Protein AF-0000000076143312 (afdb_homodimer)

Foldseek 3Di:
DPPPVVVCVVPDQCDCVNLCVQLVHDSVQLLCLVDPNVVVDDPSSNVSSVVSCVVSVHDPPVLNNCVVVLNSLEEEEEAAACPAPLRVLLVVLQQVLSVVVPHHYDYQYQVLPPVSVVVVLVVVVVSSGQEYEYHHLCPPVVSVVVVVVVHAYEYEQFDHPPDFHAYFYAPLLQLLLVVVVLLVVQFAAEEEEEEEDCSNGPSRVSNVVSNVVNQVVPVSHDYDYHHDDPCLLVVVVVVLPDDTAYEYEYAADVSVVVNLVSCVVVVHDQQLSYAYEYEADDPCQCVPHFGHWYFHDPSSVRSNVRNVRRVCVSVPDPDGHYYHHDGTDTDDTDRSHRNVPPDD/DPPPVVVCVVPPQCDCVNLCVQLVHDSVQLLCLVDPNVVVDDPSSNVSSVVSCVVSVHDPPVLNNCVVVLNSLEEEEEAAACPAPLRVLLVVLQQVLSVVVPHHYDYQYQVLPPVSVVVVLVVVVVSSGQEYEYHHLCPPVVSVVVVVVVHAYEYEQFDHPPDFHAYFYAPLLQLLLVVVVLLVVQFAAEEEEEEEDCSNGPSRVSNVVSNVVNQVVPVSHDYYYHHDDPCLLVVVVVVLPDDTAYEYEYAADVSVVVNLVSCVVVVHDQQLSYAYEYEADDPCQCVPHFGHWYFHDPSSVRSNVRNVRRVCVSVPDPDGHYYHHDGTDTDDTDRSHRNVPPDD

Secondary structure (DSSP, 8-state):
----HHHHTTS----HHHHHHHHTS-HHHHHHHHSTTGGGS-HHHHHHHHHHHHHHT----HHHHHHHH----EEEEEES-TTSHHHHHHHHHHHHHHHHTT-EEEEEE-TT-HHHHHHHHHHHHHTT-SEEEEES----HHHHHHHHHHS-EEEES---TT---EEEEE-HHHHHHHHHHHHHHTT--EEEEEE---TT-HHHHHHHHHHHHHHHT-TT-EEEEEE--TTHHHHHHHHHTSSS-EEEEESSHHHHHHHHHHHHHTT--TTTSSEEEEEB--TTGGGSTT--EEEE--HHHHHHHHHHHHHHHHTT--SPP-EEEEPPEEE--GGGS--GGG--/----HHHHTTS----HHHHHHHHTS-HHHHHHHHSTTGGGS-HHHHHHHHHHHHHHT----HHHHHHHH----EEEEEES-TTSHHHHHHHHHHHHHHHHTT-EEEEEE-TT-HHHHHHHHHHHHHTT-SEEEEES----HHHHHHHHHHS-EEEES---TT---EEEEE-HHHHHHHHHHHHHHTT--EEEEEE---TT-HHHHHHHHHHHHHHHT-TT-EEEEEE--TTHHHHHHHHHTSSS-EEEEESSHHHHHHHHHHHHHTT--TTTSSEEEEEB--TTGGGSTT--EEEE--HHHHHHHHHHHHHHHHTT--SPP-EEEEPPEEE--GGGS--GGG--

Organism: NCBI:txid2745518

Solvent-accessible surface area (backbone atoms only — not comparable to full-atom values): 35835 Å² total; per-residue (Å²): 134,81,71,64,60,72,70,58,63,71,38,85,64,55,38,62,59,50,35,9,60,68,37,70,47,52,50,66,54,46,49,27,53,76,44,95,45,36,82,79,48,55,70,71,57,49,50,36,42,51,49,26,27,63,73,62,61,42,60,81,44,51,42,59,50,21,56,69,74,64,64,58,46,28,32,35,33,40,32,26,41,71,86,39,67,67,51,46,43,23,47,48,15,28,42,53,45,29,49,76,71,70,29,46,59,41,38,33,66,24,69,76,33,68,67,46,40,53,50,47,54,53,49,45,62,38,56,49,46,60,31,40,37,39,35,50,71,54,86,55,48,65,62,52,51,55,45,50,72,75,28,51,47,23,28,37,56,34,69,45,85,84,64,88,44,32,34,29,34,65,36,40,51,58,44,38,48,52,53,52,50,49,41,46,72,43,62,38,32,38,38,39,38,31,29,65,74,44,85,74,30,41,47,53,47,43,33,53,54,35,42,53,51,50,33,70,72,30,87,76,38,46,68,51,80,42,65,67,54,98,54,48,55,62,54,48,53,58,59,66,67,47,83,74,46,35,28,39,38,18,66,27,60,68,36,38,53,53,48,54,52,38,39,51,74,70,65,52,54,70,35,72,74,40,25,36,38,24,31,40,68,59,87,62,34,64,54,31,62,63,8,47,16,20,35,27,58,59,34,49,57,44,14,30,48,42,44,50,55,40,48,41,40,72,72,63,56,77,70,78,70,47,76,46,66,40,69,56,43,80,43,85,37,42,13,53,49,60,50,79,83,70,58,130,135,80,71,65,61,70,69,58,63,71,37,86,65,54,38,63,59,49,33,8,59,67,37,71,46,51,52,66,55,46,50,27,52,77,44,93,46,34,81,79,46,54,70,70,56,47,50,37,42,52,50,24,24,62,72,60,61,42,61,81,44,49,42,59,50,21,57,70,73,63,63,59,47,27,33,36,32,41,32,29,41,70,84,40,67,66,50,44,44,22,47,48,18,28,42,52,44,30,50,77,71,70,29,44,58,40,39,34,66,22,67,76,33,67,68,44,41,52,50,47,54,54,49,47,62,37,56,50,46,60,31,38,37,38,35,50,73,54,85,54,49,65,61,51,53,55,44,49,73,74,29,48,49,22,27,37,57,32,68,44,85,82,64,87,44,32,32,29,34,64,38,40,51,58,45,38,47,52,52,53,51,50,41,47,74,44,60,39,31,38,38,38,37,32,30,65,74,45,85,74,32,42,47,53,48,42,33,52,53,35,41,52,52,53,34,70,72,31,88,77,38,45,67,49,77,41,65,66,54,98,55,48,56,60,56,48,53,56,59,66,68,46,85,74,46,34,28,38,39,18,65,26,60,68,35,38,51,53,49,54,51,37,40,51,74,72,65,48,55,79,32,71,73,38,27,36,37,23,30,40,68,59,89,60,34,64,55,33,67,64,8,47,16,20,35,28,58,58,35,50,58,42,13,30,47,40,44,50,54,40,49,42,38,73,71,63,56,79,68,76,71,47,77,48,64,40,71,53,44,78,45,87,38,41,13,53,47,61,53,81,80,70,56,130

Radius of gyration: 28.44 Å; Cα contacts (8 Å, |Δi|>4): 1288; chains: 2; bounding box: 67×84×68 Å

Sequence (688 aa):
MTVNNFSAAQRSRVTMLDVAERAGVSKASVSRFIGDDRALLSDAIALRIEQAIEHLGYRPNQMARGLKRGRTRLIGMLVADIRNPYSIAVMHGVETACRQHGYSLVVCNTDRDDEQERQHLAALRSYNIEGLIVNTLGHHVDQLLELQREMPLVLVDRKVEPLHSDLVGLDNPAAVRMAVEHLEQQGYRDVLLVSEATDGTSSRLERLESFKAEVASRPALTGAVLELDGELETHLRTFLAKPGAKALFCANGVAALACTRALKNLGCNLFEDVGLIALDDLDWYPLVGTGITALAQPTEAIGATAFDCLLKRLRGDTEPTRTVDFLPQLIIRGSTQPQRGNTPMTVNNFSAAQRSRVTMLDVAERAGVSKASVSRFIGDDRALLSDAIALRIEQAIEHLGYRPNQMARGLKRGRTRLIGMLVADIRNPYSIAVMHGVETACRQHGYSLVVCNTDRDDEQERQHLAALRSYNIEGLIVNTLGHHVDQLLELQREMPLVLVDRKVEPLHSDLVGLDNPAAVRMAVEHLEQQGYRDVLLVSEATDGTSSRLERLESFKAEVASRPALTGAVLELDGELETHLRTFLAKPGAKALFCANGVAALACTRALKNLGCNLFEDVGLIALDDLDWYPLVGTGITALAQPTEAIGATAFDCLLKRLRGDTEPTRTVDFLPQLIIRGSTQPQRGNTP

pLDDT: mean 86.11, std 16.68, range [20.17, 98.88]

InterPro domains:
  IPR000843 LacI-type HTH domain [PF00356] (15-61)
  IPR000843 LacI-type HTH domain [PS50932] (14-69)
  IPR000843 LacI-type HTH domain [SM00354] (13-84)
  IPR000843 LacI-type HTH domain [cd01392] (18-69)
  IPR001761 Periplasmic binding protein/LacI sugar binding domain [PF00532] (74-323)
  IPR010982 Lambda repressor-like, DNA-binding domain superfamily [G3DSA:1.10.260.40] (7-71)
  IPR010982 Lambda repressor-like, DNA-binding domain superfamily [SSF47413] (13-72)
  IPR028082 Periplasmic binding protein-like I [SSF53822] (71-323)

Nearest PDB structures (foldseek):
  3egc-assembly3_F  TM=8.936E-01  e=1.988E-17  Burkholderia thailandensis E264
  4rk1-assembly1_A  TM=8.644E-01  e=2.228E-17  Enterococcus faecium DO
  4rk1-assembly2_D  TM=8.635E-01  e=5.227E-17  Enterococcus faecium DO
  4rk1-assembly3_F  TM=8.652E-01  e=9.229E-17  Enterococcus faecium DO
  3jy6-assembly1_B  TM=8.946E-01  e=2.796E-15  Levilactobacillus brevis ATCC 367

Structure (mmCIF, N/CA/C/O backbone):
data_AF-0000000076143312-model_v1
#
loop_
_entity.id
_entity.type
_entity.pdbx_description
1 polymer 'LacI family DNA-binding transcriptional regulator'
#
loop_
_atom_site.group_PDB
_atom_site.id
_atom_site.type_symbol
_atom_site.label_atom_id
_atom_site.label_alt_id
_atom_site.label_comp_id
_atom_site.label_asym_id
_atom_site.label_entity_id
_atom_site.label_seq_id
_atom_site.pdbx_PDB_ins_code
_atom_site.Cartn_x
_atom_site.Cartn_y
_atom_site.Cartn_z
_atom_site.occupancy
_atom_site.B_iso_or_equiv
_atom_site.auth_seq_id
_atom_site.auth_comp_id
_atom_site.auth_asym_id
_atom_site.auth_atom_id
_atom_site.pdbx_PDB_model_num
ATOM 1 N N . MET A 1 1 ? 32.156 24.656 24.094 1 20.2 1 MET A N 1
ATOM 2 C CA . MET A 1 1 ? 30.844 24.922 24.641 1 20.2 1 MET A CA 1
ATOM 3 C C . MET A 1 1 ? 29.797 25.062 23.547 1 20.2 1 MET A C 1
ATOM 5 O O . MET A 1 1 ? 29.5 26.156 23.094 1 20.2 1 MET A O 1
ATOM 9 N N . THR A 1 2 ? 29.953 24.297 22.484 1 22.45 2 THR A N 1
ATOM 10 C CA . THR A 1 2 ? 29.266 24.266 21.188 1 22.45 2 THR A CA 1
ATOM 11 C C . THR A 1 2 ? 27.797 23.922 21.359 1 22.45 2 THR A C 1
ATOM 13 O O . THR A 1 2 ? 27.453 22.812 21.797 1 22.45 2 THR A O 1
ATOM 16 N N . VAL A 1 3 ? 27.078 25.031 21.906 1 26.83 3 VAL A N 1
ATOM 17 C CA . VAL A 1 3 ? 25.625 25.188 22.062 1 26.83 3 VAL A CA 1
ATOM 18 C C . VAL A 1 3 ? 24.906 24.438 20.953 1 26.83 3 VAL A C 1
ATOM 20 O O . VAL A 1 3 ? 25.344 24.453 19.797 1 26.83 3 VAL A O 1
ATOM 23 N N . ASN A 1 4 ? 24.312 23.391 21.297 1 29.75 4 ASN A N 1
ATOM 24 C CA . ASN A 1 4 ? 23.5 22.391 20.594 1 29.75 4 ASN A CA 1
ATOM 25 C C . ASN A 1 4 ? 22.547 23.047 19.594 1 29.75 4 ASN A C 1
ATOM 27 O O . ASN A 1 4 ? 21.609 23.719 19.984 1 29.75 4 ASN A O 1
ATOM 31 N N . ASN A 1 5 ? 23.062 23.344 18.312 1 32.69 5 ASN A N 1
ATOM 32 C CA . ASN A 1 5 ? 22.625 24.219 17.234 1 32.69 5 ASN A CA 1
ATOM 33 C C . ASN A 1 5 ? 21.188 23.9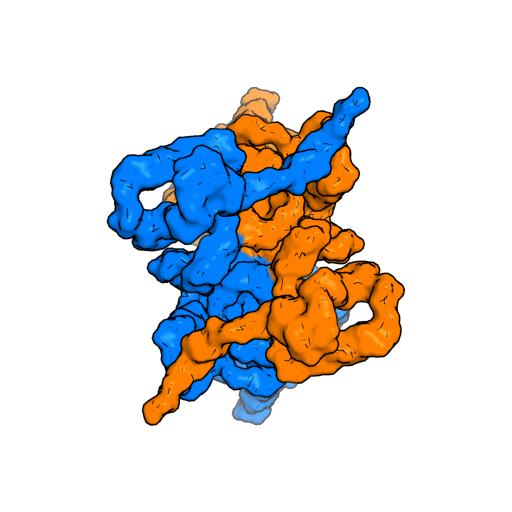22 16.812 1 32.69 5 ASN A C 1
ATOM 35 O O . ASN A 1 5 ? 20.562 24.703 16.094 1 32.69 5 ASN A O 1
ATOM 39 N N . PHE A 1 6 ? 20.828 22.672 17.016 1 33 6 PHE A N 1
ATOM 40 C CA . PHE A 1 6 ? 19.469 22.438 16.547 1 33 6 PHE A CA 1
ATOM 41 C C . PHE A 1 6 ? 18.453 23.109 17.469 1 33 6 PHE A C 1
ATOM 43 O O . PHE A 1 6 ? 17.375 23.484 17.047 1 33 6 PHE A O 1
ATOM 50 N N . SER A 1 7 ? 18.734 23.156 18.891 1 34.31 7 SER A N 1
ATOM 51 C CA . SER A 1 7 ? 17.875 23.844 19.859 1 34.31 7 SER A CA 1
ATOM 52 C C . SER A 1 7 ? 17.797 25.344 19.547 1 34.31 7 SER A C 1
ATOM 54 O O . SER A 1 7 ? 16.766 25.969 19.781 1 34.31 7 SER A O 1
ATOM 56 N N . ALA A 1 8 ? 18.875 26 19.188 1 33.97 8 ALA A N 1
ATOM 57 C CA . ALA A 1 8 ? 18.984 27.422 18.859 1 33.97 8 ALA A CA 1
ATOM 58 C C . ALA A 1 8 ? 18.281 27.75 17.547 1 33.97 8 ALA A C 1
ATOM 60 O O . ALA A 1 8 ? 18.047 28.906 17.234 1 33.97 8 ALA A O 1
ATOM 61 N N . ALA A 1 9 ? 18.203 26.797 16.672 1 36.91 9 ALA A N 1
ATOM 62 C CA . ALA A 1 9 ? 17.516 27 15.391 1 36.91 9 ALA A CA 1
ATOM 63 C C . ALA A 1 9 ? 16 27.078 15.578 1 36.91 9 ALA A C 1
ATOM 65 O O . ALA A 1 9 ? 15.266 27.312 14.617 1 36.91 9 ALA A O 1
ATOM 66 N N . GLN A 1 10 ? 15.484 26.406 16.5 1 37.72 10 GLN A N 1
ATOM 67 C CA . GLN A 1 10 ? 14.141 26.781 16.922 1 37.72 10 GLN A CA 1
ATOM 68 C C . GLN A 1 10 ? 14.07 28.25 17.297 1 37.72 10 GLN A C 1
ATOM 70 O O . GLN A 1 10 ? 13.266 28.641 18.141 1 37.72 10 GLN A O 1
ATOM 75 N N . ARG A 1 11 ? 15.148 28.922 17.375 1 38.78 11 ARG A N 1
ATOM 76 C CA . ARG A 1 11 ? 15.352 30.344 17.641 1 38.78 11 ARG A CA 1
ATOM 77 C C . ARG A 1 11 ? 14.234 31.188 17.016 1 38.78 11 ARG A C 1
ATOM 79 O O . ARG A 1 11 ? 13.492 30.703 16.156 1 38.78 11 ARG A O 1
ATOM 86 N N . SER A 1 12 ? 14.336 32.562 17.25 1 44.47 12 SER A N 1
ATOM 87 C CA . SER A 1 12 ? 13.445 33.656 16.953 1 44.47 12 SER A CA 1
ATOM 88 C C . SER A 1 12 ? 13.016 33.656 15.5 1 44.47 12 SER A C 1
ATOM 90 O O . SER A 1 12 ? 13.82 33.938 14.602 1 44.47 12 SER A O 1
ATOM 92 N N . ARG A 1 13 ? 12.297 32.562 15.141 1 52.94 13 ARG A N 1
ATOM 93 C CA . ARG A 1 13 ? 11.766 32.562 13.781 1 52.94 13 ARG A CA 1
ATOM 94 C C . ARG A 1 13 ? 11.43 33.969 13.32 1 52.94 13 ARG A C 1
ATOM 96 O O . ARG A 1 13 ? 10.773 34.719 14.031 1 52.94 13 ARG A O 1
ATOM 103 N N . VAL A 1 14 ? 12.242 34.406 12.414 1 62.72 14 VAL A N 1
ATOM 104 C CA . VAL A 1 14 ? 11.914 35.656 11.773 1 62.72 14 VAL A CA 1
ATOM 105 C C . VAL A 1 14 ? 10.414 35.719 11.492 1 62.72 14 VAL A C 1
ATOM 107 O O . VAL A 1 14 ? 9.844 34.781 10.93 1 62.72 14 VAL A O 1
ATOM 110 N N . THR A 1 15 ? 9.75 36.469 12.273 1 68.88 15 THR A N 1
ATOM 111 C CA . THR A 1 15 ? 8.32 36.656 12.102 1 68.88 15 THR A CA 1
ATOM 112 C C . THR A 1 15 ? 8.047 37.719 11.039 1 68.88 15 THR A C 1
ATOM 114 O O . THR A 1 15 ? 8.961 38.406 10.602 1 68.88 15 THR A O 1
ATOM 117 N N . MET A 1 16 ? 6.812 37.625 10.711 1 77.81 16 MET A N 1
ATOM 118 C CA . MET A 1 16 ? 6.402 38.688 9.789 1 77.81 16 MET A CA 1
ATOM 119 C C . MET A 1 16 ? 6.727 40.062 10.367 1 77.81 16 MET A C 1
ATOM 121 O O . MET A 1 16 ? 7.035 40.969 9.617 1 77.81 16 MET A O 1
ATOM 125 N N . LEU A 1 17 ? 6.691 40.094 11.672 1 81.69 17 LEU A N 1
ATOM 126 C CA . LEU A 1 17 ? 7 41.344 12.336 1 81.69 17 LEU A CA 1
ATOM 127 C C . LEU A 1 17 ? 8.469 41.719 12.148 1 81.69 17 LEU A C 1
ATOM 129 O O . LEU A 1 17 ? 8.797 42.875 11.938 1 81.69 17 LEU A O 1
ATOM 133 N N . ASP A 1 18 ? 9.234 40.719 12.141 1 84.19 18 ASP A N 1
ATOM 134 C CA . ASP A 1 18 ? 10.656 40.938 11.914 1 84.19 18 ASP A CA 1
ATOM 135 C C . ASP A 1 18 ? 10.914 41.469 10.5 1 84.19 18 ASP A C 1
ATOM 137 O O . ASP A 1 18 ? 11.719 42.375 10.305 1 84.19 18 ASP A O 1
ATOM 141 N N . VAL A 1 19 ? 10.195 40.844 9.664 1 86.75 19 VAL A N 1
ATOM 142 C CA . VAL A 1 19 ? 10.312 41.25 8.273 1 86.75 19 VAL A CA 1
ATOM 143 C C . VAL A 1 19 ? 9.805 42.688 8.117 1 86.75 19 VAL A C 1
ATOM 145 O O . VAL A 1 19 ? 10.445 43.5 7.453 1 86.75 19 VAL A O 1
ATOM 148 N N . ALA A 1 20 ? 8.734 42.938 8.742 1 89.44 20 ALA A N 1
ATOM 149 C CA . ALA A 1 20 ? 8.148 44.281 8.695 1 89.44 20 ALA A CA 1
ATOM 150 C C . ALA A 1 20 ? 9.109 45.312 9.258 1 89.44 20 ALA A C 1
ATOM 152 O O . ALA A 1 20 ? 9.297 46.375 8.664 1 89.44 20 ALA A O 1
ATOM 153 N N . GLU A 1 21 ? 9.688 45 10.281 1 89.19 21 GLU A N 1
ATOM 154 C CA . GLU A 1 21 ? 10.617 45.906 10.945 1 89.19 21 GLU A CA 1
ATOM 155 C C . GLU A 1 21 ? 11.852 46.156 10.086 1 89.19 21 GLU A C 1
ATOM 157 O O . GLU A 1 21 ? 12.289 47.312 9.93 1 89.19 21 GLU A O 1
ATOM 162 N N . ARG A 1 22 ? 12.281 45.156 9.562 1 89.38 22 ARG A N 1
ATOM 163 C CA . ARG A 1 22 ? 13.484 45.281 8.742 1 89.38 22 ARG A CA 1
ATOM 164 C C . ARG A 1 22 ? 13.195 46.031 7.461 1 89.38 22 ARG A C 1
ATOM 166 O O . ARG A 1 22 ? 14.047 46.812 6.996 1 89.38 22 ARG A O 1
ATOM 173 N N . ALA A 1 23 ? 12.109 45.75 6.918 1 90.5 23 ALA A N 1
ATOM 174 C CA . ALA A 1 23 ? 11.727 46.406 5.656 1 90.5 23 ALA A CA 1
ATOM 175 C C . ALA A 1 23 ? 11.195 47.812 5.887 1 90.5 23 ALA A C 1
ATOM 177 O O . ALA A 1 23 ? 11.039 48.562 4.938 1 90.5 23 ALA A O 1
ATOM 178 N N . GLY A 1 24 ? 10.93 48.156 7.117 1 91.5 24 GLY A N 1
ATOM 179 C CA . GLY A 1 24 ? 10.367 49.438 7.445 1 91.5 24 GLY A CA 1
ATOM 180 C C . GLY A 1 24 ? 8.922 49.594 6.992 1 91.5 24 GLY A C 1
ATOM 181 O O . GLY A 1 24 ? 8.539 50.656 6.5 1 91.5 24 GLY A O 1
ATOM 182 N N . VAL A 1 25 ? 8.242 48.531 6.949 1 90.31 25 VAL A N 1
ATOM 183 C CA . VAL A 1 25 ? 6.848 48.531 6.527 1 90.31 25 VAL A CA 1
ATOM 184 C C . VAL A 1 25 ? 5.969 47.938 7.613 1 90.31 25 VAL A C 1
ATOM 186 O O . VAL A 1 25 ? 6.473 47.438 8.633 1 90.31 25 VAL A O 1
ATOM 189 N N . SER A 1 26 ? 4.664 48.125 7.469 1 84.94 26 SER A N 1
ATOM 190 C CA . SER A 1 26 ? 3.725 47.5 8.406 1 84.94 26 SER A CA 1
ATOM 191 C C . SER A 1 26 ? 3.66 46 8.219 1 84.94 26 SER A C 1
ATOM 193 O O . SER A 1 26 ? 4.031 45.469 7.168 1 84.94 26 SER A O 1
ATOM 195 N N . LYS A 1 27 ? 3.223 45.25 9.227 1 84.81 27 LYS A N 1
ATOM 196 C CA . LYS A 1 27 ? 2.99 43.812 9.125 1 84.81 27 LYS A CA 1
ATOM 197 C C . LYS A 1 27 ? 1.988 43.5 8.016 1 84.81 27 LYS A C 1
ATOM 199 O O . LYS A 1 27 ? 2.121 42.5 7.32 1 84.81 27 LYS A O 1
ATOM 204 N N . ALA A 1 28 ? 1.013 44.438 7.863 1 81.38 28 ALA A N 1
ATOM 205 C CA . ALA A 1 28 ? -0.006 44.281 6.828 1 81.38 28 ALA A CA 1
ATOM 206 C C . ALA A 1 28 ? 0.614 44.312 5.438 1 81.38 28 ALA A C 1
ATOM 208 O O . ALA A 1 28 ? 0.205 43.562 4.543 1 81.38 28 ALA A O 1
ATOM 209 N N . SER A 1 29 ? 1.567 45.156 5.312 1 84.75 29 SER A N 1
ATOM 210 C CA . SER A 1 29 ? 2.244 45.25 4.023 1 84.75 29 SER A CA 1
ATOM 211 C C . SER A 1 29 ? 3.029 44 3.699 1 84.75 29 SER A C 1
ATOM 213 O O . SER A 1 29 ? 3.051 43.531 2.549 1 84.75 29 SER A O 1
ATOM 215 N N . VAL A 1 30 ? 3.609 43.406 4.73 1 83.94 30 VAL A N 1
ATOM 216 C CA . VAL A 1 30 ? 4.336 42.156 4.539 1 83.94 30 VAL A CA 1
ATOM 217 C C . VAL A 1 30 ? 3.355 41.031 4.195 1 83.94 30 VAL A C 1
ATOM 219 O O . VAL A 1 30 ? 3.619 40.219 3.307 1 83.94 30 VAL A O 1
ATOM 222 N N . SER A 1 31 ? 2.27 41.062 4.84 1 77.38 31 SER A N 1
ATOM 223 C CA . SER A 1 31 ? 1.227 40.094 4.57 1 77.38 31 SER A CA 1
ATOM 224 C C . SER A 1 31 ? 0.722 40.188 3.137 1 77.38 31 SER A C 1
ATOM 226 O O . SER A 1 31 ? 0.521 39.188 2.469 1 77.38 31 SER A O 1
ATOM 228 N N . ARG A 1 32 ? 0.554 41.406 2.736 1 76.44 32 ARG A N 1
ATOM 229 C CA . ARG A 1 32 ? 0.096 41.656 1.371 1 76.44 32 ARG A CA 1
ATOM 230 C C . ARG A 1 32 ? 1.13 41.188 0.357 1 76.44 32 ARG A C 1
ATOM 232 O O . ARG A 1 32 ? 0.774 40.625 -0.686 1 76.44 32 ARG A O 1
ATOM 239 N N . PHE A 1 33 ? 2.332 41.312 0.682 1 78.31 33 PHE A N 1
ATOM 240 C CA . PHE A 1 33 ? 3.422 40.906 -0.202 1 78.31 33 PHE A CA 1
ATOM 241 C C . PHE A 1 33 ? 3.457 39.406 -0.372 1 78.31 33 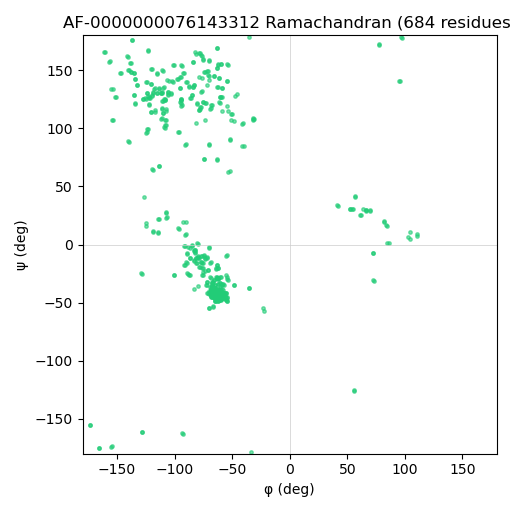PHE A C 1
ATOM 243 O O . PHE A 1 33 ? 3.635 38.906 -1.484 1 78.31 33 PHE A O 1
ATOM 250 N N . ILE A 1 34 ? 3.326 38.719 0.689 1 73.94 34 ILE A N 1
ATOM 251 C CA . ILE A 1 34 ? 3.436 37.281 0.708 1 73.94 34 ILE A CA 1
ATOM 252 C C . ILE A 1 34 ? 2.166 36.656 0.126 1 73.94 34 ILE A C 1
ATOM 254 O O . ILE A 1 34 ? 2.213 35.594 -0.471 1 73.94 34 ILE A O 1
ATOM 258 N N . GLY A 1 35 ? 1.114 37.375 0.241 1 64.31 35 GLY A N 1
ATOM 259 C CA . GLY A 1 35 ? -0.179 36.906 -0.203 1 64.31 35 GLY A CA 1
ATOM 260 C C . GLY A 1 35 ? -0.527 37.312 -1.617 1 64.31 35 GLY A C 1
ATOM 261 O O . GLY A 1 35 ? 0.362 37.594 -2.424 1 64.31 35 GLY A O 1
ATOM 262 N N . ASP A 1 36 ? -1.905 37.219 -1.975 1 59.56 36 ASP A N 1
ATOM 263 C CA . ASP A 1 36 ? -2.404 37.469 -3.324 1 59.56 36 ASP A CA 1
ATOM 264 C C . ASP A 1 36 ? -2.545 38.938 -3.596 1 59.56 36 ASP A C 1
ATOM 266 O O . ASP A 1 36 ? -2.895 39.344 -4.707 1 59.56 36 ASP A O 1
ATOM 270 N N . ASP A 1 37 ? -2.184 39.719 -2.623 1 65.88 37 ASP A N 1
ATOM 271 C CA . ASP A 1 37 ? -2.436 41.156 -2.787 1 65.88 37 ASP A CA 1
ATOM 272 C C . ASP A 1 37 ? -1.136 41.906 -3.037 1 65.88 37 ASP A C 1
ATOM 274 O O . ASP A 1 37 ? -1.012 43.094 -2.664 1 65.88 37 ASP A O 1
ATOM 278 N N . ARG A 1 38 ? -0.243 41.219 -3.572 1 75.75 38 ARG A N 1
ATOM 279 C CA . ARG A 1 38 ? 1.049 41.844 -3.842 1 75.75 38 ARG A CA 1
ATOM 280 C C . ARG A 1 38 ? 0.893 43.062 -4.754 1 75.75 38 ARG A C 1
ATOM 282 O O . ARG A 1 38 ? 1.616 44.062 -4.609 1 75.75 38 ARG A O 1
ATOM 289 N N . ALA A 1 39 ? -0.021 42.938 -5.613 1 75 39 ALA A N 1
ATOM 290 C CA . ALA A 1 39 ? -0.241 43.969 -6.609 1 75 39 ALA A CA 1
ATOM 291 C C . ALA A 1 39 ? -0.656 45.281 -5.945 1 75 39 ALA A C 1
ATOM 293 O O . ALA A 1 39 ? -0.539 46.344 -6.543 1 75 39 ALA A O 1
ATOM 294 N N . LEU A 1 40 ? -1.076 45.25 -4.77 1 78.19 40 LEU A N 1
ATOM 295 C CA . LEU A 1 40 ? -1.521 46.438 -4.055 1 78.19 40 LEU A CA 1
ATOM 296 C C . LEU A 1 40 ? -0.334 47.188 -3.459 1 78.19 40 LEU A C 1
ATOM 298 O O . LEU A 1 40 ? -0.487 48.312 -2.965 1 78.19 40 LEU A O 1
ATOM 302 N N . LEU A 1 41 ? 0.801 46.594 -3.619 1 82.31 41 LEU A N 1
ATOM 303 C CA . LEU A 1 41 ? 2.002 47.219 -3.066 1 82.31 41 LEU A CA 1
ATOM 304 C C . LEU A 1 41 ? 2.805 47.906 -4.156 1 82.31 41 LEU A C 1
ATOM 306 O O . LEU A 1 41 ? 2.797 47.469 -5.312 1 82.31 41 LEU A O 1
ATOM 310 N N . SER A 1 42 ? 3.367 49.094 -3.82 1 86.38 42 SER A N 1
ATOM 311 C CA . SER A 1 42 ? 4.281 49.75 -4.754 1 86.38 42 SER A CA 1
ATOM 312 C C . SER A 1 42 ? 5.523 48.875 -4.992 1 86.38 42 SER A C 1
ATOM 314 O O . SER A 1 42 ? 5.902 48.094 -4.145 1 86.38 42 SER A O 1
ATOM 316 N N . ASP A 1 43 ? 6.145 49.062 -6.121 1 86.62 43 ASP A N 1
ATOM 317 C CA . ASP A 1 43 ? 7.344 48.312 -6.477 1 86.62 43 ASP A CA 1
ATOM 318 C C . ASP A 1 43 ? 8.453 48.531 -5.445 1 86.62 43 ASP A C 1
ATOM 320 O O . ASP A 1 43 ? 9.195 47.594 -5.133 1 86.62 43 ASP A O 1
ATOM 324 N N . ALA A 1 44 ? 8.523 49.75 -4.98 1 88.75 44 ALA A N 1
ATOM 325 C CA . ALA A 1 44 ? 9.555 50.094 -4.004 1 88.75 44 ALA A CA 1
ATOM 326 C C . ALA A 1 44 ? 9.367 49.281 -2.715 1 88.75 44 ALA A C 1
ATOM 328 O O . ALA A 1 44 ? 10.328 48.75 -2.168 1 88.75 44 ALA A O 1
ATOM 329 N N . ILE A 1 45 ? 8.133 49.188 -2.252 1 88.62 45 ILE A N 1
ATOM 330 C CA . ILE A 1 45 ? 7.816 48.469 -1.015 1 88.62 45 ILE A CA 1
ATOM 331 C C . ILE A 1 45 ? 8.031 46.969 -1.206 1 88.62 45 ILE A C 1
ATOM 333 O O . ILE A 1 45 ? 8.602 46.312 -0.342 1 88.62 45 ILE A O 1
ATOM 337 N N . ALA A 1 46 ? 7.602 46.5 -2.307 1 88.56 46 ALA A N 1
ATOM 338 C CA . ALA A 1 46 ? 7.754 45.062 -2.621 1 88.56 46 ALA A CA 1
ATOM 339 C C . ALA A 1 46 ? 9.219 44.656 -2.609 1 88.56 46 ALA A C 1
ATOM 341 O O . ALA A 1 46 ? 9.57 43.594 -2.072 1 88.56 46 ALA A O 1
ATOM 342 N N . LEU A 1 47 ? 9.977 45.5 -3.178 1 88.81 47 LEU A N 1
ATOM 343 C CA . LEU A 1 47 ? 11.398 45.219 -3.246 1 88.81 47 LEU A CA 1
ATOM 344 C C . LEU A 1 47 ? 12.016 45.188 -1.853 1 88.81 47 LEU A C 1
ATOM 346 O O . LEU A 1 47 ? 12.859 44.344 -1.554 1 88.81 47 LEU A O 1
ATOM 350 N N . ARG A 1 48 ? 11.664 46.125 -1.002 1 89.88 48 ARG A N 1
ATOM 351 C CA . ARG A 1 48 ? 12.18 46.188 0.362 1 89.88 48 ARG A CA 1
ATOM 352 C C . ARG A 1 48 ? 11.797 44.906 1.136 1 89.88 48 ARG A C 1
ATOM 354 O O . ARG A 1 48 ? 12.617 44.375 1.883 1 89.88 48 ARG A O 1
ATOM 361 N N . ILE A 1 49 ? 10.547 44.5 0.95 1 88.75 49 ILE A N 1
ATOM 362 C CA . ILE A 1 49 ? 10.07 43.312 1.638 1 88.75 49 ILE A CA 1
ATOM 363 C C . ILE A 1 49 ? 10.836 42.094 1.145 1 88.75 49 ILE A C 1
ATOM 365 O O . ILE A 1 49 ? 11.258 41.25 1.943 1 88.75 49 ILE A O 1
ATOM 369 N N . GLU A 1 50 ? 10.961 42 -0.089 1 85.75 50 GLU A N 1
ATOM 370 C CA . GLU A 1 50 ? 11.695 40.906 -0.684 1 85.75 50 GLU A CA 1
ATOM 371 C C . GLU A 1 50 ? 13.117 40.812 -0.124 1 85.75 50 GLU A C 1
ATOM 373 O O . GLU A 1 50 ? 13.594 39.719 0.212 1 85.75 50 GLU A O 1
ATOM 378 N N . GLN A 1 51 ? 13.758 41.938 -0.085 1 86.38 51 GLN A N 1
ATOM 379 C CA . GLN A 1 51 ? 15.125 42 0.436 1 86.38 51 GLN A CA 1
ATOM 380 C C . GLN A 1 51 ? 15.164 41.594 1.908 1 86.38 51 GLN A C 1
ATOM 382 O O . GLN A 1 51 ? 16.078 40.906 2.338 1 86.38 51 GLN A O 1
ATOM 387 N N . ALA A 1 52 ? 14.234 42.094 2.664 1 87.19 52 ALA A N 1
ATOM 388 C CA . ALA A 1 52 ? 14.156 41.75 4.082 1 87.19 52 ALA A CA 1
ATOM 389 C C . ALA A 1 52 ? 13.93 40.25 4.281 1 87.19 52 ALA A C 1
ATOM 391 O O . ALA A 1 52 ? 14.539 39.625 5.156 1 87.19 52 ALA A O 1
ATOM 392 N N . ILE A 1 53 ? 13 39.719 3.482 1 79.88 53 ILE A N 1
ATOM 393 C CA . ILE A 1 53 ? 12.703 38.281 3.545 1 79.88 53 ILE A CA 1
ATOM 394 C C . ILE A 1 53 ? 13.969 37.469 3.26 1 79.88 53 ILE A C 1
ATOM 396 O O . ILE A 1 53 ? 14.281 36.531 3.979 1 79.88 53 ILE A O 1
ATOM 400 N N . GLU A 1 54 ? 14.641 37.875 2.277 1 78.69 54 GLU A N 1
ATOM 401 C CA . GLU A 1 54 ? 15.867 37.188 1.889 1 78.69 54 GLU A CA 1
ATOM 402 C C . GLU A 1 54 ? 16.938 37.312 2.977 1 78.69 54 GLU A C 1
ATOM 404 O O . GLU A 1 54 ? 17.594 36.344 3.309 1 78.69 54 GLU A O 1
ATOM 409 N N . HIS A 1 55 ? 17.047 38.531 3.449 1 80.12 55 HIS A N 1
ATOM 410 C CA . HIS A 1 55 ? 18.062 38.812 4.449 1 80.12 55 HIS A CA 1
ATOM 411 C C . HIS A 1 55 ? 17.797 38.062 5.746 1 80.12 55 HIS A C 1
ATOM 413 O O . HIS A 1 55 ? 18.719 37.531 6.367 1 80.12 55 HIS A O 1
ATOM 419 N N . LEU A 1 56 ? 16.5 38.062 6.117 1 78.94 56 LEU A N 1
ATOM 420 C CA . LEU A 1 56 ? 16.141 37.469 7.395 1 78.94 56 LEU A CA 1
ATOM 421 C C . LEU A 1 56 ? 15.898 35.969 7.246 1 78.94 56 LEU A C 1
ATOM 423 O O . LEU A 1 56 ? 15.859 35.25 8.242 1 78.94 56 LEU A O 1
ATOM 427 N N . GLY A 1 57 ? 15.836 35.625 6.016 1 70.12 57 GLY A N 1
ATOM 428 C CA . GLY A 1 57 ? 15.508 34.25 5.746 1 70.12 57 GLY A CA 1
ATOM 429 C C . GLY A 1 57 ? 14.102 33.875 6.168 1 70.12 57 GLY A C 1
ATOM 430 O O . GLY A 1 57 ? 13.867 32.781 6.68 1 70.12 57 GLY A O 1
ATOM 431 N N . TYR A 1 58 ? 13.242 35 6.094 1 64.5 58 TYR A N 1
ATOM 432 C CA . TYR A 1 58 ? 11.859 34.781 6.484 1 64.5 58 TYR A CA 1
ATOM 433 C C . TYR A 1 58 ? 11.141 33.875 5.5 1 64.5 58 TYR A C 1
ATOM 435 O O . TYR A 1 58 ? 11.219 34.062 4.285 1 64.5 58 TYR A O 1
ATOM 443 N N . ARG A 1 59 ? 10.719 32.906 5.91 1 58.34 59 ARG A N 1
ATOM 444 C CA . ARG A 1 59 ? 9.875 32.031 5.094 1 58.34 59 ARG A CA 1
ATOM 445 C C . ARG A 1 59 ? 8.445 32.031 5.617 1 58.34 59 ARG A C 1
ATOM 447 O O . ARG A 1 59 ? 8.203 31.672 6.773 1 58.34 59 ARG A O 1
ATOM 454 N N . PRO A 1 60 ? 7.578 32.688 4.773 1 53.16 60 PRO A N 1
ATOM 455 C CA . PRO A 1 60 ? 6.188 32.719 5.234 1 53.16 60 PRO A CA 1
ATOM 456 C C . PRO A 1 60 ? 5.68 31.312 5.605 1 53.16 60 PRO A C 1
ATOM 458 O O . PRO A 1 60 ? 6.004 30.328 4.934 1 53.16 60 PRO A O 1
ATOM 461 N N . ASN A 1 61 ? 5.453 31.156 6.828 1 49.25 61 ASN A N 1
ATOM 462 C CA . ASN A 1 61 ? 4.812 29.906 7.219 1 49.25 61 ASN A CA 1
ATOM 463 C C . ASN A 1 61 ? 3.547 29.641 6.41 1 49.25 61 ASN A C 1
ATOM 465 O O . ASN A 1 61 ? 2.615 30.453 6.434 1 49.25 61 ASN A O 1
ATOM 469 N N . GLN A 1 62 ? 3.664 29 5.367 1 45.97 62 GLN A N 1
ATOM 470 C CA . GLN A 1 62 ? 2.494 28.703 4.547 1 45.97 62 GLN A CA 1
ATOM 471 C C . GLN A 1 62 ? 1.264 28.453 5.414 1 45.97 62 GLN A C 1
ATOM 473 O O . GLN A 1 62 ? 0.145 28.797 5.027 1 45.97 62 GLN A O 1
ATOM 478 N N . MET A 1 63 ? 1.499 27.781 6.562 1 44.16 63 MET A N 1
ATOM 479 C CA . MET A 1 63 ? 0.377 27.625 7.484 1 44.16 63 MET A CA 1
ATOM 480 C C . MET A 1 63 ? -0.152 28.984 7.93 1 44.16 63 MET A C 1
ATOM 482 O O . MET A 1 63 ? -1.364 29.188 8.031 1 44.16 63 MET A O 1
ATOM 486 N N . ALA A 1 64 ? 0.792 29.891 8.203 1 45.72 64 ALA A N 1
ATOM 487 C CA . ALA A 1 64 ? 0.374 31.25 8.555 1 45.72 64 ALA A CA 1
ATOM 488 C C . ALA A 1 64 ? -0.341 31.922 7.391 1 45.72 64 ALA A C 1
ATOM 490 O O . ALA A 1 64 ? -1.314 32.656 7.586 1 45.72 64 ALA A O 1
ATOM 491 N N . ARG A 1 65 ? 0.157 31.719 6.266 1 46.25 65 ARG A N 1
ATOM 492 C CA . ARG A 1 65 ? -0.502 32.281 5.094 1 46.25 65 ARG A CA 1
ATOM 493 C C . ARG A 1 65 ? -1.824 31.578 4.812 1 46.25 65 ARG A C 1
ATOM 495 O O . ARG A 1 65 ? -2.799 32.219 4.406 1 46.25 65 ARG A O 1
ATOM 502 N N . GLY A 1 66 ? -1.742 30.203 4.691 1 46.06 66 GLY A N 1
ATOM 503 C CA . GLY A 1 66 ? -3.008 29.5 4.574 1 46.06 66 GLY A CA 1
ATOM 504 C C . GLY A 1 66 ? -4.023 29.922 5.621 1 46.06 66 GLY A C 1
ATOM 505 O O . GLY A 1 66 ? -5.23 29.922 5.359 1 46.06 66 GLY A O 1
ATOM 506 N N . LEU A 1 67 ? -3.477 30.234 6.824 1 42.88 67 LEU A N 1
ATOM 507 C CA . LEU A 1 67 ? -4.312 30.75 7.906 1 42.88 67 LEU A CA 1
ATOM 508 C C . LEU A 1 67 ? -4.91 32.094 7.539 1 42.88 67 LEU A C 1
ATOM 510 O O . LEU A 1 67 ? -6.059 32.406 7.879 1 42.88 67 LEU A O 1
ATOM 514 N N . LYS A 1 68 ? -4.113 32.906 6.965 1 41.84 68 LYS A N 1
ATOM 515 C CA . LYS A 1 68 ? -4.734 34.188 6.676 1 41.84 68 LYS A CA 1
ATOM 516 C C . LYS A 1 68 ? -5.84 34.031 5.629 1 41.84 68 LYS A C 1
ATOM 518 O O . LYS A 1 68 ? -6.875 34.688 5.719 1 41.84 68 LYS A O 1
ATOM 523 N N . ARG A 1 69 ? -5.461 33.406 4.465 1 46 69 ARG A N 1
ATOM 524 C CA . ARG A 1 69 ? -6.551 33.312 3.5 1 46 69 ARG A CA 1
ATOM 525 C C . ARG A 1 69 ? -7.324 32 3.686 1 46 69 ARG A C 1
ATOM 527 O O . ARG A 1 69 ? -8.32 31.766 3.004 1 46 69 ARG A O 1
ATOM 534 N N . GLY A 1 70 ? -7.109 31.234 4.668 1 52.41 70 GLY A N 1
ATOM 535 C CA . GLY A 1 70 ? -7.871 30.078 5.133 1 52.41 70 GLY A CA 1
ATOM 536 C C . GLY A 1 70 ? -7.73 28.875 4.23 1 52.41 70 GLY A C 1
ATOM 537 O O . GLY A 1 70 ? -8.305 27.812 4.508 1 52.41 70 GLY A O 1
ATOM 538 N N . ARG A 1 71 ? -7.02 28.953 2.93 1 63.78 71 ARG A N 1
ATOM 539 C CA . ARG A 1 71 ? -7.117 27.797 2.051 1 63.78 71 ARG A CA 1
ATOM 540 C C . ARG A 1 71 ? -5.789 27.047 1.973 1 63.78 71 ARG A C 1
ATOM 542 O O . ARG A 1 71 ? -4.836 27.531 1.36 1 63.78 71 ARG A O 1
ATOM 549 N N . THR A 1 72 ? -5.438 25.969 2.576 1 70.12 72 THR A N 1
ATOM 550 C CA . THR A 1 72 ? -4.23 25.141 2.598 1 70.12 72 THR A CA 1
ATOM 551 C C . THR A 1 72 ? -4.199 24.203 1.4 1 70.12 72 THR A C 1
ATOM 553 O O . THR A 1 72 ? -3.148 23.656 1.06 1 70.12 72 THR A O 1
ATOM 556 N N . ARG A 1 73 ? -5.324 24.016 0.73 1 81.88 73 ARG A N 1
ATOM 557 C CA . ARG A 1 73 ? -5.488 23.062 -0.356 1 81.88 73 ARG A CA 1
ATOM 558 C C . ARG A 1 73 ? -5.031 21.672 0.069 1 81.88 73 ARG A C 1
ATOM 560 O O . ARG A 1 73 ? -4.453 20.922 -0.73 1 81.88 73 ARG A O 1
ATOM 567 N N . LEU A 1 74 ? -5.195 21.422 1.344 1 84.12 74 LEU A N 1
ATOM 568 C CA . LEU A 1 74 ? -4.832 20.125 1.9 1 84.12 74 LEU A CA 1
ATOM 569 C C . LEU A 1 74 ? -6.078 19.297 2.203 1 84.12 74 LEU A C 1
ATOM 571 O O . LEU A 1 74 ? -7.047 19.812 2.773 1 84.12 74 LEU A O 1
ATOM 575 N N . ILE A 1 75 ? -5.965 18.094 1.724 1 91.62 75 ILE A N 1
ATOM 576 C CA . ILE A 1 75 ? -7.02 17.141 2.029 1 91.62 75 ILE A CA 1
ATOM 577 C C . ILE A 1 75 ? -6.453 16 2.879 1 91.62 75 ILE A C 1
ATOM 579 O O . ILE A 1 75 ? -5.359 15.5 2.609 1 91.62 75 ILE A O 1
ATOM 583 N N . GLY A 1 76 ? -7.113 15.703 3.957 1 91.62 76 GLY A N 1
ATOM 584 C CA . GLY A 1 76 ? -6.734 14.547 4.762 1 91.62 76 GLY A CA 1
ATOM 585 C C . GLY A 1 76 ? -7.48 13.289 4.379 1 91.62 76 GLY A C 1
ATOM 586 O O . GLY A 1 76 ? -8.641 13.344 3.971 1 91.62 76 GLY A O 1
ATOM 587 N N . MET A 1 77 ? -6.797 12.211 4.539 1 93 77 MET A N 1
ATOM 588 C CA . MET A 1 77 ? -7.441 10.906 4.387 1 93 77 MET A CA 1
ATOM 589 C C . MET A 1 77 ? -7.055 9.969 5.523 1 93 77 MET A C 1
ATOM 591 O O . MET A 1 77 ? -5.871 9.773 5.797 1 93 77 MET A O 1
ATOM 595 N N . LEU A 1 78 ? -8.047 9.531 6.211 1 91.81 78 LEU A N 1
ATOM 596 C CA . LEU A 1 78 ? -7.867 8.531 7.254 1 91.81 78 LEU A CA 1
ATOM 597 C C . LEU A 1 78 ? -8.109 7.125 6.711 1 91.81 78 LEU A C 1
ATOM 599 O O . LEU A 1 78 ? -9.18 6.844 6.16 1 91.81 78 LEU A O 1
ATOM 603 N N . VAL A 1 79 ? -7.117 6.293 6.887 1 91.38 79 VAL A N 1
ATOM 604 C CA . VAL A 1 79 ? -7.191 4.938 6.359 1 91.38 79 VAL A CA 1
ATOM 605 C C . VAL A 1 79 ? -7.066 3.93 7.5 1 91.38 79 VAL A C 1
ATOM 607 O O . VAL A 1 79 ? -6.203 4.074 8.367 1 91.38 79 VAL A O 1
ATOM 610 N N . ALA A 1 80 ? -7.855 2.877 7.477 1 87.06 80 ALA A N 1
ATOM 611 C CA . ALA A 1 80 ? -7.852 1.875 8.539 1 87.06 80 ALA A CA 1
ATOM 612 C C . ALA A 1 80 ? -6.578 1.032 8.5 1 87.06 80 ALA A C 1
ATOM 614 O O . ALA A 1 80 ? -6.016 0.693 9.539 1 87.06 80 ALA A O 1
ATOM 615 N N . ASP A 1 81 ? -6.211 0.675 7.23 1 87.06 81 ASP A N 1
ATOM 616 C CA . ASP A 1 81 ? -5.043 -0.18 7.047 1 87.06 81 ASP A CA 1
ATOM 617 C C . ASP A 1 81 ? -4.406 0.043 5.676 1 87.06 81 ASP A C 1
ATOM 619 O O . ASP A 1 81 ? -4.879 -0.495 4.672 1 87.06 81 ASP A O 1
ATOM 623 N N . ILE A 1 82 ? -3.309 0.68 5.707 1 86.69 82 ILE A N 1
ATOM 624 C CA . ILE A 1 82 ? -2.664 1.054 4.453 1 86.69 82 ILE A CA 1
ATOM 625 C C . ILE A 1 82 ? -2.023 -0.178 3.814 1 86.69 82 ILE A C 1
ATOM 627 O O . ILE A 1 82 ? -1.596 -0.135 2.658 1 86.69 82 ILE A O 1
ATOM 631 N N . ARG A 1 83 ? -1.931 -1.346 4.488 1 87.75 83 ARG A N 1
ATOM 632 C CA . ARG A 1 83 ? -1.388 -2.578 3.924 1 87.75 83 ARG A CA 1
ATOM 633 C C . ARG A 1 83 ? -2.445 -3.324 3.117 1 87.75 83 ARG A C 1
ATOM 635 O O . ARG A 1 83 ? -2.127 -4.266 2.391 1 87.75 83 ARG A O 1
ATOM 642 N N . ASN A 1 84 ? -3.67 -2.898 3.299 1 90.88 84 ASN A N 1
ATOM 643 C CA . ASN A 1 84 ? -4.738 -3.436 2.459 1 90.88 84 ASN A CA 1
ATOM 644 C C . ASN A 1 84 ? -4.672 -2.877 1.041 1 90.88 84 ASN A C 1
ATOM 646 O O . ASN A 1 84 ? -4.773 -1.664 0.842 1 90.88 84 ASN A O 1
ATOM 650 N N . PRO A 1 85 ? -4.551 -3.779 0.062 1 93.31 85 PRO A N 1
ATOM 651 C CA . PRO A 1 85 ? -4.395 -3.301 -1.313 1 93.31 85 PRO A CA 1
ATOM 652 C C . PRO A 1 85 ? -5.586 -2.469 -1.785 1 93.31 85 PRO A C 1
ATOM 654 O O . PRO A 1 85 ? -5.422 -1.546 -2.586 1 93.31 85 PRO A O 1
ATOM 657 N N . TYR A 1 86 ? -6.75 -2.793 -1.315 1 94.31 86 TYR A N 1
ATOM 658 C CA . TYR A 1 86 ? -7.926 -2.002 -1.658 1 94.31 86 TYR A CA 1
ATOM 659 C C . TYR A 1 86 ? -7.766 -0.56 -1.188 1 94.31 86 TYR A C 1
ATOM 661 O O . TYR A 1 86 ? -8.055 0.378 -1.935 1 94.31 86 TYR A O 1
ATOM 669 N N . SER A 1 87 ? -7.305 -0.354 0.027 1 92.5 87 SER A N 1
ATOM 670 C CA . SER A 1 87 ? -7.141 0.974 0.608 1 92.5 87 SER A CA 1
ATOM 671 C C . SER A 1 87 ? -6.148 1.811 -0.191 1 92.5 87 SER A C 1
ATOM 673 O O . SER A 1 87 ? -6.391 2.99 -0.454 1 92.5 87 SER A O 1
ATOM 675 N N . ILE A 1 88 ? -5.113 1.194 -0.589 1 92.25 88 ILE A N 1
ATOM 676 C CA . ILE A 1 88 ? -4.07 1.884 -1.34 1 92.25 88 ILE A CA 1
ATOM 677 C C . ILE A 1 88 ? -4.602 2.285 -2.715 1 92.25 88 ILE A C 1
ATOM 679 O O . ILE A 1 88 ? -4.312 3.379 -3.203 1 92.25 88 ILE A O 1
ATOM 683 N N . ALA A 1 89 ? -5.305 1.361 -3.314 1 94.69 89 ALA A N 1
ATOM 684 C CA . ALA A 1 89 ? -5.852 1.633 -4.641 1 94.69 89 ALA A CA 1
ATOM 685 C C . ALA A 1 89 ? -6.836 2.799 -4.598 1 94.69 89 ALA A C 1
ATOM 687 O O . ALA A 1 89 ? -6.801 3.682 -5.461 1 94.69 89 ALA A O 1
ATOM 688 N N . VAL A 1 90 ? -7.684 2.83 -3.592 1 96.25 90 VAL A N 1
ATOM 689 C CA . VAL A 1 90 ? -8.641 3.92 -3.436 1 96.25 90 VAL A CA 1
ATOM 690 C C . VAL A 1 90 ? -7.898 5.223 -3.146 1 96.25 90 VAL A C 1
ATOM 692 O O . VAL A 1 90 ? -8.219 6.266 -3.721 1 96.25 90 VAL A O 1
ATOM 695 N N . MET A 1 91 ? -6.949 5.145 -2.266 1 94.38 91 MET A N 1
ATOM 696 C CA . MET A 1 91 ? -6.148 6.316 -1.925 1 94.38 91 MET A CA 1
ATOM 697 C C . MET A 1 91 ? -5.512 6.922 -3.172 1 94.38 91 MET A C 1
ATOM 699 O O . MET A 1 91 ? -5.484 8.141 -3.33 1 94.38 91 MET A O 1
ATOM 703 N N . HIS A 1 92 ? -5.027 6.078 -4.02 1 93.94 92 HIS A N 1
ATOM 704 C CA . HIS A 1 92 ? -4.422 6.559 -5.258 1 93.94 92 HIS A CA 1
ATOM 705 C C . HIS A 1 92 ? -5.438 7.312 -6.109 1 93.94 92 HIS A C 1
ATOM 707 O O . HIS A 1 92 ? -5.113 8.336 -6.707 1 93.94 92 HIS A O 1
ATOM 713 N N . GLY A 1 93 ? -6.637 6.754 -6.215 1 96.06 93 GLY A N 1
ATOM 714 C CA . GLY A 1 93 ? -7.703 7.457 -6.914 1 96.06 93 GLY A CA 1
ATOM 715 C C . GLY A 1 93 ? -7.988 8.828 -6.336 1 96.06 93 GLY A C 1
ATOM 716 O O . GLY A 1 93 ? -8.141 9.805 -7.078 1 96.06 93 GLY A O 1
ATOM 717 N N . VAL A 1 94 ? -7.988 8.914 -4.98 1 96.88 94 VAL A N 1
ATOM 718 C CA . VAL A 1 94 ? -8.211 10.18 -4.293 1 96.88 94 VAL A CA 1
ATOM 719 C C . VAL A 1 94 ? -7.062 11.141 -4.605 1 96.88 94 VAL A C 1
ATOM 721 O O . VAL A 1 94 ? -7.297 12.305 -4.93 1 96.88 94 VAL A O 1
ATOM 724 N N . GLU A 1 95 ? -5.898 10.641 -4.469 1 93.81 95 GLU A N 1
ATOM 725 C CA . GLU A 1 95 ? -4.703 11.453 -4.676 1 93.81 95 GLU A CA 1
ATOM 726 C C . GLU A 1 95 ? -4.664 12.023 -6.09 1 93.81 95 GLU A C 1
ATOM 728 O O . GLU A 1 95 ? -4.359 13.203 -6.273 1 93.81 95 GLU A O 1
ATOM 733 N N . THR A 1 96 ? -4.949 11.188 -7.074 1 93.44 96 THR A N 1
ATOM 734 C CA . THR A 1 96 ? -4.961 11.617 -8.469 1 93.44 96 THR A CA 1
ATOM 735 C C . THR A 1 96 ? -5.984 12.734 -8.68 1 93.44 96 THR A C 1
ATOM 737 O O . THR A 1 96 ? -5.68 13.75 -9.297 1 93.44 96 THR A O 1
ATOM 740 N N . ALA A 1 97 ? -7.125 12.531 -8.133 1 96.31 97 ALA A N 1
ATOM 741 C CA . ALA A 1 97 ? -8.172 13.547 -8.242 1 96.31 97 ALA A CA 1
ATOM 742 C C . ALA A 1 97 ? -7.766 14.836 -7.543 1 96.31 97 ALA A C 1
ATOM 744 O O . ALA A 1 97 ? -7.988 15.93 -8.07 1 96.31 97 ALA A O 1
ATOM 745 N N . CYS A 1 98 ? -7.184 14.727 -6.336 1 93.5 98 CYS A N 1
ATOM 746 C CA . CYS A 1 98 ? -6.672 15.891 -5.617 1 93.5 98 CYS A CA 1
ATOM 747 C C . CYS A 1 98 ? -5.691 16.672 -6.48 1 93.5 98 CYS A C 1
ATOM 749 O O . CYS A 1 98 ? -5.852 17.891 -6.66 1 93.5 98 CYS A O 1
ATOM 751 N N . ARG A 1 99 ? -4.809 16 -7.031 1 88.88 99 ARG A N 1
ATOM 752 C CA . ARG A 1 99 ? -3.764 16.625 -7.832 1 88.88 99 ARG A CA 1
ATOM 753 C C . ARG A 1 99 ? -4.359 17.359 -9.031 1 88.88 99 ARG A C 1
ATOM 755 O O . ARG A 1 99 ? -3.959 18.484 -9.344 1 88.88 99 ARG A O 1
ATOM 762 N N . GLN A 1 100 ? -5.273 16.75 -9.633 1 92.56 100 GLN A N 1
ATOM 763 C CA . GLN A 1 100 ? -5.918 17.328 -10.812 1 92.56 100 GLN A CA 1
ATOM 764 C C . GLN A 1 100 ? -6.629 18.625 -10.469 1 92.56 100 GLN A C 1
ATOM 766 O O . GLN A 1 100 ? -6.863 19.469 -11.344 1 92.56 100 GLN A O 1
ATOM 771 N N . HIS A 1 101 ? -6.926 18.828 -9.25 1 93.06 101 HIS A N 1
ATOM 772 C CA . HIS A 1 101 ? -7.68 20 -8.836 1 93.06 101 HIS A CA 1
ATOM 773 C C . HIS A 1 101 ? -6.836 20.922 -7.961 1 93.06 101 HIS A C 1
ATOM 775 O O . HIS A 1 101 ? -7.371 21.797 -7.273 1 93.06 101 HIS A O 1
ATOM 781 N N . GLY A 1 102 ? -5.562 20.609 -7.906 1 85.44 102 GLY A N 1
ATOM 782 C CA . GLY A 1 102 ? -4.629 21.5 -7.227 1 85.44 102 GLY A CA 1
ATOM 783 C C . GLY A 1 102 ? -4.578 21.281 -5.727 1 85.44 102 GLY A C 1
ATOM 784 O O . GLY A 1 102 ? -4.191 22.172 -4.973 1 85.44 102 GLY A O 1
ATOM 785 N N . TYR A 1 103 ? -5.086 20.141 -5.242 1 87.69 103 TYR A N 1
ATOM 786 C CA . TYR A 1 103 ? -5.012 19.781 -3.83 1 87.69 103 TYR A CA 1
ATOM 787 C C . TYR A 1 103 ? -3.906 18.766 -3.582 1 87.69 103 TYR A C 1
ATOM 789 O O . TYR A 1 103 ? -3.518 18.031 -4.492 1 87.69 103 TYR A O 1
ATOM 797 N N . SER A 1 104 ? -3.42 18.781 -2.326 1 85 104 SER A N 1
ATOM 798 C CA . SER A 1 104 ? -2.492 17.766 -1.862 1 85 104 SER A CA 1
ATOM 799 C C . SER A 1 104 ? -3.146 16.844 -0.831 1 85 104 SER A C 1
ATOM 801 O O . SER A 1 104 ? -3.988 17.281 -0.048 1 85 104 SER A O 1
ATOM 803 N N . LEU A 1 105 ? -2.666 15.633 -0.853 1 90.69 105 LEU A N 1
ATOM 804 C CA . LEU A 1 105 ? -3.275 14.648 0.038 1 90.69 105 LEU A CA 1
ATOM 805 C C . LEU A 1 105 ? -2.305 14.234 1.139 1 90.69 105 LEU A C 1
ATOM 807 O O . LEU A 1 105 ? -1.139 13.938 0.866 1 90.69 105 LEU A O 1
ATOM 811 N N . VAL A 1 106 ? -2.818 14.289 2.338 1 87.56 106 VAL A N 1
ATOM 812 C CA . VAL A 1 106 ? -2.098 13.766 3.49 1 87.56 106 VAL A CA 1
ATOM 813 C C . VAL A 1 106 ? -2.803 12.516 4.016 1 87.56 106 VAL A C 1
ATOM 815 O O . VAL A 1 106 ? -4.004 12.547 4.293 1 87.56 106 VAL A O 1
ATOM 818 N N . VAL A 1 107 ? -1.973 11.5 4.199 1 90.75 107 VAL A N 1
ATOM 819 C CA . VAL A 1 107 ? -2.58 10.219 4.566 1 90.75 107 VAL A CA 1
ATOM 820 C C . VAL A 1 107 ? -2.17 9.844 5.988 1 90.75 107 VAL A C 1
ATOM 822 O O . VAL A 1 107 ? -0.994 9.938 6.348 1 90.75 107 VAL A O 1
ATOM 825 N N . CYS A 1 108 ? -3.164 9.43 6.73 1 88.69 108 CYS A N 1
ATOM 826 C CA . CYS A 1 108 ? -2.953 8.93 8.086 1 88.69 108 CYS A CA 1
ATOM 827 C C . CYS A 1 108 ? -3.477 7.508 8.234 1 88.69 108 CYS A C 1
ATOM 829 O O . CYS A 1 108 ? -4.664 7.254 8.023 1 88.69 108 CYS A O 1
ATOM 831 N N . ASN A 1 109 ? -2.594 6.652 8.586 1 89.25 109 ASN A N 1
ATOM 832 C CA . ASN A 1 109 ? -2.949 5.254 8.812 1 89.25 109 ASN A CA 1
ATOM 833 C C . ASN A 1 109 ? -3.25 4.98 10.281 1 89.25 109 ASN A C 1
ATOM 835 O O . ASN A 1 109 ? -2.41 5.227 11.148 1 89.25 109 ASN A O 1
ATOM 839 N N . THR A 1 110 ? -4.41 4.43 10.531 1 85.5 110 THR A N 1
ATOM 840 C CA . THR A 1 110 ? -4.781 4.211 11.922 1 85.5 110 THR A CA 1
ATOM 841 C C . THR A 1 110 ? -4.355 2.822 12.391 1 85.5 110 THR A C 1
ATOM 843 O O . THR A 1 110 ? -4.316 2.549 13.594 1 85.5 110 THR A O 1
ATOM 846 N N . ASP A 1 111 ? -4.074 1.948 11.414 1 80 111 ASP A N 1
ATOM 847 C CA . ASP A 1 111 ? -3.727 0.56 11.695 1 80 111 ASP A CA 1
ATOM 848 C C . ASP A 1 111 ? -4.793 -0.11 12.555 1 80 111 ASP A C 1
ATOM 850 O O . ASP A 1 111 ? -4.473 -0.878 13.469 1 80 111 ASP A O 1
ATOM 854 N N . ARG A 1 112 ? -6.012 0.312 12.398 1 77.88 112 ARG A N 1
ATOM 855 C CA . ARG A 1 112 ? -7.203 -0.211 13.062 1 77.88 112 ARG A CA 1
ATOM 856 C C . ARG A 1 112 ? -7.102 -0.046 14.57 1 77.88 112 ARG A C 1
ATOM 858 O O . ARG A 1 112 ? -7.617 -0.874 15.328 1 77.88 112 ARG A O 1
ATOM 865 N N . ASP A 1 113 ? -6.316 0.925 14.969 1 79.44 113 ASP A N 1
ATOM 866 C CA . ASP A 1 113 ? -6.125 1.221 16.391 1 79.44 113 ASP A CA 1
ATOM 867 C C . ASP A 1 113 ? -6.875 2.488 16.797 1 79.44 113 ASP A C 1
ATOM 869 O O . ASP A 1 113 ? -6.668 3.553 16.203 1 79.44 113 ASP A O 1
ATOM 873 N N . ASP A 1 114 ? -7.617 2.389 17.797 1 77.44 114 ASP A N 1
ATOM 874 C CA . ASP A 1 114 ? -8.5 3.475 18.219 1 77.44 114 ASP A CA 1
ATOM 875 C C . ASP A 1 114 ? -7.691 4.68 18.703 1 77.44 114 ASP A C 1
ATOM 877 O O . ASP A 1 114 ? -8.047 5.824 18.406 1 77.44 114 ASP A O 1
ATOM 881 N N . GLU A 1 115 ? -6.719 4.375 19.438 1 77.38 115 GLU A N 1
ATOM 882 C CA . GLU A 1 115 ? -5.91 5.469 19.969 1 77.38 115 GLU A CA 1
ATOM 883 C C . GLU A 1 115 ? -5.191 6.215 18.844 1 77.38 115 GLU A C 1
ATOM 885 O O . GLU A 1 115 ? -5.121 7.445 18.859 1 77.38 115 GLU A O 1
ATOM 890 N N . GLN A 1 116 ? -4.738 5.492 17.891 1 77.88 116 GLN A N 1
ATOM 891 C CA . GLN A 1 116 ? -4.105 6.117 16.734 1 77.88 116 GLN A CA 1
ATOM 892 C C . GLN A 1 116 ? -5.098 6.98 15.969 1 77.88 116 GLN A C 1
ATOM 894 O O . GLN A 1 116 ? -4.754 8.07 15.5 1 77.88 116 GLN A O 1
ATOM 899 N N . GLU A 1 117 ? -6.281 6.387 15.805 1 79.81 117 GLU A N 1
ATOM 900 C CA . GLU A 1 117 ? -7.309 7.152 15.109 1 79.81 117 GLU A CA 1
ATOM 901 C C . GLU A 1 117 ? -7.566 8.484 15.805 1 79.81 117 GLU A C 1
ATOM 903 O O . GLU A 1 117 ? -7.645 9.531 15.141 1 79.81 117 GLU A O 1
ATOM 908 N N . ARG A 1 118 ? -7.668 8.477 17.078 1 77.44 118 ARG A N 1
ATOM 909 C CA . ARG A 1 118 ? -7.883 9.688 17.875 1 77.44 118 ARG A CA 1
ATOM 910 C C . ARG A 1 118 ? -6.742 10.68 17.672 1 77.44 118 ARG A C 1
ATOM 912 O O . ARG A 1 118 ? -6.977 11.875 17.453 1 77.44 118 ARG A O 1
ATOM 919 N N . GLN A 1 119 ? -5.57 10.195 17.703 1 76.69 119 GLN A N 1
ATOM 920 C CA . GLN A 1 119 ? -4.395 11.047 17.578 1 76.69 119 GLN A CA 1
ATOM 921 C C . GLN A 1 119 ? -4.328 11.68 16.188 1 76.69 119 GLN A C 1
ATOM 923 O O . GLN A 1 119 ? -4.035 12.867 16.047 1 76.69 119 GLN A O 1
ATOM 928 N N . HIS A 1 120 ? -4.617 10.875 15.234 1 79.19 120 HIS A N 1
ATOM 929 C CA . HIS A 1 120 ? -4.59 11.375 13.859 1 79.19 120 HIS A CA 1
ATOM 930 C C . HIS A 1 120 ? -5.664 12.438 13.641 1 79.19 120 HIS A C 1
ATOM 932 O O . HIS A 1 120 ? -5.41 13.453 13 1 79.19 120 HIS A O 1
ATOM 938 N N . LEU A 1 121 ? -6.832 12.148 14.18 1 77 121 LEU A N 1
ATOM 939 C CA . LEU A 1 121 ? -7.914 13.117 14.023 1 77 121 LEU A CA 1
ATOM 940 C C . LEU A 1 121 ? -7.562 14.438 14.688 1 77 121 LEU A C 1
ATOM 942 O O . LEU A 1 121 ? -7.82 15.508 14.125 1 77 121 LEU A O 1
ATOM 946 N N . ALA A 1 122 ? -6.945 14.359 15.781 1 72.31 122 ALA A N 1
ATOM 947 C CA . ALA A 1 122 ? -6.492 15.562 16.469 1 72.31 122 ALA A CA 1
ATOM 948 C C . ALA A 1 122 ? -5.426 16.297 15.664 1 72.31 122 ALA A C 1
ATOM 950 O O . ALA A 1 122 ? -5.465 17.516 15.531 1 72.31 122 ALA A O 1
ATOM 951 N N . ALA A 1 123 ? -4.543 15.547 15.148 1 71.38 123 ALA A N 1
ATOM 952 C CA . ALA A 1 123 ? -3.449 16.109 14.359 1 71.38 123 ALA A CA 1
ATOM 953 C C . ALA A 1 123 ? -3.975 16.781 13.094 1 71.38 123 ALA A C 1
ATOM 955 O O . ALA A 1 123 ? -3.551 17.891 12.75 1 71.38 123 ALA A O 1
ATOM 956 N N . LEU A 1 124 ? -4.875 16.094 12.414 1 74.5 124 LEU A N 1
ATOM 957 C CA . LEU A 1 124 ? -5.418 16.609 11.164 1 74.5 124 LEU A CA 1
ATOM 958 C C . LEU A 1 124 ? -6.141 17.938 11.383 1 74.5 124 LEU A C 1
ATOM 960 O O . LEU A 1 124 ? -6.086 18.828 10.531 1 74.5 124 LEU A O 1
ATOM 964 N N . ARG A 1 125 ? -6.773 17.969 12.469 1 68.38 125 ARG A N 1
ATOM 965 C CA . ARG A 1 125 ? -7.453 19.219 12.812 1 68.38 125 ARG A CA 1
ATOM 966 C C . ARG A 1 125 ? -6.457 20.359 12.961 1 68.38 125 ARG A C 1
ATOM 968 O O . ARG A 1 125 ? -6.734 21.484 12.539 1 68.38 125 ARG A O 1
ATOM 975 N N . SER A 1 126 ? -5.359 20.047 13.414 1 63.72 126 SER A N 1
ATOM 976 C CA . SER A 1 126 ? -4.336 21.062 13.672 1 63.72 126 SER A CA 1
ATOM 977 C C . SER A 1 126 ? -3.648 21.484 12.375 1 63.72 126 SER A C 1
ATOM 979 O O . SER A 1 126 ? -3.039 22.547 12.312 1 63.72 126 SER A O 1
ATOM 981 N N . TYR A 1 127 ? -3.742 20.672 11.352 1 66.12 127 TYR A N 1
ATOM 982 C CA . TYR A 1 127 ? -3.059 20.922 10.086 1 66.12 127 TYR A CA 1
ATOM 983 C C . TYR A 1 127 ? -3.877 21.828 9.188 1 66.12 127 TYR A C 1
ATOM 985 O O . TYR A 1 127 ? -3.41 22.25 8.125 1 66.12 127 TYR A O 1
ATOM 993 N N . ASN A 1 128 ? -4.977 22.219 9.602 1 70.81 128 ASN A N 1
ATOM 994 C CA . ASN A 1 128 ? -5.867 23.078 8.828 1 70.81 128 ASN A CA 1
ATOM 995 C C . ASN A 1 128 ? -6.211 22.453 7.477 1 70.81 128 ASN A C 1
ATOM 997 O O . ASN A 1 128 ? -6.113 23.109 6.438 1 70.81 128 ASN A O 1
ATOM 1001 N N . ILE A 1 129 ? -6.449 21.203 7.484 1 82.06 129 ILE A N 1
ATOM 1002 C CA . ILE A 1 129 ? -6.918 20.562 6.254 1 82.06 129 ILE A CA 1
ATOM 1003 C C . ILE A 1 129 ? -8.281 21.141 5.867 1 82.06 129 ILE A C 1
ATOM 1005 O O . ILE A 1 129 ? -9.039 21.594 6.727 1 82.06 129 ILE A O 1
ATOM 1009 N N . GLU A 1 130 ? -8.57 21.125 4.574 1 86.06 130 GLU A N 1
ATOM 1010 C CA . GLU A 1 130 ? -9.812 21.719 4.098 1 86.06 130 GLU A CA 1
ATOM 1011 C C . GLU A 1 130 ? -10.953 20.703 4.102 1 86.06 130 GLU A C 1
ATOM 1013 O O . GLU A 1 130 ? -12.125 21.078 4.145 1 86.06 130 GLU A O 1
ATOM 1018 N N . GLY A 1 131 ? -10.633 19.484 4.02 1 93.06 131 GLY A N 1
ATOM 1019 C CA . GLY A 1 131 ? -11.594 18.406 3.998 1 93.06 131 GLY A CA 1
ATOM 1020 C C . GLY A 1 131 ? -10.984 17.062 4.352 1 93.06 131 GLY A C 1
ATOM 1021 O O . GLY A 1 131 ? -9.766 16.922 4.383 1 93.06 131 GLY A O 1
ATOM 1022 N N . LEU A 1 132 ? -11.906 16.094 4.645 1 93.75 132 LEU A N 1
ATOM 1023 C CA . LEU A 1 132 ? -11.438 14.812 5.141 1 93.75 132 LEU A CA 1
ATOM 1024 C C . LEU A 1 132 ? -12.164 13.664 4.449 1 93.75 132 LEU A C 1
ATOM 1026 O O . LEU A 1 132 ? -13.391 13.688 4.316 1 93.75 132 LEU A O 1
ATOM 1030 N N . ILE A 1 133 ? -11.391 12.789 3.967 1 96 133 ILE A N 1
ATOM 1031 C CA . ILE A 1 133 ? -11.922 11.516 3.475 1 96 133 ILE A CA 1
ATOM 1032 C C . ILE A 1 133 ? -11.648 10.414 4.496 1 96 133 ILE A C 1
ATOM 1034 O O . ILE A 1 133 ? -10.508 10.227 4.934 1 96 133 ILE A O 1
ATOM 1038 N N . VAL A 1 134 ? -12.68 9.664 4.832 1 92.69 134 VAL A N 1
ATOM 1039 C CA . VAL A 1 134 ? -12.586 8.742 5.957 1 92.69 134 VAL A CA 1
ATOM 1040 C C . VAL A 1 134 ? -12.844 7.312 5.48 1 92.69 134 VAL A C 1
ATOM 1042 O O . VAL A 1 134 ? -13.938 7.004 4.996 1 92.69 134 VAL A O 1
ATOM 1045 N N . ASN A 1 135 ? -11.844 6.539 5.57 1 90.12 135 ASN A N 1
ATOM 1046 C CA . ASN A 1 135 ? -11.906 5.098 5.352 1 90.12 135 ASN A CA 1
ATOM 1047 C C . ASN A 1 135 ? -11.5 4.32 6.598 1 90.12 135 ASN A C 1
ATOM 1049 O O . ASN A 1 135 ? -10.414 3.742 6.648 1 90.12 135 ASN A O 1
ATOM 1053 N N . THR A 1 136 ? -12.258 4.395 7.754 1 79 136 THR A N 1
ATOM 1054 C CA . THR A 1 136 ? -11.875 3.771 9.016 1 79 136 THR A CA 1
ATOM 1055 C C . THR A 1 136 ? -13.078 3.09 9.664 1 79 136 THR A C 1
ATOM 1057 O O . THR A 1 136 ? -14.172 3.08 9.102 1 79 136 THR A O 1
ATOM 1060 N N . LEU A 1 137 ? -12.812 2.404 10.789 1 68.69 137 LEU A N 1
ATOM 1061 C CA . LEU A 1 137 ? -13.82 1.652 11.523 1 68.69 137 LEU A CA 1
ATOM 1062 C C . LEU A 1 137 ? -14.789 2.594 12.234 1 68.69 137 LEU A C 1
ATOM 1064 O O . LEU A 1 137 ? -15.891 2.186 12.617 1 68.69 137 LEU A O 1
ATOM 1068 N N . GLY A 1 138 ? -14.594 3.842 12.336 1 64.38 138 GLY A N 1
ATOM 1069 C CA . GLY A 1 138 ? -15.484 4.836 12.906 1 64.38 138 GLY A CA 1
ATOM 1070 C C . GLY A 1 138 ? -15.734 4.633 14.383 1 64.38 138 GLY A C 1
ATOM 1071 O O . GLY A 1 138 ? -16.859 4.828 14.867 1 64.38 138 GLY A O 1
ATOM 1072 N N . HIS A 1 139 ? -14.719 4.07 15.055 1 66.69 139 HIS A N 1
ATOM 1073 C CA . HIS A 1 139 ? -14.906 3.807 16.469 1 66.69 139 HIS A CA 1
ATOM 1074 C C . HIS A 1 139 ? -14.852 5.098 17.281 1 66.69 139 HIS A C 1
ATOM 1076 O O . HIS A 1 139 ? -15.227 5.113 18.453 1 66.69 139 HIS A O 1
ATOM 1082 N N . HIS A 1 140 ? -14.438 6.148 16.719 1 69.56 140 HIS A N 1
ATOM 1083 C CA . HIS A 1 140 ? -14.383 7.449 17.375 1 69.56 140 HIS A CA 1
ATOM 1084 C C . HIS A 1 140 ? -15.359 8.43 16.734 1 69.56 140 HIS A C 1
ATOM 1086 O O . HIS A 1 140 ? -14.953 9.484 16.234 1 69.56 140 HIS A O 1
ATOM 1092 N N . VAL A 1 141 ? -16.531 8.164 16.891 1 77 141 VAL A N 1
ATOM 1093 C CA . VAL A 1 141 ? -17.625 8.859 16.219 1 77 141 VAL A CA 1
ATOM 1094 C C . VAL A 1 141 ? -17.703 10.305 16.719 1 77 141 VAL A C 1
ATOM 1096 O O . VAL A 1 141 ? -17.938 11.219 15.922 1 77 141 VAL A O 1
ATOM 1099 N N . ASP A 1 142 ? -17.359 10.484 17.953 1 77.06 142 ASP A N 1
ATOM 1100 C CA . ASP A 1 142 ? -17.469 11.82 18.516 1 77.06 142 ASP A CA 1
ATOM 1101 C C . ASP A 1 142 ? -16.453 12.773 17.875 1 77.06 142 ASP A C 1
ATOM 1103 O O . ASP A 1 142 ? -16.781 13.906 17.547 1 77.06 142 ASP A O 1
ATOM 1107 N N . GLN A 1 143 ? -15.312 12.258 17.766 1 76.25 143 GLN A N 1
ATOM 1108 C CA . GLN A 1 143 ? -14.273 13.078 17.141 1 76.25 143 GLN A CA 1
ATOM 1109 C C . GLN A 1 143 ? -14.602 13.359 15.68 1 76.25 143 GLN A C 1
ATOM 1111 O O . GLN A 1 143 ? -14.352 14.461 15.188 1 76.25 143 GLN A O 1
ATOM 1116 N N . LEU A 1 144 ? -15.141 12.414 15.047 1 82.5 144 LEU A N 1
ATOM 1117 C CA . LEU A 1 144 ? -15.523 12.578 13.648 1 82.5 144 LEU A CA 1
ATOM 1118 C C . LEU A 1 144 ? -16.656 13.578 13.508 1 82.5 144 LEU A C 1
ATOM 1120 O O . LEU A 1 144 ? -16.672 14.391 12.578 1 82.5 144 LEU A O 1
ATOM 1124 N N . LEU A 1 145 ? -17.547 13.523 14.484 1 81.62 145 LEU A N 1
ATOM 1125 C CA . LEU A 1 145 ? -18.672 14.461 14.492 1 81.62 145 LEU A CA 1
ATOM 1126 C C . LEU A 1 145 ? -18.172 15.891 14.695 1 81.62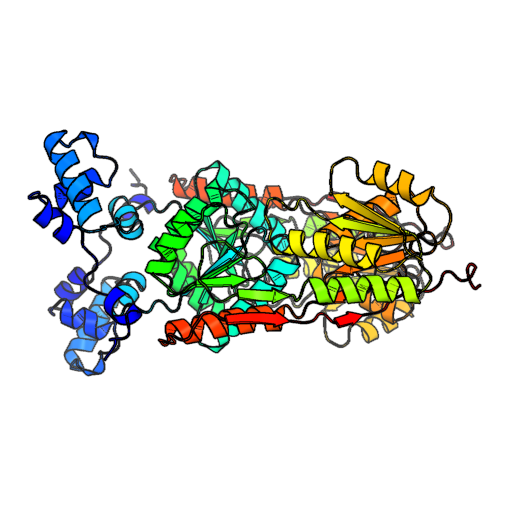 145 LEU A C 1
ATOM 1128 O O . LEU A 1 145 ? -18.672 16.828 14.062 1 81.62 145 LEU A O 1
ATOM 1132 N N . GLU A 1 146 ? -17.219 15.992 15.547 1 76.88 146 GLU A N 1
ATOM 1133 C CA . GLU A 1 146 ? -16.641 17.312 15.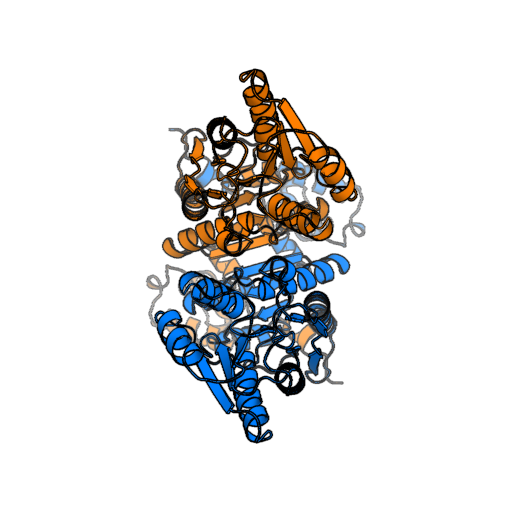789 1 76.88 146 GLU A CA 1
ATOM 1134 C C . GLU A 1 146 ? -15.969 17.844 14.523 1 76.88 146 GLU A C 1
ATOM 1136 O O . GLU A 1 146 ? -16.141 19.016 14.172 1 76.88 146 GLU A O 1
ATOM 1141 N N . LEU A 1 147 ? -15.312 16.984 13.883 1 79.31 147 LEU A N 1
ATOM 1142 C CA . LEU A 1 147 ? -14.625 17.391 12.664 1 79.31 147 LEU A CA 1
ATOM 1143 C C . LEU A 1 147 ? -15.625 17.719 11.555 1 79.31 147 LEU A C 1
ATOM 1145 O O . LEU A 1 147 ? -15.391 18.625 10.758 1 79.31 147 LEU A O 1
ATOM 1149 N N . GLN A 1 148 ? -16.656 16.984 11.531 1 84.19 148 GLN A N 1
ATOM 1150 C CA . GLN A 1 148 ? -17.688 17.203 10.523 1 84.19 148 GLN A CA 1
ATOM 1151 C C . GLN A 1 148 ? -18.297 18.594 10.641 1 84.19 148 GLN A C 1
ATOM 1153 O O . GLN A 1 148 ? -18.766 19.156 9.648 1 84.19 148 GLN A O 1
ATOM 1158 N N . ARG A 1 149 ? -18.266 19.078 11.828 1 80.69 149 ARG A N 1
ATOM 1159 C CA . ARG A 1 149 ? -18.781 20.438 12.047 1 80.69 149 ARG A CA 1
ATOM 1160 C C . ARG A 1 149 ? -17.812 21.484 11.539 1 80.69 149 ARG A C 1
ATOM 1162 O O . ARG A 1 149 ? -18.203 22.625 11.281 1 80.69 149 ARG A O 1
ATOM 1169 N N . GLU A 1 150 ? -16.578 21.062 11.406 1 78.25 150 GLU A N 1
ATOM 1170 C CA . GLU A 1 150 ? -15.539 22.031 11.07 1 78.25 150 GLU A CA 1
ATOM 1171 C C . GLU A 1 150 ? -15.195 21.969 9.586 1 78.25 150 GLU A C 1
ATOM 1173 O O . GLU A 1 150 ? -14.719 22.953 9.016 1 78.25 150 GLU A O 1
ATOM 1178 N N . MET A 1 151 ? -15.406 20.875 9.023 1 84.56 151 MET A N 1
ATOM 1179 C CA . MET A 1 151 ? -15.031 20.703 7.629 1 84.56 151 MET A CA 1
ATOM 1180 C C . MET A 1 151 ? -15.852 19.609 6.973 1 84.56 151 MET A C 1
ATOM 1182 O O . MET A 1 151 ? -16.391 18.734 7.66 1 84.56 151 MET A O 1
ATOM 1186 N N . PRO A 1 152 ? -15.93 19.688 5.613 1 93.12 152 PRO A N 1
ATOM 1187 C CA . PRO A 1 152 ? -16.641 18.594 4.934 1 93.12 152 PRO A CA 1
ATOM 1188 C C . PRO A 1 152 ? -15.93 17.25 5.066 1 93.12 152 PRO A C 1
ATOM 1190 O O . PRO A 1 152 ? -14.703 17.203 5.066 1 93.12 152 PRO A O 1
ATOM 1193 N N . LEU A 1 153 ? -16.766 16.219 5.16 1 93.56 153 LEU A N 1
ATOM 1194 C CA . LEU A 1 153 ? -16.281 14.844 5.305 1 93.56 153 LEU A CA 1
ATOM 1195 C C . LEU A 1 153 ? -17.016 13.922 4.336 1 93.56 153 LEU A C 1
ATOM 1197 O O . LEU A 1 153 ? -18.219 14.047 4.133 1 93.56 153 LEU A O 1
ATOM 1201 N N . VAL A 1 154 ? -16.234 13.047 3.732 1 96.62 154 VAL A N 1
ATOM 1202 C CA . VAL A 1 154 ? -16.797 12.016 2.871 1 96.62 154 VAL A CA 1
ATOM 1203 C C . VAL A 1 154 ? -16.359 10.641 3.346 1 96.62 154 VAL A C 1
ATOM 1205 O O . VAL A 1 154 ? -15.18 10.43 3.65 1 96.62 154 VAL A O 1
ATOM 1208 N N . LEU A 1 155 ? -17.312 9.758 3.488 1 95.56 155 LEU A N 1
ATOM 1209 C CA . LEU A 1 155 ? -17.031 8.383 3.877 1 95.56 155 LEU A CA 1
ATOM 1210 C C . LEU A 1 155 ? -16.797 7.512 2.65 1 95.56 155 LEU A C 1
ATOM 1212 O O . LEU A 1 155 ? -17.484 7.652 1.637 1 95.56 155 LEU A O 1
ATOM 1216 N N . VAL A 1 156 ? -15.805 6.629 2.793 1 96.38 156 VAL A N 1
ATOM 1217 C CA . VAL A 1 156 ? -15.516 5.672 1.729 1 96.38 156 VAL A CA 1
ATOM 1218 C C . VAL A 1 156 ? -15.641 4.25 2.264 1 96.38 156 VAL A C 1
ATOM 1220 O O . VAL A 1 156 ? -15.008 3.896 3.262 1 96.38 156 VAL A O 1
ATOM 1223 N N . ASP A 1 157 ? -16.453 3.393 1.616 1 93.44 157 ASP A N 1
ATOM 1224 C CA . ASP A 1 157 ? -16.594 1.957 1.834 1 93.44 157 ASP A CA 1
ATOM 1225 C C . ASP A 1 157 ? -17.344 1.671 3.137 1 93.44 157 ASP A C 1
ATOM 1227 O O . ASP A 1 157 ? -18.094 0.7 3.227 1 93.44 157 ASP A O 1
ATOM 1231 N N . ARG A 1 158 ? -17.203 2.525 4.141 1 89.5 158 ARG A N 1
ATOM 1232 C CA . ARG A 1 158 ? -17.703 2.254 5.48 1 89.5 158 ARG A CA 1
ATOM 1233 C C . ARG A 1 158 ? -18.672 3.346 5.934 1 89.5 158 ARG A C 1
ATOM 1235 O O . ARG A 1 158 ? -18.328 4.531 5.891 1 89.5 158 ARG A O 1
ATOM 1242 N N . LYS A 1 159 ? -19.797 2.832 6.332 1 86.06 159 LYS A N 1
ATOM 1243 C CA . LYS A 1 159 ? -20.766 3.732 6.945 1 86.06 159 LYS A CA 1
ATOM 1244 C C . LYS A 1 159 ? -20.453 3.951 8.422 1 86.06 159 LYS A C 1
ATOM 1246 O O . LYS A 1 159 ? -20.031 3.023 9.117 1 86.06 159 LYS A O 1
ATOM 1251 N N . VAL A 1 160 ? -20.578 5.18 8.812 1 80.75 160 VAL A N 1
ATOM 1252 C CA . VAL A 1 160 ? -20.391 5.508 10.219 1 80.75 160 VAL A CA 1
ATOM 1253 C C . VAL A 1 160 ? -21.641 6.211 10.758 1 80.75 160 VAL A C 1
ATOM 1255 O O . VAL A 1 160 ? -21.844 7.402 10.5 1 80.75 160 VAL A O 1
ATOM 1258 N N . GLU A 1 161 ? -22.422 5.43 11.406 1 78.38 161 GLU A N 1
ATOM 1259 C CA . GLU A 1 161 ? -23.578 6.059 12.039 1 78.38 161 GLU A CA 1
ATOM 1260 C C . GLU A 1 161 ? -23.172 6.801 13.305 1 78.38 161 GLU A C 1
ATOM 1262 O O . GLU A 1 161 ? -22.328 6.324 14.07 1 78.38 161 GLU A O 1
ATOM 1267 N N . PRO A 1 162 ? -23.562 7.996 13.516 1 78.56 162 PRO A N 1
ATOM 1268 C CA . PRO A 1 162 ? -24.656 8.727 12.859 1 78.56 162 PRO A CA 1
ATOM 1269 C C . PRO A 1 162 ? -24.141 9.797 11.891 1 78.56 162 PRO A C 1
ATOM 1271 O O . PRO A 1 162 ? -24.859 10.766 11.609 1 78.56 162 PRO A O 1
ATOM 1274 N N . LEU A 1 163 ? -22.984 9.602 11.453 1 82.62 163 LEU A N 1
ATOM 1275 C CA . LEU A 1 163 ? -22.438 10.656 10.594 1 82.62 163 LEU A CA 1
ATOM 1276 C C . LEU A 1 163 ? -23.297 10.836 9.344 1 82.62 163 LEU A C 1
ATOM 1278 O O . LEU A 1 163 ? -23.594 9.867 8.648 1 82.62 163 LEU A O 1
ATOM 1282 N N . HIS A 1 164 ? -23.781 12.047 9.148 1 85.25 164 HIS A N 1
ATOM 1283 C CA . HIS A 1 164 ? -24.484 12.414 7.926 1 85.25 164 HIS A CA 1
ATOM 1284 C C . HIS A 1 164 ? -23.531 12.969 6.879 1 85.25 164 HIS A C 1
ATOM 1286 O O . HIS A 1 164 ? -23.328 14.18 6.785 1 85.25 164 HIS A O 1
ATOM 1292 N N . SER A 1 165 ? -22.938 12.133 6.133 1 91.81 165 SER A N 1
ATOM 1293 C CA . SER A 1 165 ? -21.953 12.508 5.129 1 91.81 165 SER A CA 1
ATOM 1294 C C . SER A 1 165 ? -22.156 11.719 3.836 1 91.81 165 SER A C 1
ATOM 1296 O O . SER A 1 165 ? -22.797 10.672 3.834 1 91.81 165 SER A O 1
ATOM 1298 N N . ASP A 1 166 ? -21.672 12.289 2.725 1 96.19 166 ASP A N 1
ATOM 1299 C CA . ASP A 1 166 ? -21.625 11.523 1.487 1 96.19 166 ASP A CA 1
ATOM 1300 C C . ASP A 1 166 ? -20.859 10.211 1.688 1 96.19 166 ASP A C 1
ATOM 1302 O O . ASP A 1 166 ? -19.906 10.156 2.471 1 96.19 166 ASP A O 1
ATOM 1306 N N . LEU A 1 167 ? -21.359 9.203 1.091 1 96.56 167 LEU A N 1
ATOM 1307 C CA . LEU A 1 167 ? -20.75 7.875 1.156 1 96.56 167 LEU A CA 1
ATOM 1308 C C . LEU A 1 167 ? -20.531 7.309 -0.242 1 96.56 167 LEU A C 1
ATOM 1310 O O . LEU A 1 167 ? -21.438 7.312 -1.069 1 96.56 167 LEU A O 1
ATOM 1314 N N . VAL A 1 168 ? -19.297 6.949 -0.487 1 98.06 168 VAL A N 1
ATOM 1315 C CA . VAL A 1 168 ? -18.938 6.336 -1.76 1 98.06 168 VAL A CA 1
ATOM 1316 C C . VAL A 1 168 ? -18.391 4.93 -1.518 1 98.06 168 VAL A C 1
ATOM 1318 O O . VAL A 1 168 ? -17.531 4.73 -0.644 1 98.06 168 VAL A O 1
ATOM 1321 N N . GLY A 1 169 ? -18.844 3.916 -2.213 1 97.19 169 GLY A N 1
ATOM 1322 C CA . GLY A 1 169 ? -18.344 2.562 -2.029 1 97.19 169 GLY A CA 1
ATOM 1323 C C . GLY A 1 169 ? -18.906 1.58 -3.047 1 97.19 169 GLY A C 1
ATOM 1324 O O . GLY A 1 169 ? -19.203 1.958 -4.18 1 97.19 169 GLY A O 1
ATOM 1325 N N . LEU A 1 170 ? -18.906 0.384 -2.668 1 97.88 170 LEU A N 1
ATOM 1326 C CA . LEU A 1 170 ? -19.359 -0.719 -3.504 1 97.88 170 LEU A CA 1
ATOM 1327 C C . LEU A 1 170 ? -20.812 -1.088 -3.174 1 97.88 170 LEU A C 1
ATOM 1329 O O . LEU A 1 170 ? -21.219 -1.021 -2.014 1 97.88 170 LEU A O 1
ATOM 1333 N N . ASP A 1 171 ? -21.609 -1.432 -4.164 1 98.31 171 ASP A N 1
ATOM 1334 C CA . ASP A 1 171 ? -22.859 -2.129 -3.93 1 98.31 171 ASP A CA 1
ATOM 1335 C C . ASP A 1 171 ? -22.625 -3.564 -3.467 1 98.31 171 ASP A C 1
ATOM 1337 O O . ASP A 1 171 ? -22.594 -4.488 -4.281 1 98.31 171 ASP A O 1
ATOM 1341 N N . ASN A 1 172 ? -22.438 -3.705 -2.201 1 97.88 172 ASN A N 1
ATOM 1342 C CA . ASN A 1 172 ? -22.031 -4.98 -1.622 1 97.88 172 ASN A CA 1
ATOM 1343 C C . ASN A 1 172 ? -23.062 -6.074 -1.901 1 97.88 172 ASN A C 1
ATOM 1345 O O . ASN A 1 172 ? -22.703 -7.184 -2.303 1 97.88 172 ASN A O 1
ATOM 1349 N N . PRO A 1 173 ? -24.359 -5.812 -1.75 1 98.19 173 PRO A N 1
ATOM 1350 C CA . PRO A 1 173 ? -25.344 -6.848 -2.078 1 98.19 173 PRO A CA 1
ATOM 1351 C C . PRO A 1 173 ? -25.25 -7.312 -3.531 1 98.19 173 PRO A C 1
ATOM 1353 O O . PRO A 1 173 ? -25.297 -8.516 -3.805 1 98.19 173 PRO A O 1
ATOM 1356 N N . ALA A 1 174 ? -25.047 -6.395 -4.402 1 98.44 174 ALA A N 1
ATOM 1357 C CA . ALA A 1 174 ? -24.922 -6.754 -5.812 1 98.44 174 ALA A CA 1
ATOM 1358 C C . ALA A 1 174 ? -23.672 -7.594 -6.059 1 98.44 174 ALA A C 1
ATOM 1360 O O . ALA A 1 174 ? -23.703 -8.539 -6.844 1 98.44 174 ALA A O 1
ATOM 1361 N N . ALA A 1 175 ? -22.609 -7.191 -5.453 1 98.69 175 ALA A N 1
ATOM 1362 C CA . ALA A 1 175 ? -21.359 -7.93 -5.594 1 98.69 175 ALA A CA 1
ATOM 1363 C C . ALA A 1 175 ? -21.531 -9.375 -5.125 1 98.69 175 ALA A C 1
ATOM 1365 O O . ALA A 1 175 ? -21.094 -10.305 -5.805 1 98.69 175 ALA A O 1
ATOM 1366 N N . VAL A 1 176 ? -22.172 -9.516 -3.982 1 98.81 176 VAL A N 1
ATOM 1367 C CA . VAL A 1 176 ? -22.359 -10.852 -3.416 1 98.81 176 VAL A CA 1
ATOM 1368 C C . VAL A 1 176 ? -23.281 -11.672 -4.324 1 98.81 176 VAL A C 1
ATOM 1370 O O . VAL A 1 176 ? -23 -12.836 -4.605 1 98.81 176 VAL A O 1
ATOM 1373 N N . ARG A 1 177 ? -24.328 -11.055 -4.777 1 98.75 177 ARG A N 1
ATOM 1374 C CA . ARG A 1 177 ? -25.25 -11.734 -5.688 1 98.75 177 ARG A CA 1
ATOM 1375 C C . ARG A 1 177 ? -24.516 -12.227 -6.934 1 98.75 177 ARG A C 1
ATOM 1377 O O . ARG A 1 177 ? -24.688 -13.367 -7.352 1 98.75 177 ARG A O 1
ATOM 1384 N N . MET A 1 178 ? -23.672 -11.414 -7.48 1 98.62 178 MET A N 1
ATOM 1385 C CA . MET A 1 178 ? -22.922 -11.75 -8.68 1 98.62 178 MET A CA 1
ATOM 1386 C C . MET A 1 178 ? -22 -12.945 -8.43 1 98.62 178 MET A C 1
ATOM 1388 O O . MET A 1 178 ? -21.906 -13.852 -9.258 1 98.62 178 MET A O 1
ATOM 1392 N N . ALA A 1 179 ? -21.359 -12.93 -7.301 1 98.69 179 ALA A N 1
ATOM 1393 C CA . ALA A 1 179 ? -20.438 -14.008 -6.949 1 98.69 179 ALA A CA 1
ATOM 1394 C C . ALA A 1 179 ? -21.188 -15.328 -6.789 1 98.69 179 ALA A C 1
ATOM 1396 O O . ALA A 1 179 ? -20.781 -16.344 -7.367 1 98.69 179 ALA A O 1
ATOM 1397 N N . VAL A 1 180 ? -22.266 -15.305 -6.039 1 98.62 180 VAL A N 1
ATOM 1398 C CA . VAL A 1 180 ? -23.031 -16.516 -5.727 1 98.62 180 VAL A CA 1
ATOM 1399 C C . VAL A 1 180 ? -23.688 -17.047 -6.992 1 98.62 180 VAL A C 1
ATOM 1401 O O . VAL A 1 180 ? -23.656 -18.25 -7.25 1 98.62 180 VAL A O 1
ATOM 1404 N N . GLU A 1 181 ? -24.219 -16.156 -7.746 1 98.19 181 GLU A N 1
ATOM 1405 C CA . GLU A 1 181 ? -24.828 -16.547 -9.016 1 98.19 181 GLU A CA 1
ATOM 1406 C C . GLU A 1 181 ? -23.797 -17.219 -9.93 1 98.19 181 GLU A C 1
ATOM 1408 O O . GLU A 1 181 ? -24.078 -18.25 -10.531 1 98.19 181 GLU A O 1
ATOM 1413 N N . HIS A 1 182 ? -22.656 -16.625 -10.039 1 98.31 182 HIS A N 1
ATOM 1414 C CA . HIS A 1 182 ? -21.594 -17.188 -10.875 1 98.31 182 HIS A CA 1
ATOM 1415 C C . HIS A 1 182 ? -21.203 -18.578 -10.414 1 98.31 182 HIS A C 1
ATOM 1417 O O . HIS A 1 182 ? -21.109 -19.5 -11.227 1 98.31 182 HIS A O 1
ATOM 1423 N N . LEU A 1 183 ? -21.016 -18.719 -9.125 1 97.94 183 LEU A N 1
ATOM 1424 C CA . LEU A 1 183 ? -20.609 -20.016 -8.586 1 97.94 183 LEU A CA 1
ATOM 1425 C C . LEU A 1 183 ? -21.688 -21.062 -8.836 1 97.94 183 LEU A C 1
ATOM 1427 O O . LEU A 1 183 ? -21.375 -22.188 -9.234 1 97.94 183 LEU A O 1
ATOM 1431 N N . GLU A 1 184 ? -22.922 -20.672 -8.656 1 97.25 184 GLU A N 1
ATOM 1432 C CA . GLU A 1 184 ? -24.031 -21.594 -8.914 1 97.25 184 GLU A CA 1
ATOM 1433 C C . GLU A 1 184 ? -24.062 -22.016 -10.383 1 97.25 184 GLU A C 1
ATOM 1435 O O . GLU A 1 184 ? -24.203 -23.203 -10.68 1 97.25 184 GLU A O 1
ATOM 1440 N N . GLN A 1 185 ? -23.875 -21.078 -11.219 1 96.56 185 GLN A N 1
ATOM 1441 C CA . GLN A 1 185 ? -23.922 -21.328 -12.656 1 96.56 185 GLN A CA 1
ATOM 1442 C C . GLN A 1 185 ? -22.781 -22.234 -13.086 1 96.56 185 GLN A C 1
ATOM 1444 O O . GLN A 1 185 ? -22.922 -23.016 -14.023 1 96.56 185 GLN A O 1
ATOM 1449 N N . GLN A 1 186 ? -21.688 -22.141 -12.398 1 96.56 186 GLN A N 1
ATOM 1450 C CA . GLN A 1 186 ? -20.5 -22.938 -12.727 1 96.56 186 GLN A CA 1
ATOM 1451 C C . GLN A 1 186 ? -20.609 -24.344 -12.125 1 96.56 186 GLN A C 1
ATOM 1453 O O . GLN A 1 186 ? -19.719 -25.172 -12.328 1 96.56 186 GLN A O 1
ATOM 1458 N N . GLY A 1 187 ? -21.656 -24.562 -11.312 1 95.31 187 GLY A N 1
ATOM 1459 C CA . GLY A 1 187 ? -21.938 -25.906 -10.852 1 95.31 187 GLY A CA 1
ATOM 1460 C C . GLY A 1 187 ? -21.5 -26.156 -9.422 1 95.31 187 GLY A C 1
ATOM 1461 O O . GLY A 1 187 ? -21.625 -27.281 -8.914 1 95.31 187 GLY A O 1
ATOM 1462 N N . TYR A 1 188 ? -21.062 -25.156 -8.734 1 96.44 188 TYR A N 1
ATOM 1463 C CA . TYR A 1 188 ? -20.703 -25.312 -7.328 1 96.44 188 TYR A CA 1
ATOM 1464 C C . TYR A 1 188 ? -21.953 -25.422 -6.457 1 96.44 188 TYR A C 1
ATOM 1466 O O . TYR A 1 188 ? -22.984 -24.828 -6.77 1 96.44 188 TYR A O 1
ATOM 1474 N N . ARG A 1 189 ? -21.797 -26.172 -5.379 1 96.06 189 ARG A N 1
ATOM 1475 C CA . ARG A 1 189 ? -22.984 -26.438 -4.559 1 96.06 189 ARG A CA 1
ATOM 1476 C C . ARG A 1 189 ? -22.719 -26.109 -3.092 1 96.06 189 ARG A C 1
ATOM 1478 O O . ARG A 1 189 ? -23.641 -25.844 -2.328 1 96.06 189 ARG A O 1
ATOM 1485 N N . ASP A 1 190 ? -21.484 -26.141 -2.652 1 97.06 190 ASP A N 1
ATOM 1486 C CA . ASP A 1 190 ? -21.078 -25.781 -1.301 1 97.06 190 ASP A CA 1
ATOM 1487 C C . ASP A 1 190 ? -20.141 -24.562 -1.322 1 97.06 190 ASP A C 1
ATOM 1489 O O . ASP A 1 190 ? -19.031 -24.656 -1.82 1 97.06 190 ASP A O 1
ATOM 1493 N N . VAL A 1 191 ? -20.641 -23.484 -0.764 1 98.12 191 VAL A N 1
ATOM 1494 C CA . VAL A 1 191 ? -19.875 -22.25 -0.844 1 98.12 191 VAL A CA 1
ATOM 1495 C C . VAL A 1 191 ? -19.531 -21.766 0.562 1 98.12 191 VAL A C 1
ATOM 1497 O O . VAL A 1 191 ? -20.391 -21.719 1.439 1 98.12 191 VAL A O 1
ATOM 1500 N N . LEU A 1 192 ? -18.312 -21.484 0.797 1 98.69 192 LEU A N 1
ATOM 1501 C CA . LEU A 1 192 ? -17.828 -20.922 2.057 1 98.69 192 LEU A CA 1
ATOM 1502 C C . LEU A 1 192 ? -17.391 -19.469 1.874 1 98.69 192 LEU A C 1
ATOM 1504 O O . LEU A 1 192 ? -16.438 -19.203 1.143 1 98.69 192 LEU A O 1
ATOM 1508 N N . LEU A 1 193 ? -18.109 -18.578 2.484 1 98.81 193 LEU A N 1
ATOM 1509 C CA . LEU A 1 193 ? -17.672 -17.188 2.516 1 98.81 193 LEU A CA 1
ATOM 1510 C C . LEU A 1 193 ? -16.625 -16.969 3.598 1 98.81 193 LEU A C 1
ATOM 1512 O O . LEU A 1 193 ? -16.859 -17.266 4.77 1 98.81 193 LEU A O 1
ATOM 1516 N N . VAL A 1 194 ? -15.461 -16.516 3.188 1 98.75 194 VAL A N 1
ATOM 1517 C CA . VAL A 1 194 ? -14.383 -16.219 4.133 1 98.75 194 VAL A CA 1
ATOM 1518 C C . VAL A 1 194 ? -14.195 -14.719 4.254 1 98.75 194 VAL A C 1
ATOM 1520 O O . VAL A 1 194 ? -13.961 -14.031 3.256 1 98.75 194 VAL A O 1
ATOM 1523 N N . SER A 1 195 ? -14.266 -14.195 5.465 1 97.75 195 SER A N 1
ATOM 1524 C CA . SER A 1 195 ? -14.195 -12.758 5.707 1 97.75 195 SER A CA 1
ATOM 1525 C C . SER A 1 195 ? -13.352 -12.445 6.941 1 97.75 195 SER A C 1
ATOM 1527 O O . SER A 1 195 ? -13.203 -13.289 7.828 1 97.75 195 SER A O 1
ATOM 1529 N N . GLU A 1 196 ? -12.719 -11.242 6.887 1 93.81 196 GLU A N 1
ATOM 1530 C CA . GLU A 1 196 ? -12.164 -10.727 8.133 1 93.81 196 GLU A CA 1
ATOM 1531 C C . GLU A 1 196 ? -13.258 -10.453 9.164 1 93.81 196 GLU A C 1
ATOM 1533 O O . GLU A 1 196 ? -14.445 -10.469 8.828 1 93.81 196 GLU A O 1
ATOM 1538 N N . ALA A 1 197 ? -12.812 -10.203 10.344 1 91.12 197 ALA A N 1
ATOM 1539 C CA . ALA A 1 197 ? -13.773 -9.867 11.391 1 91.12 197 ALA A CA 1
ATOM 1540 C C . ALA A 1 197 ? -14.594 -8.633 11.016 1 91.12 197 ALA A C 1
ATOM 1542 O O . ALA A 1 197 ? -14.055 -7.672 10.469 1 91.12 197 ALA A O 1
ATOM 1543 N N . THR A 1 198 ? -15.906 -8.727 11.242 1 88.12 198 THR A N 1
ATOM 1544 C CA . THR A 1 198 ? -16.75 -7.59 10.883 1 88.12 198 THR A CA 1
ATOM 1545 C C . THR A 1 198 ? -16.406 -6.371 11.734 1 88.12 198 THR A C 1
ATOM 1547 O O . THR A 1 198 ? -16.359 -5.25 11.219 1 88.12 198 THR A O 1
ATOM 1550 N N . ASP A 1 199 ? -16.172 -6.535 12.984 1 82.44 199 ASP A N 1
ATOM 1551 C CA . ASP A 1 199 ? -15.789 -5.496 13.938 1 82.44 199 ASP A CA 1
ATOM 1552 C C . ASP A 1 199 ? -16.594 -4.215 13.711 1 82.44 199 ASP A C 1
ATOM 1554 O O . ASP A 1 199 ? -16.031 -3.117 13.734 1 82.44 199 ASP A O 1
ATOM 1558 N N . GLY A 1 200 ? -17.812 -4.391 13.289 1 83.31 200 GLY A N 1
ATOM 1559 C CA . GLY A 1 200 ? -18.688 -3.256 13.078 1 83.31 200 GLY A CA 1
ATOM 1560 C C . GLY A 1 200 ? -18.531 -2.629 11.703 1 83.31 200 GLY A C 1
ATOM 1561 O O . GLY A 1 200 ? -19.219 -1.649 11.383 1 83.31 200 GLY A O 1
ATOM 1562 N N . THR A 1 201 ? -17.75 -3.104 10.891 1 88.12 201 THR A N 1
ATOM 1563 C CA . THR A 1 201 ? -17.547 -2.584 9.539 1 88.12 201 THR A CA 1
ATOM 1564 C C . THR A 1 201 ? -18.781 -2.846 8.672 1 88.12 201 THR A C 1
ATOM 1566 O O . THR A 1 201 ? -19.109 -3.998 8.391 1 88.12 201 THR A O 1
ATOM 1569 N N . SER A 1 202 ? -19.375 -1.824 8.25 1 91.06 202 SER A N 1
ATOM 1570 C CA . SER A 1 202 ? -20.672 -1.91 7.57 1 91.06 202 SER A CA 1
ATOM 1571 C C . SER A 1 202 ? -20.562 -2.738 6.293 1 91.06 202 SER A C 1
ATOM 1573 O O . SER A 1 202 ? -21.422 -3.568 6.012 1 91.06 202 SER A O 1
ATOM 1575 N N . SER A 1 203 ? -19.547 -2.525 5.492 1 93.5 203 SER A N 1
ATOM 1576 C CA . SER A 1 203 ? -19.391 -3.229 4.223 1 93.5 203 SER A CA 1
ATOM 1577 C C . SER A 1 203 ? -19.266 -4.734 4.438 1 93.5 203 SER A C 1
ATOM 1579 O O . SER A 1 203 ? -19.875 -5.52 3.699 1 93.5 203 SER A O 1
ATOM 1581 N N . ARG A 1 204 ? -18.547 -5.141 5.438 1 94.19 204 ARG A N 1
ATOM 1582 C CA . ARG A 1 204 ? -18.391 -6.559 5.742 1 94.19 204 ARG A CA 1
ATOM 1583 C C . ARG A 1 204 ? -19.719 -7.156 6.211 1 94.19 204 ARG A C 1
ATOM 1585 O O . ARG A 1 204 ? -20.078 -8.266 5.82 1 94.19 204 ARG A O 1
ATOM 1592 N N . LEU A 1 205 ? -20.406 -6.398 7.055 1 94.75 205 LEU A N 1
ATOM 1593 C CA . LEU A 1 205 ? -21.703 -6.844 7.535 1 94.75 205 LEU A CA 1
ATOM 1594 C C . LEU A 1 205 ? -22.688 -7.012 6.379 1 94.75 205 LEU A C 1
ATOM 1596 O O . LEU A 1 205 ? -23.406 -8.008 6.309 1 94.75 205 LEU A O 1
ATOM 1600 N N . GLU A 1 206 ? -22.672 -6.094 5.516 1 96.25 206 GLU A N 1
ATOM 1601 C CA . GLU A 1 206 ? -23.547 -6.145 4.352 1 96.25 206 GLU A CA 1
ATOM 1602 C C . GLU A 1 206 ? -23.25 -7.367 3.49 1 96.25 206 GLU A C 1
ATOM 1604 O O . GLU A 1 206 ? -24.172 -8.031 3.014 1 96.25 206 GLU A O 1
ATOM 1609 N N . ARG A 1 207 ? -22.016 -7.648 3.264 1 97.75 207 ARG A N 1
ATOM 1610 C CA . ARG A 1 207 ? -21.641 -8.805 2.457 1 97.75 207 ARG A CA 1
ATOM 1611 C C . ARG A 1 207 ? -22.062 -10.109 3.121 1 97.75 207 ARG A C 1
ATOM 1613 O O . ARG A 1 207 ? -22.594 -11.008 2.457 1 97.75 207 ARG A O 1
ATOM 1620 N N . LEU A 1 208 ? -21.859 -10.148 4.438 1 97.88 208 LEU A N 1
ATOM 1621 C CA . LEU A 1 208 ? -22.25 -11.336 5.18 1 97.88 208 LEU A CA 1
ATOM 1622 C C . LEU A 1 208 ? -23.75 -11.57 5.094 1 97.88 208 LEU A C 1
ATOM 1624 O O . LEU A 1 208 ? -24.203 -12.68 4.785 1 97.88 208 LEU A O 1
ATOM 1628 N N . GLU A 1 209 ? -24.516 -10.539 5.348 1 98 209 GLU A N 1
ATOM 1629 C CA . GLU A 1 209 ? -25.969 -10.625 5.32 1 98 209 GLU A CA 1
ATOM 1630 C C . GLU A 1 209 ? -26.469 -10.961 3.92 1 98 209 GLU A C 1
ATOM 1632 O O . GLU A 1 209 ? -27.375 -11.789 3.762 1 98 209 GLU A O 1
ATOM 1637 N N . SER A 1 210 ? -25.891 -10.359 2.959 1 98.62 210 SER A N 1
ATOM 1638 C CA . SER A 1 210 ? -26.266 -10.617 1.574 1 98.62 210 SER A CA 1
ATOM 1639 C C . SER A 1 210 ? -25.969 -12.055 1.173 1 98.62 210 SER A C 1
ATOM 1641 O O . SER A 1 210 ? -26.75 -12.688 0.461 1 98.62 210 SER A O 1
ATOM 1643 N N . PHE A 1 211 ? -24.844 -12.547 1.635 1 98.81 211 PHE A N 1
ATOM 1644 C CA . PHE A 1 211 ? -24.469 -13.922 1.322 1 98.81 211 PHE A CA 1
ATOM 1645 C C . PHE A 1 211 ? -25.469 -14.906 1.898 1 98.81 211 PHE A C 1
ATOM 1647 O O . PHE A 1 211 ? -25.938 -15.797 1.195 1 98.81 211 PHE A O 1
ATOM 1654 N N . LYS A 1 212 ? -25.781 -14.664 3.131 1 98.56 212 LYS A N 1
ATOM 1655 C CA . LYS A 1 212 ? -26.75 -15.531 3.787 1 98.56 212 LYS A CA 1
ATOM 1656 C C . LYS A 1 212 ? -28.094 -15.516 3.053 1 98.56 212 LYS A C 1
ATOM 1658 O O . LYS A 1 212 ? -28.688 -16.562 2.824 1 98.56 212 LYS A O 1
ATOM 1663 N N . ALA A 1 213 ? -28.516 -14.367 2.684 1 98.56 213 ALA A N 1
ATOM 1664 C CA . ALA A 1 213 ? -29.781 -14.211 1.983 1 98.56 213 ALA A CA 1
ATOM 1665 C C . ALA A 1 213 ? -29.75 -14.891 0.62 1 98.56 213 ALA A C 1
ATOM 1667 O O . ALA A 1 213 ? -30.719 -15.555 0.223 1 98.56 213 ALA A O 1
ATOM 1668 N N . GLU A 1 214 ? -28.625 -14.711 -0.12 1 98.5 214 GLU A N 1
ATOM 1669 C CA . GLU A 1 214 ? -28.484 -15.312 -1.441 1 98.5 214 GLU A CA 1
ATOM 1670 C C . GLU A 1 214 ? -28.5 -16.828 -1.357 1 98.5 214 GLU A C 1
ATOM 1672 O O . GLU A 1 214 ? -29.156 -17.5 -2.158 1 98.5 214 GLU A O 1
ATOM 1677 N N . VAL A 1 215 ? -27.797 -17.375 -0.395 1 98.31 215 VAL A N 1
ATOM 1678 C CA . VAL A 1 215 ? -27.75 -18.812 -0.229 1 98.31 215 VAL A CA 1
ATOM 1679 C C . VAL A 1 215 ? -29.125 -19.359 0.132 1 98.31 215 VAL A C 1
ATOM 1681 O O . VAL A 1 215 ? -29.562 -20.375 -0.401 1 98.31 215 VAL A O 1
ATOM 1684 N N . ALA A 1 216 ? -29.812 -18.625 1.013 1 97.88 216 ALA A N 1
ATOM 1685 C CA . ALA A 1 216 ? -31.141 -19.031 1.449 1 97.88 216 ALA A CA 1
ATOM 1686 C C . ALA A 1 216 ? -32.125 -19.062 0.278 1 97.88 216 ALA A C 1
ATOM 1688 O O . ALA A 1 216 ? -33.062 -19.859 0.258 1 97.88 216 ALA A O 1
ATOM 1689 N N . SER A 1 217 ? -31.891 -18.266 -0.668 1 97.5 217 SER A N 1
ATOM 1690 C CA . SER A 1 217 ? -32.812 -18.141 -1.801 1 97.5 217 SER A CA 1
ATOM 1691 C C . SER A 1 217 ? -32.469 -19.156 -2.895 1 97.5 217 SER A C 1
ATOM 1693 O O . SER A 1 217 ? -33.156 -19.234 -3.9 1 97.5 217 SER A O 1
ATOM 1695 N N . ARG A 1 218 ? -31.469 -19.891 -2.717 1 97.44 218 ARG A N 1
ATOM 1696 C CA . ARG A 1 218 ? -31 -20.859 -3.711 1 97.44 218 ARG A CA 1
ATOM 1697 C C . ARG A 1 218 ? -30.922 -22.266 -3.121 1 97.44 218 ARG A C 1
ATOM 1699 O O . ARG A 1 218 ? -29.875 -22.672 -2.629 1 97.44 218 ARG A O 1
ATOM 1706 N N . PRO A 1 219 ? -31.906 -23.062 -3.309 1 95.44 219 PRO A N 1
ATOM 1707 C CA . PRO A 1 219 ? -32 -24.359 -2.645 1 95.44 219 PRO A CA 1
ATOM 1708 C C . PRO A 1 219 ? -30.891 -25.312 -3.045 1 95.44 219 PRO A C 1
ATOM 1710 O O . PRO A 1 219 ? -30.562 -26.234 -2.297 1 95.44 219 PRO A O 1
ATOM 1713 N N . ALA A 1 220 ? -30.281 -25.078 -4.148 1 94.31 220 ALA A N 1
ATOM 1714 C CA . ALA A 1 220 ? -29.234 -25.969 -4.645 1 94.31 220 ALA A CA 1
ATOM 1715 C C . ALA A 1 220 ? -27.906 -25.672 -3.961 1 94.31 220 ALA A C 1
ATOM 1717 O O . ALA A 1 220 ? -26.953 -26.469 -4.062 1 94.31 220 ALA A O 1
ATOM 1718 N N . LEU A 1 221 ? -27.859 -24.562 -3.246 1 96.44 221 LEU A N 1
ATOM 1719 C CA . LEU A 1 221 ? -26.609 -24.141 -2.658 1 96.44 221 LEU A CA 1
ATOM 1720 C C . LEU A 1 221 ? -26.625 -24.281 -1.141 1 96.44 221 LEU A C 1
ATOM 1722 O O . LEU A 1 221 ? -27.656 -24.016 -0.503 1 96.44 221 LEU A O 1
ATOM 1726 N N . THR A 1 222 ? -25.578 -24.812 -0.629 1 97.31 222 THR A N 1
ATOM 1727 C CA . THR A 1 222 ? -25.297 -24.719 0.801 1 97.31 222 THR A CA 1
ATOM 1728 C C . THR A 1 222 ? -24.188 -23.703 1.069 1 97.31 222 THR A C 1
ATOM 1730 O O . THR A 1 222 ? -23.219 -23.625 0.303 1 97.31 222 THR A O 1
ATOM 1733 N N . GLY A 1 223 ? -24.375 -22.953 2.137 1 97.38 223 GLY A N 1
ATOM 1734 C CA . GLY A 1 223 ? -23.406 -21.906 2.422 1 97.38 223 GLY A CA 1
ATOM 1735 C C . GLY A 1 223 ? -23.047 -21.812 3.895 1 97.38 223 GLY A C 1
ATOM 1736 O O . GLY A 1 223 ? -23.875 -22.141 4.758 1 97.38 223 GLY A O 1
ATOM 1737 N N . ALA A 1 224 ? -21.859 -21.422 4.16 1 97.75 224 ALA A N 1
ATOM 1738 C CA . ALA A 1 224 ? -21.391 -21.109 5.508 1 97.75 224 ALA A CA 1
ATOM 1739 C C . ALA A 1 224 ? -20.469 -19.906 5.496 1 97.75 224 ALA A C 1
ATOM 1741 O O . ALA A 1 224 ? -20 -19.469 4.438 1 97.75 224 ALA A O 1
ATOM 1742 N N . VAL A 1 225 ? -20.297 -19.344 6.648 1 98.19 225 VAL A N 1
ATOM 1743 C CA . VAL A 1 225 ? -19.422 -18.188 6.805 1 98.19 225 VAL A CA 1
ATOM 1744 C C . VAL A 1 225 ? -18.266 -18.531 7.746 1 98.19 225 VAL A C 1
ATOM 1746 O O . VAL A 1 225 ? -18.469 -19.172 8.773 1 98.19 225 VAL A O 1
ATOM 1749 N N . LEU A 1 226 ? -17.109 -18.141 7.309 1 98.19 226 LEU A N 1
ATOM 1750 C CA . LEU A 1 226 ? -15.906 -18.344 8.117 1 98.19 226 LEU A CA 1
ATOM 1751 C C . LEU A 1 226 ? -15.164 -17.031 8.336 1 98.19 226 LEU A C 1
ATOM 1753 O O . LEU A 1 226 ? -14.875 -16.312 7.371 1 98.19 226 LEU A O 1
ATOM 1757 N N . GLU A 1 227 ? -14.922 -16.703 9.508 1 96.69 227 GLU A N 1
ATOM 1758 C CA . GLU A 1 227 ? -14.094 -15.547 9.852 1 96.69 227 GLU A CA 1
ATOM 1759 C C . GLU A 1 227 ? -12.617 -15.938 9.914 1 96.69 227 GLU A C 1
ATOM 1761 O O . GLU A 1 227 ? -12.266 -16.969 10.492 1 96.69 227 GLU A O 1
ATOM 1766 N N . LEU A 1 228 ? -11.82 -15.086 9.328 1 96.69 228 LEU A N 1
ATOM 1767 C CA . LEU A 1 228 ? -10.383 -15.328 9.375 1 96.69 228 LEU A CA 1
ATOM 1768 C C . LEU A 1 228 ? -9.875 -15.344 10.812 1 96.69 228 LEU A C 1
ATOM 1770 O O . LEU A 1 228 ? -10.148 -14.414 11.578 1 96.69 228 LEU A O 1
ATOM 1774 N N . ASP A 1 229 ? -9.203 -16.422 11.102 1 94.06 229 ASP A N 1
ATOM 1775 C CA . ASP A 1 229 ? -8.539 -16.531 12.391 1 94.06 229 ASP A CA 1
ATOM 1776 C C . ASP A 1 229 ? -7.355 -17.5 12.312 1 94.06 229 ASP A C 1
ATOM 1778 O O . ASP A 1 229 ? -6.934 -17.875 11.219 1 94.06 229 ASP A O 1
ATOM 1782 N N . GLY A 1 230 ? -6.773 -17.766 13.453 1 93.38 230 GLY A N 1
ATOM 1783 C CA . GLY A 1 230 ? -5.578 -18.594 13.477 1 93.38 230 GLY A CA 1
ATOM 1784 C C . GLY A 1 230 ? -5.855 -20.047 13.141 1 93.38 230 GLY A C 1
ATOM 1785 O O . GLY A 1 230 ? -4.926 -20.844 12.977 1 93.38 230 GLY A O 1
ATOM 1786 N N . GLU A 1 231 ? -7.125 -20.422 12.906 1 96.75 231 GLU A N 1
ATOM 1787 C CA . GLU A 1 231 ? -7.496 -21.812 12.648 1 96.75 231 GLU A CA 1
ATOM 1788 C C . GLU A 1 231 ? -8.023 -21.984 11.227 1 96.75 231 GLU A C 1
ATOM 1790 O O . GLU A 1 231 ? -8.789 -22.906 10.953 1 96.75 231 GLU A O 1
ATOM 1795 N N . LEU A 1 232 ? -7.68 -21.125 10.406 1 97.88 232 LEU A N 1
ATOM 1796 C CA . LEU A 1 232 ? -8.18 -21.109 9.031 1 97.88 232 LEU A CA 1
ATOM 1797 C C . LEU A 1 232 ? -7.895 -22.453 8.336 1 97.88 232 LEU A C 1
ATOM 1799 O O . LEU A 1 232 ? -8.789 -23.031 7.715 1 97.88 232 LEU A O 1
ATOM 1803 N N . GLU A 1 233 ? -6.695 -22.969 8.438 1 97.62 233 GLU A N 1
ATOM 1804 C CA . GLU A 1 233 ? -6.32 -24.219 7.77 1 97.62 233 GLU A CA 1
ATOM 1805 C C . GLU A 1 233 ? -7.184 -25.375 8.25 1 97.62 233 GLU A C 1
ATOM 1807 O O . GLU A 1 233 ? -7.602 -26.219 7.449 1 97.62 233 GLU A O 1
ATOM 1812 N N . THR A 1 234 ? -7.453 -25.375 9.539 1 97.62 234 THR A N 1
ATOM 1813 C CA . THR A 1 234 ? -8.297 -26.422 10.102 1 97.62 234 THR A CA 1
ATOM 1814 C C . THR A 1 234 ? -9.711 -26.344 9.539 1 97.62 234 THR A C 1
ATOM 1816 O O . THR A 1 234 ? -10.289 -27.359 9.148 1 97.62 234 THR A O 1
ATOM 1819 N N . HIS A 1 235 ? -10.227 -25.156 9.492 1 97.94 235 HIS A N 1
ATOM 1820 C CA . HIS A 1 235 ? -11.57 -24.953 8.961 1 97.94 235 HIS A CA 1
ATOM 1821 C C . HIS A 1 235 ? -11.641 -25.359 7.488 1 97.94 235 HIS A C 1
ATOM 1823 O O . HIS A 1 235 ? -12.609 -25.984 7.055 1 97.94 235 HIS A O 1
ATOM 1829 N N . LEU A 1 236 ? -10.633 -25.016 6.73 1 97.81 236 LEU A N 1
ATOM 1830 C CA . LEU A 1 236 ? -10.617 -25.312 5.301 1 97.81 236 LEU A CA 1
ATOM 1831 C C . LEU A 1 236 ? -10.492 -26.812 5.066 1 97.81 236 LEU A C 1
ATOM 1833 O O . LEU A 1 236 ? -11.102 -27.359 4.145 1 97.81 236 LEU A O 1
ATOM 1837 N N . ARG A 1 237 ? -9.68 -27.453 5.898 1 97.06 237 ARG A N 1
ATOM 1838 C CA . ARG A 1 237 ? -9.562 -28.906 5.797 1 97.06 237 ARG A CA 1
ATOM 1839 C C . ARG A 1 237 ? -10.922 -29.578 5.953 1 97.06 237 ARG A C 1
ATOM 1841 O O . ARG A 1 237 ? -11.258 -30.484 5.195 1 97.06 237 ARG A O 1
ATOM 1848 N N . THR A 1 238 ? -11.656 -29.109 6.934 1 96.88 238 THR A N 1
ATOM 1849 C CA . THR A 1 238 ? -12.992 -29.641 7.188 1 96.88 238 THR A CA 1
ATOM 1850 C C . THR A 1 238 ? -13.914 -29.375 6 1 96.88 238 THR A C 1
ATOM 1852 O O . THR A 1 238 ? -14.664 -30.25 5.578 1 96.88 238 THR A O 1
ATOM 1855 N N . PHE A 1 239 ? -13.852 -28.25 5.473 1 97.31 239 PHE A N 1
ATOM 1856 C CA . PHE A 1 239 ? -14.695 -27.859 4.344 1 97.31 239 PHE A CA 1
ATOM 1857 C C . PHE A 1 239 ? -14.359 -28.688 3.109 1 97.31 239 PHE A C 1
ATOM 1859 O O . PHE A 1 239 ? -15.258 -29.109 2.383 1 97.31 239 PHE A O 1
ATOM 1866 N N . LEU A 1 240 ? -13.07 -28.922 2.885 1 95.25 240 LEU A N 1
ATOM 1867 C CA . LEU A 1 240 ? -12.586 -29.625 1.706 1 95.25 240 LEU A CA 1
ATOM 1868 C C . LEU A 1 240 ? -12.945 -31.109 1.772 1 95.25 240 LEU A C 1
ATOM 1870 O O . LEU A 1 240 ? -12.969 -31.797 0.746 1 95.25 240 LEU A O 1
ATOM 1874 N N . ALA A 1 241 ? -13.172 -31.562 2.959 1 94.88 241 ALA A N 1
ATOM 1875 C CA . ALA A 1 241 ? -13.477 -32.969 3.15 1 94.88 241 ALA A CA 1
ATOM 1876 C C . ALA A 1 241 ? -14.906 -33.312 2.717 1 94.88 241 ALA A C 1
ATOM 1878 O O . ALA A 1 241 ? -15.25 -34.469 2.512 1 94.88 241 ALA A O 1
ATOM 1879 N N . LYS A 1 242 ? -15.664 -32.281 2.586 1 91.62 242 LYS A N 1
ATOM 1880 C CA . LYS A 1 242 ? -17.047 -32.469 2.164 1 91.62 242 LYS A CA 1
ATOM 1881 C C . LYS A 1 242 ? -17.125 -32.906 0.703 1 91.62 242 LYS A C 1
ATOM 1883 O O . LYS A 1 242 ? -16.312 -32.469 -0.121 1 91.62 242 LYS A O 1
ATOM 1888 N N . PRO A 1 243 ? -18.047 -33.719 0.398 1 91 243 PRO A N 1
ATOM 1889 C CA . PRO A 1 243 ? -18.188 -34.125 -1.004 1 91 243 PRO A CA 1
ATOM 1890 C C . PRO A 1 243 ? -18.828 -33.031 -1.861 1 91 243 PRO A C 1
ATOM 1892 O O . PRO A 1 243 ? -19.438 -32.094 -1.328 1 91 243 PRO A O 1
ATOM 1895 N N . GLY A 1 244 ? -18.578 -33.188 -3.172 1 90.62 244 GLY A N 1
ATOM 1896 C CA . GLY A 1 244 ? -19.25 -32.281 -4.105 1 90.62 244 GLY A CA 1
ATOM 1897 C C . GLY A 1 244 ? -18.391 -31.109 -4.523 1 90.62 244 GLY A C 1
ATOM 1898 O O . GLY A 1 244 ? -17.25 -30.969 -4.062 1 90.62 244 GLY A O 1
ATOM 1899 N N . ALA A 1 245 ? -18.953 -30.328 -5.371 1 94.31 245 ALA A N 1
ATOM 1900 C CA . ALA A 1 245 ? -18.266 -29.156 -5.891 1 94.31 245 ALA A CA 1
ATOM 1901 C C . ALA A 1 245 ? -18.281 -28.016 -4.879 1 94.31 245 ALA A C 1
ATOM 1903 O O . ALA A 1 245 ? -19.359 -27.516 -4.527 1 94.31 245 ALA A O 1
ATOM 1904 N N . LYS A 1 246 ? -17.172 -27.609 -4.41 1 96.12 246 LYS A N 1
ATOM 1905 C CA . LYS A 1 246 ? -17.062 -26.594 -3.367 1 96.12 246 LYS A CA 1
ATOM 1906 C C . LYS A 1 246 ? -16.281 -25.391 -3.855 1 96.12 246 LYS A C 1
ATOM 1908 O O . LYS A 1 246 ? -15.398 -25.516 -4.711 1 96.12 246 LYS A O 1
ATOM 1913 N N . ALA A 1 247 ? -16.594 -24.297 -3.318 1 97.88 247 ALA A N 1
ATOM 1914 C CA . ALA A 1 247 ? -15.891 -23.078 -3.689 1 97.88 247 ALA A CA 1
ATOM 1915 C C . ALA A 1 247 ? -15.781 -22.125 -2.502 1 97.88 247 ALA A C 1
ATOM 1917 O O . ALA A 1 247 ? -16.641 -22.125 -1.618 1 97.88 247 ALA A O 1
ATOM 1918 N N . LEU A 1 248 ? -14.742 -21.422 -2.488 1 98.56 248 LEU A N 1
ATOM 1919 C CA . LEU A 1 248 ? -14.555 -20.328 -1.548 1 98.56 248 LEU A CA 1
ATOM 1920 C C . LEU A 1 248 ? -14.961 -19 -2.182 1 98.56 248 LEU A C 1
ATOM 1922 O O . LEU A 1 248 ? -14.656 -18.75 -3.352 1 98.56 248 LEU A O 1
ATOM 1926 N N . PHE A 1 249 ? -15.68 -18.219 -1.475 1 98.88 249 PHE A N 1
ATOM 1927 C CA . PHE A 1 249 ? -15.891 -16.797 -1.764 1 98.88 249 PHE A CA 1
ATOM 1928 C C . PHE A 1 249 ? -15.148 -15.93 -0.767 1 98.88 249 PHE A C 1
ATOM 1930 O O . PHE A 1 249 ? -15.57 -15.781 0.382 1 98.88 249 PHE A O 1
ATOM 1937 N N . CYS A 1 250 ? -14.023 -15.383 -1.221 1 98.88 250 CYS A N 1
ATOM 1938 C CA . CYS A 1 250 ? -13.234 -14.516 -0.357 1 98.88 250 CYS A CA 1
ATOM 1939 C C . CYS A 1 250 ? -13.75 -13.086 -0.399 1 98.88 250 CYS A C 1
ATOM 1941 O O . CYS A 1 250 ? -13.812 -12.477 -1.467 1 98.88 250 CYS A O 1
ATOM 1943 N N . ALA A 1 251 ? -13.992 -12.516 0.714 1 98 251 ALA A N 1
ATOM 1944 C CA . ALA A 1 251 ? -14.719 -11.258 0.825 1 98 251 ALA A CA 1
ATOM 1945 C C . ALA A 1 251 ? -13.828 -10.07 0.457 1 98 251 ALA A C 1
ATOM 1947 O O . ALA A 1 251 ? -14.312 -8.953 0.282 1 98 251 ALA A O 1
ATOM 1948 N N . ASN A 1 252 ? -12.523 -10.227 0.39 1 96.38 252 ASN A N 1
ATOM 1949 C CA . ASN A 1 252 ? -11.57 -9.211 -0.049 1 96.38 252 ASN A CA 1
ATOM 1950 C C . ASN A 1 252 ? -10.195 -9.828 -0.332 1 96.38 252 ASN A C 1
ATOM 1952 O O . ASN A 1 252 ? -10.031 -11.047 -0.268 1 96.38 252 ASN A O 1
ATOM 1956 N N . GLY A 1 253 ? -9.305 -8.953 -0.624 1 97.06 253 GLY A N 1
ATOM 1957 C CA . GLY A 1 253 ? -7.977 -9.414 -0.996 1 97.06 253 GLY A CA 1
ATOM 1958 C C . GLY A 1 253 ? -7.23 -10.07 0.153 1 97.06 253 GLY A C 1
ATOM 1959 O O . GLY A 1 253 ? -6.445 -10.992 -0.056 1 97.06 253 GLY A O 1
ATOM 1960 N N . VAL A 1 254 ? -7.457 -9.602 1.343 1 96.31 254 VAL A N 1
ATOM 1961 C CA . VAL A 1 254 ? -6.812 -10.164 2.527 1 96.31 254 VAL A CA 1
ATOM 1962 C C . VAL A 1 254 ? -7.27 -11.602 2.73 1 96.31 254 VAL A C 1
ATOM 1964 O O . VAL A 1 254 ? -6.445 -12.5 2.941 1 96.31 254 VAL A O 1
ATOM 1967 N N . ALA A 1 255 ? -8.523 -11.82 2.621 1 97.94 255 ALA A N 1
ATOM 1968 C CA . ALA A 1 255 ? -9.078 -13.172 2.746 1 97.94 255 ALA A CA 1
ATOM 1969 C C . ALA A 1 255 ? -8.578 -14.07 1.619 1 97.94 255 ALA A C 1
ATOM 1971 O O . ALA A 1 255 ? -8.266 -15.242 1.845 1 97.94 255 ALA A O 1
ATOM 1972 N N . ALA A 1 256 ? -8.508 -13.508 0.439 1 98.5 256 ALA A N 1
ATOM 1973 C CA . ALA A 1 256 ? -8.031 -14.281 -0.704 1 98.5 256 ALA A CA 1
ATOM 1974 C C . ALA A 1 256 ? -6.598 -14.758 -0.487 1 98.5 256 ALA A C 1
ATOM 1976 O O . ALA A 1 256 ? -6.277 -15.922 -0.745 1 98.5 256 ALA A O 1
ATOM 1977 N N . LEU A 1 257 ? -5.777 -13.859 -0.009 1 98.06 257 LEU A N 1
ATOM 1978 C CA . LEU A 1 257 ? -4.383 -14.211 0.252 1 98.06 257 LEU A CA 1
ATOM 1979 C C . LEU A 1 257 ? -4.285 -15.281 1.333 1 98.06 257 LEU A C 1
ATOM 1981 O O . LEU A 1 257 ? -3.568 -16.266 1.166 1 98.06 257 LEU A O 1
ATOM 1985 N N . ALA A 1 258 ? -5.016 -15.125 2.381 1 98.19 258 ALA A N 1
ATOM 1986 C CA . ALA A 1 258 ? -4.992 -16.078 3.486 1 98.19 258 ALA A CA 1
ATOM 1987 C C . ALA A 1 258 ? -5.473 -17.453 3.031 1 98.19 258 ALA A C 1
ATOM 1989 O O . ALA A 1 258 ? -4.844 -18.469 3.338 1 98.19 258 ALA A O 1
ATOM 1990 N N . CYS A 1 259 ? -6.512 -17.469 2.287 1 98.5 259 CYS A N 1
ATOM 1991 C CA . CYS A 1 259 ? -7.102 -18.719 1.837 1 98.5 259 CYS A CA 1
ATOM 1992 C C . CYS A 1 259 ? -6.18 -19.438 0.859 1 98.5 259 CYS A C 1
ATOM 1994 O O . CYS A 1 259 ? -5.973 -20.641 0.969 1 98.5 259 CYS A O 1
ATOM 1996 N N . THR A 1 260 ? -5.641 -18.688 -0.08 1 98.12 260 THR A N 1
ATOM 1997 C CA . THR A 1 260 ? -4.773 -19.312 -1.076 1 98.12 260 THR A CA 1
ATOM 1998 C C . THR A 1 260 ? -3.52 -19.875 -0.422 1 98.12 260 THR A C 1
ATOM 2000 O O . THR A 1 260 ? -3.076 -20.969 -0.768 1 98.12 260 THR A O 1
ATOM 2003 N N . ARG A 1 261 ? -2.977 -19.156 0.506 1 97.5 261 ARG A N 1
ATOM 2004 C CA . ARG A 1 261 ? -1.827 -19.656 1.256 1 97.5 261 ARG A CA 1
ATOM 2005 C C . ARG A 1 261 ? -2.18 -20.922 2.021 1 97.5 261 ARG A C 1
ATOM 2007 O O . ARG A 1 261 ? -1.43 -21.906 1.99 1 97.5 261 ARG A O 1
ATOM 2014 N N . ALA A 1 262 ? -3.289 -20.875 2.707 1 97.88 262 ALA A N 1
ATOM 2015 C CA . ALA A 1 262 ? -3.732 -22.016 3.5 1 97.88 262 ALA A CA 1
ATOM 2016 C C . ALA A 1 262 ? -3.975 -23.234 2.615 1 97.88 262 ALA A C 1
ATOM 2018 O O . ALA A 1 262 ? -3.584 -24.359 2.965 1 97.88 262 ALA A O 1
ATOM 2019 N N . LEU A 1 263 ? -4.621 -23.047 1.491 1 97.25 263 LEU A N 1
ATOM 2020 C CA . LEU A 1 263 ? -4.891 -24.141 0.563 1 97.25 263 LEU A CA 1
ATOM 2021 C C . LEU A 1 263 ? -3.592 -24.75 0.062 1 97.25 263 LEU A C 1
ATOM 2023 O O . LEU A 1 263 ? -3.475 -25.984 -0.024 1 97.25 263 LEU A O 1
ATOM 2027 N N . LYS A 1 264 ? -2.656 -23.906 -0.251 1 95.88 264 LYS A N 1
ATOM 2028 C CA . LYS A 1 264 ? -1.355 -24.391 -0.695 1 95.88 264 LYS A CA 1
ATOM 2029 C C . LYS A 1 264 ? -0.666 -25.188 0.407 1 95.88 264 LYS A C 1
ATOM 2031 O O . LYS A 1 264 ? -0.123 -26.266 0.154 1 95.88 264 LYS A O 1
ATOM 2036 N N . ASN A 1 265 ? -0.716 -24.703 1.595 1 95.19 265 ASN A N 1
ATOM 2037 C CA . ASN A 1 265 ? -0.107 -25.375 2.734 1 95.19 265 ASN A CA 1
ATOM 2038 C C . ASN A 1 265 ? -0.743 -26.734 2.98 1 95.19 265 ASN A C 1
ATOM 2040 O O . ASN A 1 265 ? -0.075 -27.672 3.443 1 95.19 265 ASN A O 1
ATOM 2044 N N . LEU A 1 266 ? -1.976 -26.812 2.637 1 95.88 266 LEU A N 1
ATOM 2045 C CA . LEU A 1 266 ? -2.723 -28.047 2.834 1 95.88 266 LEU A CA 1
ATOM 2046 C C . LEU A 1 266 ? -2.475 -29.031 1.688 1 95.88 266 LEU A C 1
ATOM 2048 O O . LEU A 1 266 ? -2.975 -30.156 1.706 1 95.88 266 LEU A O 1
ATOM 2052 N N . GLY A 1 267 ? -1.738 -28.578 0.659 1 93.44 267 GLY A N 1
ATOM 2053 C CA . GLY A 1 267 ? -1.397 -29.438 -0.461 1 93.44 267 GLY A CA 1
ATOM 2054 C C . GLY A 1 267 ? -2.506 -29.547 -1.49 1 93.44 267 GLY A C 1
ATOM 2055 O O . GLY A 1 267 ? -2.553 -30.5 -2.264 1 93.44 267 GLY A O 1
ATOM 2056 N N . CYS A 1 268 ? -3.381 -28.594 -1.451 1 92.25 268 CYS A N 1
ATOM 2057 C CA . CYS A 1 268 ? -4.48 -28.578 -2.408 1 92.25 268 CYS A CA 1
ATOM 2058 C C . CYS A 1 268 ? -3.984 -28.25 -3.811 1 92.25 268 CYS A C 1
ATOM 2060 O O . CYS A 1 268 ? -3.098 -27.422 -3.979 1 92.25 268 CYS A O 1
ATOM 2062 N N . ASN A 1 269 ? -4.574 -28.922 -4.754 1 90.69 269 ASN A N 1
ATOM 2063 C CA . ASN A 1 269 ? -4.336 -28.547 -6.141 1 90.69 269 ASN A CA 1
ATOM 2064 C C . ASN A 1 269 ? -5.207 -27.359 -6.555 1 90.69 269 ASN A C 1
ATOM 2066 O O . ASN A 1 269 ? -6.367 -27.531 -6.934 1 90.69 269 ASN A O 1
ATOM 2070 N N . LEU A 1 270 ? -4.621 -26.25 -6.648 1 90.56 270 LEU A N 1
ATOM 2071 C CA . LEU A 1 270 ? -5.336 -25.047 -7.047 1 90.56 270 LEU A CA 1
ATOM 2072 C C . LEU A 1 270 ? -5.574 -25.031 -8.555 1 90.56 270 LEU A C 1
ATOM 2074 O O . LEU A 1 270 ? -4.637 -25.188 -9.336 1 90.56 270 LEU A O 1
ATOM 2078 N N . PHE A 1 271 ? -6.754 -25.031 -9.023 1 92.12 271 PHE A N 1
ATOM 2079 C CA . PHE A 1 271 ? -8.094 -24.906 -8.461 1 92.12 271 PHE A CA 1
ATOM 2080 C C . PHE A 1 271 ? -8.977 -26.078 -8.898 1 92.12 271 PHE A C 1
ATOM 2082 O O . PHE A 1 271 ? -10.156 -25.891 -9.195 1 92.12 271 PHE A O 1
ATOM 2089 N N . GLU A 1 272 ? -8.391 -27.156 -8.891 1 90.81 272 GLU A N 1
ATOM 2090 C CA . GLU A 1 272 ? -9.086 -28.391 -9.227 1 90.81 272 GLU A CA 1
ATOM 2091 C C . GLU A 1 272 ? -9.898 -28.906 -8.047 1 90.81 272 GLU A C 1
ATOM 2093 O O . GLU A 1 272 ? -11.023 -29.391 -8.227 1 90.81 272 GLU A O 1
ATOM 2098 N N . ASP A 1 273 ? -9.398 -28.734 -6.875 1 92.25 273 ASP A N 1
ATOM 2099 C CA . ASP A 1 273 ? -10.023 -29.312 -5.695 1 92.25 273 ASP A CA 1
ATOM 2100 C C . ASP A 1 273 ? -11.094 -28.375 -5.121 1 92.25 273 ASP A C 1
ATOM 2102 O O . ASP A 1 273 ? -12.023 -28.828 -4.453 1 92.25 273 ASP A O 1
ATOM 2106 N N . VAL A 1 274 ? -10.914 -27.156 -5.375 1 96.12 274 VAL A N 1
ATOM 2107 C CA . VAL A 1 274 ? -11.82 -26.172 -4.812 1 96.12 274 VAL A CA 1
ATOM 2108 C C . VAL A 1 274 ? -11.828 -24.922 -5.688 1 96.12 274 VAL A C 1
A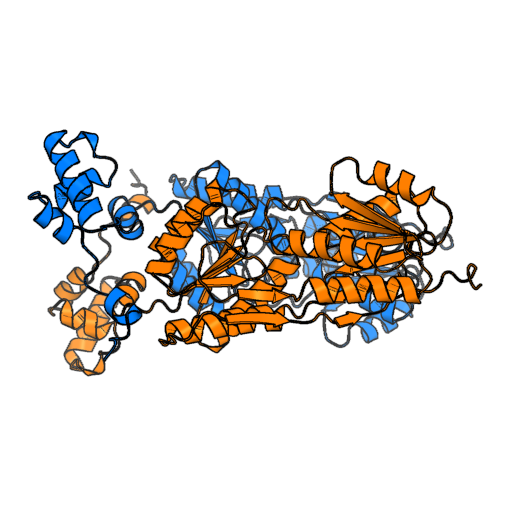TOM 2110 O O . VAL A 1 274 ? -10.781 -24.5 -6.188 1 96.12 274 VAL A O 1
ATOM 2113 N N . GLY A 1 275 ? -12.992 -24.438 -5.965 1 97.44 275 GLY A N 1
ATOM 2114 C CA . GLY A 1 275 ? -13.086 -23.156 -6.648 1 97.44 275 GLY A CA 1
ATOM 2115 C C . GLY A 1 275 ? -12.836 -21.969 -5.734 1 97.44 275 GLY A C 1
ATOM 2116 O O . GLY A 1 275 ? -12.898 -22.094 -4.512 1 97.44 275 GLY A O 1
ATOM 2117 N N . LEU A 1 276 ? -12.562 -20.844 -6.324 1 98.5 276 LEU A N 1
ATOM 2118 C CA . LEU A 1 276 ? -12.312 -19.641 -5.547 1 98.5 276 LEU A CA 1
ATOM 2119 C C . LEU A 1 276 ? -12.703 -18.391 -6.34 1 98.5 276 LEU A C 1
ATOM 2121 O O . LEU A 1 276 ? -12.336 -18.25 -7.508 1 98.5 276 LEU A O 1
ATOM 2125 N N . ILE A 1 277 ? -13.492 -17.594 -5.781 1 98.81 277 ILE A N 1
ATOM 2126 C CA . ILE A 1 277 ? -13.812 -16.25 -6.27 1 98.81 277 ILE A CA 1
ATOM 2127 C C . ILE A 1 277 ? -13.531 -15.227 -5.18 1 98.81 277 ILE A C 1
ATOM 2129 O O . ILE A 1 277 ? -13.758 -15.492 -3.994 1 98.81 277 ILE A O 1
ATOM 2133 N N . ALA A 1 278 ? -13 -14.133 -5.566 1 98.81 278 ALA A N 1
ATOM 2134 C CA . ALA A 1 278 ? -12.609 -13.164 -4.551 1 98.81 278 ALA A CA 1
ATOM 2135 C C . ALA A 1 278 ? -13.055 -11.758 -4.941 1 98.81 278 ALA A C 1
ATOM 2137 O O . ALA A 1 278 ? -13.008 -11.391 -6.117 1 98.81 278 ALA A O 1
ATOM 2138 N N . LEU A 1 279 ? -13.469 -11.016 -3.961 1 98.06 279 LEU A N 1
ATOM 2139 C CA . LEU A 1 279 ? -13.664 -9.578 -4.145 1 98.06 279 LEU A CA 1
ATOM 2140 C C . LEU A 1 279 ? -12.328 -8.852 -4.273 1 98.06 279 LEU A C 1
ATOM 2142 O O . LEU A 1 279 ? -11.352 -9.227 -3.619 1 98.06 279 LEU A O 1
ATOM 2146 N N . ASP A 1 280 ? -12.297 -7.758 -5.023 1 97.12 280 ASP A N 1
ATOM 2147 C CA . ASP A 1 280 ? -11.125 -7.031 -5.496 1 97.12 280 ASP A CA 1
ATOM 2148 C C . ASP A 1 280 ? -10.477 -7.75 -6.68 1 97.12 280 ASP A C 1
ATOM 2150 O O . ASP A 1 280 ? -10.977 -8.781 -7.137 1 97.12 280 ASP A O 1
ATOM 2154 N N . ASP A 1 281 ? -9.586 -7.25 -7.293 1 97.88 281 ASP A N 1
ATOM 2155 C CA . ASP A 1 281 ? -8.773 -7.828 -8.359 1 97.88 281 ASP A CA 1
ATOM 2156 C C . ASP A 1 281 ? -7.312 -7.414 -8.227 1 97.88 281 ASP A C 1
ATOM 2158 O O . ASP A 1 281 ? -6.879 -6.434 -8.836 1 97.88 281 ASP A O 1
ATOM 2162 N N . LEU A 1 282 ? -6.656 -8.273 -7.461 1 97.38 282 LEU A N 1
ATOM 2163 C CA . LEU A 1 282 ? -5.266 -7.953 -7.164 1 97.38 282 LEU A CA 1
ATOM 2164 C C . LEU A 1 282 ? -4.344 -8.422 -8.289 1 97.38 282 LEU A C 1
ATOM 2166 O O . LEU A 1 282 ? -4.648 -9.398 -8.977 1 97.38 282 LEU A O 1
ATOM 2170 N N . ASP A 1 283 ? -3.197 -7.836 -8.398 1 96.44 283 ASP A N 1
ATOM 2171 C CA . ASP A 1 283 ? -2.277 -8.031 -9.516 1 96.44 283 ASP A CA 1
ATOM 2172 C C . ASP A 1 283 ? -1.786 -9.469 -9.586 1 96.44 283 ASP A C 1
ATOM 2174 O O . ASP A 1 283 ? -1.474 -9.977 -10.664 1 96.44 283 ASP A O 1
ATOM 2178 N N . TRP A 1 284 ? -1.736 -10.125 -8.445 1 97.06 284 TRP A N 1
ATOM 2179 C CA . TRP A 1 284 ? -1.152 -11.461 -8.414 1 97.06 284 TRP A CA 1
ATOM 2180 C C . TRP A 1 284 ? -2.211 -12.531 -8.68 1 97.06 284 TRP A C 1
ATOM 2182 O O . TRP A 1 284 ? -1.884 -13.695 -8.914 1 97.06 284 TRP A O 1
ATOM 2192 N N . TYR A 1 285 ? -3.516 -12.133 -8.742 1 98.25 285 TYR A N 1
ATOM 2193 C CA . TYR A 1 285 ? -4.613 -13.07 -8.938 1 98.25 285 TYR A CA 1
ATOM 2194 C C . TYR A 1 285 ? -4.395 -13.914 -10.188 1 98.25 285 TYR A C 1
ATOM 2196 O O . TYR A 1 285 ? -4.551 -15.133 -10.164 1 98.25 285 TYR A O 1
ATOM 2204 N N . PRO A 1 286 ? -4 -13.312 -11.336 1 97.44 286 PRO A N 1
ATOM 2205 C CA . PRO A 1 286 ? -3.816 -14.102 -12.562 1 97.44 286 PRO A CA 1
ATOM 2206 C C . PRO A 1 286 ? -2.623 -15.047 -12.477 1 97.44 286 PRO A C 1
ATOM 2208 O O . PRO A 1 286 ? -2.498 -15.961 -13.297 1 97.44 286 PRO A O 1
ATOM 2211 N N . LEU A 1 287 ? -1.751 -14.852 -11.531 1 97 287 LEU A N 1
ATOM 2212 C CA . LEU A 1 287 ? -0.473 -15.555 -11.508 1 97 287 LEU A CA 1
ATOM 2213 C C . LEU A 1 287 ? -0.59 -16.859 -10.734 1 97 287 LEU A C 1
ATOM 2215 O O . LEU A 1 287 ? 0.279 -17.734 -10.844 1 97 287 LEU A O 1
ATOM 2219 N N . VAL A 1 288 ? -1.652 -17.016 -9.977 1 96.12 288 VAL A N 1
ATOM 2220 C CA . VAL A 1 288 ? -1.806 -18.172 -9.094 1 96.12 288 VAL A CA 1
ATOM 2221 C C . VAL A 1 288 ? -2.609 -19.266 -9.805 1 96.12 288 VAL A C 1
ATOM 2223 O O . VAL A 1 288 ? -3.76 -19.047 -10.195 1 96.12 288 VAL A O 1
ATOM 2226 N N . GLY A 1 289 ? -1.953 -20.391 -9.945 1 92.5 289 GLY A N 1
ATOM 2227 C CA . GLY A 1 289 ? -2.633 -21.469 -10.656 1 92.5 289 GLY A CA 1
ATOM 2228 C C . GLY A 1 289 ? -3.105 -21.062 -12.039 1 92.5 289 GLY A C 1
ATOM 2229 O O . GLY A 1 289 ? -2.32 -20.562 -12.852 1 92.5 289 GLY A O 1
ATOM 2230 N N . THR A 1 290 ? -4.367 -21.25 -12.266 1 93.88 290 THR A N 1
ATOM 2231 C CA . THR A 1 290 ? -4.961 -20.891 -13.555 1 93.88 290 THR A CA 1
ATOM 2232 C C . THR A 1 290 ? -5.609 -19.516 -13.484 1 93.88 290 THR A C 1
ATOM 2234 O O . THR A 1 290 ? -6.379 -19.141 -14.367 1 93.88 290 THR A O 1
ATOM 2237 N N . GLY A 1 291 ? -5.285 -18.75 -12.414 1 96.88 291 GLY A N 1
ATOM 2238 C CA . GLY A 1 291 ? -5.84 -17.422 -12.227 1 96.88 291 GLY A CA 1
ATOM 2239 C C . GLY A 1 291 ? -7.066 -17.406 -11.328 1 96.88 291 GLY A C 1
ATOM 2240 O O . GLY A 1 291 ? -7.922 -18.297 -11.422 1 96.88 291 GLY A O 1
ATOM 2241 N N . ILE A 1 292 ? -7.215 -16.438 -10.484 1 98.38 292 ILE A N 1
ATOM 2242 C CA . ILE A 1 292 ? -8.32 -16.328 -9.539 1 98.38 292 ILE A CA 1
ATOM 2243 C C . ILE A 1 292 ? -9.422 -15.445 -10.133 1 98.38 292 ILE A C 1
ATOM 2245 O O . ILE A 1 292 ? -9.156 -14.328 -10.578 1 98.38 292 ILE A O 1
ATOM 2249 N N . THR A 1 293 ? -10.602 -15.969 -10.234 1 98.81 293 THR A N 1
ATOM 2250 C CA . THR A 1 293 ? -11.773 -15.203 -10.633 1 98.81 293 THR A CA 1
ATOM 2251 C C . THR A 1 293 ? -12.07 -14.102 -9.617 1 98.81 293 THR A C 1
ATOM 2253 O O . THR A 1 293 ? -12.016 -14.336 -8.406 1 98.81 293 THR A O 1
ATOM 2256 N N . ALA A 1 294 ? -12.359 -12.922 -10.125 1 98.75 294 ALA A N 1
ATOM 2257 C CA . ALA A 1 294 ? -12.414 -11.773 -9.227 1 98.75 294 ALA A CA 1
ATOM 2258 C C . ALA A 1 294 ? -13.648 -10.914 -9.508 1 98.75 294 ALA A C 1
ATOM 2260 O O . ALA A 1 294 ? -14.148 -10.891 -10.633 1 98.75 294 ALA A O 1
ATOM 2261 N N . LEU A 1 295 ? -14.164 -10.312 -8.484 1 98.75 295 LEU A N 1
ATOM 2262 C CA . LEU A 1 295 ? -15.055 -9.156 -8.602 1 98.75 295 LEU A CA 1
ATOM 2263 C C . LEU A 1 295 ? -14.281 -7.855 -8.414 1 98.75 295 LEU A C 1
ATOM 2265 O O . LEU A 1 295 ? -14.102 -7.398 -7.281 1 98.75 295 LEU A O 1
ATOM 2269 N N . ALA A 1 296 ? -13.914 -7.277 -9.5 1 98.69 296 ALA A N 1
ATOM 2270 C CA . ALA A 1 296 ? -13.062 -6.09 -9.477 1 98.69 296 ALA A CA 1
ATOM 2271 C C . ALA A 1 296 ? -13.859 -4.855 -9.062 1 98.69 296 ALA A C 1
ATOM 2273 O O . ALA A 1 296 ? -14.898 -4.551 -9.648 1 98.69 296 ALA A O 1
ATOM 2274 N N . GLN A 1 297 ? -13.43 -4.203 -8.023 1 98.12 297 GLN A N 1
ATOM 2275 C CA . GLN A 1 297 ? -14.008 -2.914 -7.652 1 98.12 297 GLN A CA 1
ATOM 2276 C C . GLN A 1 297 ? -13.352 -1.779 -8.438 1 98.12 297 GLN A C 1
ATOM 2278 O O . GLN A 1 297 ? -12.141 -1.781 -8.648 1 98.12 297 GLN A O 1
ATOM 2283 N N . PRO A 1 298 ? -14.117 -0.871 -8.945 1 98 298 PRO A N 1
ATOM 2284 C CA . PRO A 1 298 ? -13.531 0.289 -9.625 1 98 298 PRO A CA 1
ATOM 2285 C C . PRO A 1 298 ? -12.93 1.297 -8.648 1 98 298 PRO A C 1
ATOM 2287 O O . PRO A 1 298 ? -13.453 2.402 -8.492 1 98 298 PRO A O 1
ATOM 2290 N N . THR A 1 299 ? -11.805 1.009 -8.062 1 97.38 299 THR A N 1
ATOM 2291 C CA . THR A 1 299 ? -11.203 1.745 -6.957 1 97.38 299 THR A CA 1
ATOM 2292 C C . THR A 1 299 ? -10.789 3.145 -7.402 1 97.38 299 THR A C 1
ATOM 2294 O O . THR A 1 299 ? -10.898 4.102 -6.633 1 97.38 299 THR A O 1
ATOM 2297 N N . GLU A 1 300 ? -10.258 3.297 -8.641 1 96.94 300 GLU A N 1
ATOM 2298 C CA . GLU A 1 300 ? -9.922 4.621 -9.156 1 96.94 300 GLU A CA 1
ATOM 2299 C C . GLU A 1 300 ? -11.148 5.523 -9.195 1 96.94 300 GLU A C 1
ATOM 2301 O O . GLU A 1 300 ? -11.094 6.68 -8.773 1 96.94 300 GLU A O 1
ATOM 2306 N N . ALA A 1 301 ? -12.211 4.969 -9.688 1 98.38 301 ALA A N 1
ATOM 2307 C CA . ALA A 1 301 ? -13.461 5.723 -9.766 1 98.38 301 ALA A CA 1
ATOM 2308 C C . ALA A 1 301 ? -14 6.039 -8.375 1 98.38 301 ALA A C 1
ATOM 2310 O O . ALA A 1 301 ? -14.523 7.133 -8.141 1 98.38 301 ALA A O 1
ATOM 2311 N N . ILE A 1 302 ? -13.914 5.09 -7.477 1 98.31 302 ILE A N 1
ATOM 2312 C CA . ILE A 1 302 ? -14.375 5.289 -6.105 1 98.31 302 ILE A CA 1
ATOM 2313 C C . ILE A 1 302 ? -13.594 6.434 -5.465 1 98.31 302 ILE A C 1
ATOM 2315 O O . ILE A 1 302 ? -14.188 7.355 -4.898 1 98.31 302 ILE A O 1
ATOM 2319 N N . GLY A 1 303 ? -12.273 6.398 -5.605 1 98.12 303 GLY A N 1
ATOM 2320 C CA . GLY A 1 303 ? -11.445 7.461 -5.059 1 98.12 303 GLY A CA 1
ATOM 2321 C C . GLY A 1 303 ? -11.734 8.82 -5.672 1 98.12 303 GLY A C 1
ATOM 2322 O O . GLY A 1 303 ? -11.891 9.812 -4.957 1 98.12 303 GLY A O 1
ATOM 2323 N N . ALA A 1 304 ? -11.836 8.852 -6.984 1 98.25 304 ALA A N 1
ATOM 2324 C CA . ALA A 1 304 ? -12.109 10.094 -7.699 1 98.25 304 ALA A CA 1
ATOM 2325 C C . ALA A 1 304 ? -13.469 10.664 -7.289 1 98.25 304 ALA A C 1
ATOM 2327 O O . ALA A 1 304 ? -13.594 11.867 -7.059 1 98.25 304 ALA A O 1
ATOM 2328 N N . THR A 1 305 ? -14.469 9.805 -7.191 1 98.5 305 THR A N 1
ATOM 2329 C CA . THR A 1 305 ? -15.812 10.234 -6.828 1 98.5 305 THR A CA 1
ATOM 2330 C C . THR A 1 305 ? -15.852 10.75 -5.391 1 98.5 305 THR A C 1
ATOM 2332 O O . THR A 1 305 ? -16.547 11.719 -5.09 1 98.5 305 THR A O 1
ATOM 2335 N N . ALA A 1 306 ? -15.133 10.07 -4.477 1 98.38 306 ALA A N 1
ATOM 2336 C CA . ALA A 1 306 ? -15.055 10.539 -3.096 1 98.38 306 ALA A CA 1
ATOM 2337 C C . ALA A 1 306 ? -14.531 11.969 -3.027 1 98.38 306 ALA A C 1
ATOM 2339 O O . ALA A 1 306 ? -15.117 12.82 -2.346 1 98.38 306 ALA A O 1
ATOM 2340 N N . PHE A 1 307 ? -13.492 12.266 -3.775 1 98.06 307 PHE A N 1
ATOM 2341 C CA . PHE A 1 307 ? -12.945 13.617 -3.797 1 98.06 307 PHE A CA 1
ATOM 2342 C C . PHE A 1 307 ? -13.922 14.586 -4.449 1 98.06 307 PHE A C 1
ATOM 2344 O O . PHE A 1 307 ? -14.086 15.711 -3.982 1 98.06 307 PHE A O 1
ATOM 2351 N N . ASP A 1 308 ? -14.531 14.141 -5.523 1 98.06 308 ASP A N 1
ATOM 2352 C CA . ASP A 1 308 ? -15.5 14.984 -6.203 1 98.06 308 ASP A CA 1
ATOM 2353 C C . ASP A 1 308 ? -16.625 15.398 -5.254 1 98.06 308 ASP A C 1
ATOM 2355 O O . ASP A 1 308 ? -17.047 16.562 -5.25 1 98.06 308 ASP A O 1
ATOM 2359 N N . CYS A 1 309 ? -17.125 14.438 -4.508 1 97.94 309 CYS A N 1
ATOM 2360 C CA . CYS A 1 309 ? -18.125 14.75 -3.502 1 97.94 309 CYS A CA 1
ATOM 2361 C C . CYS A 1 309 ? -17.594 15.773 -2.502 1 97.94 309 CYS A C 1
ATOM 2363 O O . CYS A 1 309 ? -18.281 16.734 -2.172 1 97.94 309 CYS A O 1
ATOM 2365 N N . LEU A 1 310 ? -16.359 15.555 -2.057 1 97.56 310 LEU A N 1
ATOM 2366 C CA . LEU A 1 310 ? -15.742 16.469 -1.099 1 97.56 310 LEU A CA 1
ATOM 2367 C C . LEU A 1 310 ? -15.594 17.859 -1.689 1 97.56 310 LEU A C 1
ATOM 2369 O O . LEU A 1 310 ? -15.883 18.859 -1.023 1 97.56 310 LEU A O 1
ATOM 2373 N N . LEU A 1 311 ? -15.172 17.938 -2.918 1 96.75 311 LEU A N 1
ATOM 2374 C CA . LEU A 1 311 ? -14.945 19.188 -3.613 1 96.75 311 LEU A CA 1
ATOM 2375 C C . LEU A 1 311 ? -16.25 19.984 -3.744 1 96.75 311 LEU A C 1
ATOM 2377 O O . LEU A 1 311 ? -16.266 21.203 -3.545 1 96.75 311 LEU A O 1
ATOM 2381 N N . LYS A 1 312 ? -17.312 19.266 -4.086 1 96.88 312 LYS A N 1
ATOM 2382 C CA . LYS A 1 312 ? -18.609 19.922 -4.168 1 96.88 312 LYS A CA 1
ATOM 2383 C C . LYS A 1 312 ? -18.984 20.562 -2.832 1 96.88 312 LYS A C 1
ATOM 2385 O O . LYS A 1 312 ? -19.484 21.688 -2.793 1 96.88 312 LYS A O 1
ATOM 2390 N N . ARG A 1 313 ? -18.703 19.812 -1.766 1 95.44 313 ARG A N 1
ATOM 2391 C CA . ARG A 1 313 ? -19 20.328 -0.436 1 95.44 313 ARG A CA 1
ATOM 2392 C C . ARG A 1 313 ? -18.109 21.531 -0.106 1 95.44 313 ARG A C 1
ATOM 2394 O O . ARG A 1 313 ? -18.562 22.5 0.491 1 95.44 313 ARG A O 1
ATOM 2401 N N . LEU A 1 314 ? -16.859 21.453 -0.508 1 92.44 314 LEU A N 1
ATOM 2402 C CA . LEU A 1 314 ? -15.906 22.531 -0.288 1 92.44 314 LEU A CA 1
ATOM 2403 C C . LEU A 1 314 ? -16.328 23.781 -1.04 1 92.44 314 LEU A C 1
ATOM 2405 O O . LEU A 1 314 ? -16.062 24.906 -0.59 1 92.44 314 LEU A O 1
ATOM 2409 N N . ARG A 1 315 ? -17.016 23.547 -2.09 1 92.38 315 ARG A N 1
ATOM 2410 C CA . ARG A 1 315 ? -17.453 24.656 -2.932 1 92.38 315 ARG A CA 1
ATOM 2411 C C . ARG A 1 315 ? -18.828 25.156 -2.504 1 92.38 315 ARG A C 1
ATOM 2413 O O . ARG A 1 315 ? -19.422 26 -3.172 1 92.38 315 ARG A O 1
ATOM 2420 N N . GLY A 1 316 ? -19.438 24.547 -1.505 1 92.12 316 GLY A N 1
ATOM 2421 C CA . GLY A 1 316 ? -20.625 25.109 -0.897 1 92.12 316 GLY A CA 1
ATOM 2422 C C . GLY A 1 316 ? -21.875 24.297 -1.192 1 92.12 316 GLY A C 1
ATOM 2423 O O . GLY A 1 316 ? -22.984 24.734 -0.886 1 92.12 316 GLY A O 1
ATOM 2424 N N . ASP A 1 317 ? -21.719 23.141 -1.805 1 92.69 317 ASP A N 1
ATOM 2425 C CA . ASP A 1 317 ? -22.875 22.281 -2.059 1 92.69 317 ASP A CA 1
ATOM 2426 C C . ASP A 1 317 ? -23.562 21.906 -0.755 1 92.69 317 ASP A C 1
ATOM 2428 O O . ASP A 1 317 ? -22.953 21.328 0.139 1 92.69 317 ASP A O 1
ATOM 2432 N N . THR A 1 318 ? -24.938 22.141 -0.657 1 91.06 318 THR A N 1
ATOM 2433 C CA . THR A 1 318 ? -25.703 21.875 0.556 1 91.06 318 THR A CA 1
ATOM 2434 C C . THR A 1 318 ? -26.781 20.828 0.29 1 91.06 318 THR A C 1
ATOM 2436 O O . THR A 1 318 ? -27.719 20.688 1.078 1 91.06 318 THR A O 1
ATOM 2439 N N . GLU A 1 319 ? -26.625 20.25 -0.869 1 92.56 319 GLU A N 1
ATOM 2440 C CA . GLU A 1 319 ? -27.594 19.188 -1.184 1 92.56 319 GLU A CA 1
ATOM 2441 C C . GLU A 1 319 ? -27.531 18.078 -0.152 1 92.56 319 GLU A C 1
ATOM 2443 O O . GLU A 1 319 ? -26.547 17.938 0.569 1 92.56 319 GLU A O 1
ATOM 2448 N N . PRO A 1 320 ? -28.625 17.359 -0.023 1 93.88 320 PRO A N 1
ATOM 2449 C CA . PRO A 1 320 ? -28.578 16.219 0.892 1 93.88 320 PRO A CA 1
ATOM 2450 C C . PRO A 1 320 ? -27.438 15.25 0.593 1 93.88 320 PRO A C 1
ATOM 2452 O O . PRO A 1 320 ? -26.953 15.203 -0.54 1 93.88 320 PRO A O 1
ATOM 2455 N N . THR A 1 321 ? -27.078 14.57 1.653 1 94.19 321 THR A N 1
ATOM 2456 C CA . THR A 1 321 ? -25.969 13.625 1.497 1 94.19 321 THR A CA 1
ATOM 2457 C C . THR A 1 321 ? -26.328 12.547 0.475 1 94.19 321 THR A C 1
ATOM 2459 O O . THR A 1 321 ? -27.484 12.125 0.39 1 94.19 321 THR A O 1
ATOM 2462 N N . ARG A 1 322 ? -25.375 12.195 -0.226 1 94.12 322 ARG A N 1
ATOM 2463 C CA . ARG A 1 322 ? -25.594 11.195 -1.266 1 94.12 322 ARG A CA 1
ATOM 2464 C C . ARG A 1 322 ? -24.812 9.922 -0.97 1 94.12 322 ARG A C 1
ATOM 2466 O O . ARG A 1 322 ? -23.766 9.969 -0.318 1 94.12 322 ARG A O 1
ATOM 2473 N N . THR A 1 323 ? -25.344 8.836 -1.36 1 95.38 323 THR A N 1
ATOM 2474 C CA . THR A 1 323 ? -24.656 7.543 -1.382 1 95.38 323 THR A CA 1
ATOM 2475 C C . THR A 1 323 ? -24.406 7.086 -2.816 1 95.38 323 THR A C 1
ATOM 2477 O O . THR A 1 323 ? -25.359 6.973 -3.605 1 95.38 323 THR A O 1
ATOM 2480 N N . VAL A 1 324 ? -23.188 6.957 -3.166 1 97.38 324 VAL A N 1
ATOM 2481 C CA . VAL A 1 324 ? -22.812 6.477 -4.492 1 97.38 324 VAL A CA 1
ATOM 2482 C C . VAL A 1 324 ? -22.266 5.055 -4.395 1 97.38 324 VAL A C 1
ATOM 2484 O O . VAL A 1 324 ? -21.203 4.832 -3.824 1 97.38 324 VAL A O 1
ATOM 2487 N N . ASP A 1 325 ? -22.938 4.113 -4.969 1 97.44 325 ASP A N 1
ATOM 2488 C CA . ASP A 1 325 ? -22.562 2.705 -4.949 1 97.44 325 ASP A CA 1
ATOM 2489 C C . ASP A 1 325 ? -22.109 2.24 -6.336 1 97.44 325 ASP A C 1
ATOM 2491 O O . ASP A 1 325 ? -22.875 2.346 -7.305 1 97.44 325 ASP A O 1
ATOM 2495 N N . PHE A 1 326 ? -20.969 1.733 -6.43 1 98.38 326 PHE A N 1
ATOM 2496 C CA . PHE A 1 326 ? -20.438 1.223 -7.688 1 98.38 326 PHE A CA 1
ATOM 2497 C C . PHE A 1 326 ? -20.703 -0.275 -7.812 1 98.38 326 PHE A C 1
ATOM 2499 O O . PHE A 1 326 ? -20.797 -0.979 -6.805 1 98.38 326 PHE A O 1
ATOM 2506 N N . LEU A 1 327 ? -20.766 -0.724 -9 1 98.38 327 LEU A N 1
ATOM 2507 C CA . LEU A 1 327 ? -20.859 -2.152 -9.281 1 98.38 327 LEU A CA 1
ATOM 2508 C C . LEU A 1 327 ? -19.484 -2.74 -9.555 1 98.38 327 LEU A C 1
ATOM 2510 O O . LEU A 1 327 ? -18.625 -2.08 -10.148 1 98.38 327 LEU A O 1
ATOM 2514 N N . PRO A 1 328 ? -19.312 -3.953 -9.102 1 98.12 328 PRO A N 1
ATOM 2515 C CA . PRO A 1 328 ? -18.062 -4.633 -9.469 1 98.12 328 PRO A CA 1
ATOM 2516 C C . PRO A 1 328 ? -18.094 -5.184 -10.898 1 98.12 328 PRO A C 1
ATOM 2518 O O . PRO A 1 328 ? -19.156 -5.18 -11.539 1 98.12 328 PRO A O 1
ATOM 2521 N N . GLN A 1 329 ? -16.984 -5.496 -11.375 1 98.56 329 GLN A N 1
ATOM 2522 C CA . GLN A 1 329 ? -16.844 -6.223 -12.633 1 98.56 329 GLN A CA 1
ATOM 2523 C C . GLN A 1 329 ? -16.375 -7.656 -12.391 1 98.56 329 GLN A C 1
ATOM 2525 O O . GLN A 1 329 ? -15.359 -7.875 -11.719 1 98.56 329 GLN A O 1
ATOM 2530 N N . LEU A 1 330 ? -17.141 -8.578 -12.898 1 98.69 330 LEU A N 1
ATOM 2531 C CA . LEU A 1 330 ? -16.734 -9.977 -12.781 1 98.69 330 LEU A CA 1
ATOM 2532 C C . LEU A 1 330 ? -15.672 -10.328 -13.812 1 98.69 330 LEU A C 1
ATOM 2534 O O . LEU A 1 330 ? -15.906 -10.211 -15.023 1 98.69 330 LEU A O 1
ATOM 2538 N N . ILE A 1 331 ? -14.508 -10.664 -13.414 1 98.69 331 ILE A N 1
ATOM 2539 C CA . ILE A 1 331 ? -13.414 -11.117 -14.266 1 98.69 331 ILE A CA 1
ATOM 2540 C C . ILE A 1 331 ? -13.195 -12.617 -14.078 1 98.69 331 ILE A C 1
ATOM 2542 O O . ILE A 1 331 ? -12.648 -13.047 -13.062 1 98.69 331 ILE A O 1
ATOM 2546 N N . ILE A 1 332 ? -13.57 -13.344 -15.031 1 98.31 332 ILE A N 1
ATOM 2547 C CA . ILE A 1 332 ? -13.562 -14.797 -14.922 1 98.31 332 ILE A CA 1
ATOM 2548 C C . ILE A 1 332 ? -12.188 -15.336 -15.305 1 98.31 332 ILE A C 1
ATOM 2550 O O . ILE A 1 332 ? -11.641 -14.977 -16.344 1 98.31 332 ILE A O 1
ATOM 2554 N N . ARG A 1 333 ? -11.625 -16.125 -14.414 1 97.44 333 ARG A N 1
ATOM 2555 C CA . ARG A 1 333 ? -10.391 -16.859 -14.664 1 97.44 333 ARG A CA 1
ATOM 2556 C C . ARG A 1 333 ? -10.555 -18.344 -14.344 1 97.44 333 ARG A C 1
ATOM 2558 O O . ARG A 1 333 ? -11.672 -18.844 -14.25 1 97.44 333 ARG A O 1
ATOM 2565 N N . GLY A 1 334 ? -9.461 -19.016 -14.172 1 96.75 334 GLY A N 1
ATOM 2566 C CA . GLY A 1 334 ? -9.523 -20.469 -14.133 1 96.75 334 GLY A CA 1
ATOM 2567 C C . GLY A 1 334 ? -9.977 -21.016 -12.797 1 96.75 334 GLY A C 1
ATOM 2568 O O . GLY A 1 334 ? -10.367 -22.172 -12.688 1 96.75 334 GLY A O 1
ATOM 2569 N N . SER A 1 335 ? -10.055 -20.172 -11.742 1 97.94 335 SER A N 1
ATOM 2570 C CA . SER A 1 335 ? -10.312 -20.656 -10.398 1 97.94 335 SER A CA 1
ATOM 2571 C C . SER A 1 335 ? -11.789 -21.016 -10.211 1 97.94 335 SER A C 1
ATOM 2573 O O . SER A 1 335 ? -12.164 -21.594 -9.188 1 97.94 335 SER A O 1
ATOM 2575 N N . THR A 1 336 ? -12.648 -20.672 -11.172 1 97.62 336 THR A N 1
ATOM 2576 C CA . THR A 1 336 ? -14.055 -21.016 -11.047 1 97.62 336 THR A CA 1
ATOM 2577 C C . THR A 1 336 ? -14.523 -21.812 -12.266 1 97.62 336 THR A C 1
ATOM 2579 O O . THR A 1 336 ? -15.727 -21.891 -12.539 1 97.62 336 THR A O 1
ATOM 2582 N N . GLN A 1 337 ? -13.664 -22.328 -13.039 1 87.44 337 GLN A N 1
ATOM 2583 C CA . GLN A 1 337 ? -14.055 -23.156 -14.18 1 87.44 337 GLN A CA 1
ATOM 2584 C C . GLN A 1 337 ? -14.492 -24.547 -13.734 1 87.44 337 GLN A C 1
ATOM 2586 O O . GLN A 1 337 ? -13.992 -25.062 -12.734 1 87.44 337 GLN A O 1
ATOM 2591 N N . PRO A 1 338 ? -15.547 -25 -14.523 1 72.19 338 PRO A N 1
ATOM 2592 C CA . PRO A 1 338 ? -16.172 -26.281 -14.164 1 72.19 338 PRO A CA 1
ATOM 2593 C C . PRO A 1 338 ? -15.148 -27.422 -14.078 1 72.19 338 PRO A C 1
ATOM 2595 O O . PRO A 1 338 ? -14.18 -27.453 -14.836 1 72.19 338 PRO A O 1
ATOM 2598 N N . GLN A 1 339 ? -15.07 -27.953 -12.938 1 60.53 339 GLN A N 1
ATOM 2599 C CA . GLN A 1 339 ? -14.219 -29.125 -12.758 1 60.53 339 GLN A CA 1
ATOM 2600 C C . GLN A 1 339 ? -14.516 -30.188 -13.805 1 60.53 339 GLN A C 1
ATOM 2602 O O . GLN A 1 339 ? -15.664 -30.359 -14.227 1 60.53 339 GLN A O 1
ATOM 2607 N N . ARG A 1 340 ? -13.633 -30.391 -14.797 1 53.59 340 ARG A N 1
ATOM 2608 C CA . ARG A 1 340 ? -13.82 -31.406 -15.828 1 53.59 340 ARG A CA 1
ATOM 2609 C C . ARG A 1 340 ? -14.766 -32.5 -15.352 1 53.59 340 ARG A C 1
ATOM 2611 O O . ARG A 1 340 ? -15.57 -33.031 -16.125 1 53.59 340 ARG A O 1
ATOM 2618 N N . GLY A 1 341 ? -14.5 -33.156 -14.273 1 45.94 341 GLY A N 1
ATOM 2619 C CA . GLY A 1 341 ? -15.203 -34.406 -13.977 1 45.94 341 GLY A CA 1
ATOM 2620 C C . GLY A 1 341 ? -16.641 -34.188 -13.539 1 45.94 341 GLY A C 1
ATOM 2621 O O . GLY A 1 341 ? -17.391 -35.156 -13.367 1 45.94 341 GLY A O 1
ATOM 2622 N N . ASN A 1 342 ? -16.922 -33.062 -13.062 1 41.78 342 ASN A N 1
ATOM 2623 C CA . ASN A 1 342 ? -18.281 -33.031 -12.531 1 41.78 342 ASN A CA 1
ATOM 2624 C C . ASN A 1 342 ? -19.281 -32.531 -13.586 1 41.78 342 ASN A C 1
ATOM 2626 O O . ASN A 1 342 ? -19.875 -31.469 -13.43 1 41.78 342 ASN A O 1
ATOM 2630 N N . THR A 1 343 ? -18.984 -32.562 -14.836 1 37.66 343 THR A N 1
ATOM 2631 C CA . THR A 1 343 ? -20.109 -32.438 -15.758 1 37.66 343 THR A CA 1
ATOM 2632 C C . THR A 1 343 ? -21.266 -33.344 -15.328 1 37.66 343 THR A C 1
ATOM 2634 O O . THR A 1 343 ? -21.062 -34.531 -15.055 1 37.66 343 THR A O 1
ATOM 2637 N N . PRO A 1 344 ? -22.406 -32.719 -15.273 1 38.81 344 PRO A N 1
ATOM 2638 C CA . PRO A 1 344 ? -23.469 -33.688 -15.109 1 38.81 344 PRO A CA 1
ATOM 2639 C C . PRO A 1 344 ? -23.406 -34.812 -16.156 1 38.81 344 PRO A C 1
ATOM 2641 O O . PRO A 1 344 ? -22.875 -34.594 -17.25 1 38.81 344 PRO A O 1
ATOM 2644 N N . MET B 1 1 ? -33.25 32.75 2.643 1 20.17 1 MET B N 1
ATOM 2645 C CA . MET B 1 1 ? -31.969 33.406 2.477 1 20.17 1 MET B CA 1
ATOM 2646 C C . MET B 1 1 ? -30.906 32.719 3.318 1 20.17 1 MET B C 1
ATOM 2648 O O . MET B 1 1 ? -30.625 33.156 4.441 1 20.17 1 MET B O 1
ATOM 2652 N N . THR B 1 2 ? -31 31.438 3.469 1 22.47 2 THR B N 1
ATOM 2653 C CA . THR B 1 2 ? -30.25 30.516 4.32 1 22.47 2 THR B CA 1
ATOM 2654 C C . THR B 1 2 ? -28.781 30.484 3.938 1 22.47 2 THR B C 1
ATOM 2656 O O . THR B 1 2 ? -28.422 30.078 2.83 1 22.47 2 THR B O 1
ATOM 2659 N N . VAL B 1 3 ? -28.109 31.688 4.348 1 26.34 3 VAL B N 1
ATOM 2660 C CA . VAL B 1 3 ? -26.672 31.969 4.324 1 26.34 3 VAL B CA 1
ATOM 2661 C C . VAL B 1 3 ? -25.875 30.688 4.555 1 26.34 3 VAL B C 1
ATOM 2663 O O . VAL B 1 3 ? -26.281 29.844 5.359 1 26.34 3 VAL B O 1
ATOM 2666 N N . ASN B 1 4 ? -25.281 30.219 3.553 1 30.06 4 ASN B N 1
ATOM 2667 C CA . ASN B 1 4 ? -24.438 29.062 3.303 1 30.06 4 ASN B CA 1
ATOM 2668 C C . ASN B 1 4 ? -23.469 28.812 4.453 1 30.06 4 ASN B C 1
ATOM 2670 O O . ASN B 1 4 ? -22.547 29.609 4.672 1 30.06 4 ASN B O 1
ATOM 2674 N N . ASN B 1 5 ? -23.906 28.062 5.562 1 32.78 5 ASN B N 1
ATOM 2675 C CA . ASN B 1 5 ? -23.469 27.875 6.941 1 32.78 5 ASN B CA 1
ATOM 2676 C C . ASN B 1 5 ? -22.016 27.422 7 1 32.78 5 ASN B C 1
ATOM 2678 O O . ASN B 1 5 ? -21.422 27.359 8.078 1 32.78 5 ASN B O 1
ATOM 2682 N N . PHE B 1 6 ? -21.609 26.781 5.922 1 33.41 6 PHE B N 1
ATOM 2683 C CA . PHE B 1 6 ? -20.234 26.344 6.07 1 33.41 6 PHE B CA 1
ATOM 2684 C C . PHE B 1 6 ? -19.281 27.531 5.984 1 33.41 6 PHE B C 1
ATOM 2686 O O . PHE B 1 6 ? -18.188 27.5 6.574 1 33.41 6 PHE B O 1
ATOM 2693 N N . SER B 1 7 ? -19.594 28.625 5.094 1 34.28 7 SER B N 1
ATOM 2694 C CA . SER B 1 7 ? -18.797 29.844 5.008 1 34.28 7 SER B CA 1
ATOM 2695 C C . SER B 1 7 ? -18.781 30.578 6.344 1 34.28 7 SER B C 1
ATOM 2697 O O . SER B 1 7 ? -17.781 31.219 6.691 1 34.28 7 SER B O 1
ATOM 2699 N N . ALA B 1 8 ? -19.875 30.703 7.066 1 34.16 8 ALA B N 1
ATOM 2700 C CA . ALA B 1 8 ? -20.062 31.375 8.352 1 34.16 8 ALA B CA 1
ATOM 2701 C C . ALA B 1 8 ? -19.344 30.625 9.469 1 34.16 8 ALA B C 1
ATOM 2703 O O . ALA B 1 8 ? -19.156 31.156 10.562 1 34.16 8 ALA B O 1
ATOM 2704 N N . ALA B 1 9 ? -19.188 29.344 9.336 1 37.19 9 ALA B N 1
ATOM 2705 C CA . ALA B 1 9 ? -18.484 28.531 10.328 1 37.19 9 ALA B CA 1
ATOM 2706 C C . ALA B 1 9 ? -16.984 28.781 10.297 1 37.19 9 ALA B C 1
ATOM 2708 O O . ALA B 1 9 ? -16.234 28.25 11.117 1 37.19 9 ALA B O 1
ATOM 2709 N N . GLN B 1 10 ? -16.453 29.062 9.188 1 37.88 10 GLN B N 1
ATOM 2710 C CA . GLN B 1 10 ? -15.133 29.672 9.203 1 37.88 10 GLN B CA 1
ATOM 2711 C C . GLN B 1 10 ? -15.117 30.938 10.055 1 37.88 10 GLN B C 1
ATOM 2713 O O . GLN B 1 10 ? -14.328 31.844 9.805 1 37.88 10 GLN B O 1
ATOM 2718 N N . ARG B 1 11 ? -16.219 31.422 10.484 1 39.03 11 ARG B N 1
ATOM 2719 C CA . ARG B 1 11 ? -16.469 32.531 11.383 1 39.03 11 ARG B CA 1
ATOM 2720 C C . ARG B 1 11 ? -15.391 32.656 12.453 1 39.03 11 ARG B C 1
ATOM 2722 O O . ARG B 1 11 ? -14.633 31.688 12.664 1 39.03 11 ARG B O 1
ATOM 2729 N N . SER B 1 12 ? -15.578 33.688 13.383 1 44.66 12 SER B N 1
ATOM 2730 C CA . SER B 1 12 ? -14.734 34.219 14.445 1 44.66 12 SER B CA 1
ATOM 2731 C C . SER B 1 12 ? -14.258 33.125 15.391 1 44.66 12 SER B C 1
ATOM 2733 O O . SER B 1 12 ? -15.055 32.562 16.156 1 44.66 12 SER B O 1
ATOM 2735 N N . ARG B 1 13 ? -13.477 32.188 14.781 1 52.88 13 ARG B N 1
ATOM 2736 C CA . ARG B 1 13 ? -12.906 31.172 15.648 1 52.88 13 ARG B CA 1
ATOM 2737 C C . ARG B 1 13 ? -12.617 31.734 17.031 1 52.88 13 ARG B C 1
ATOM 2739 O O . ARG B 1 13 ? -12 32.812 17.172 1 52.88 13 ARG B O 1
ATOM 2746 N N . VAL B 1 14 ? -13.414 31.297 17.922 1 62.75 14 VAL B N 1
ATOM 2747 C CA . VAL B 1 14 ? -13.133 31.625 19.312 1 62.75 14 VAL B CA 1
ATOM 2748 C C . VAL B 1 14 ? -11.633 31.5 19.578 1 62.75 14 VAL B C 1
ATOM 2750 O O . VAL B 1 14 ? -11.016 30.5 19.234 1 62.75 14 VAL B O 1
ATOM 2753 N N . THR B 1 15 ? -11 32.594 19.656 1 68.94 15 THR B N 1
ATOM 2754 C CA . THR B 1 15 ? -9.578 32.656 19.953 1 68.94 15 THR B CA 1
ATOM 2755 C C . THR B 1 15 ? -9.328 32.531 21.453 1 68.94 15 THR B C 1
ATOM 2757 O O . THR B 1 15 ? -10.258 32.625 22.25 1 68.94 15 THR B O 1
ATOM 2760 N N . MET B 1 16 ? -8.078 32.25 21.609 1 77.75 16 MET B N 1
ATOM 2761 C CA . MET B 1 16 ? -7.695 32.25 23.016 1 77.75 16 MET B CA 1
ATOM 2762 C C . MET B 1 16 ? -8.086 33.562 23.688 1 77.75 16 MET B C 1
ATOM 2764 O O . MET B 1 16 ? -8.414 33.594 24.875 1 77.75 16 MET B O 1
ATOM 2768 N N . LEU B 1 17 ? -8.07 34.594 22.859 1 81.56 17 LEU B N 1
ATOM 2769 C CA . LEU B 1 17 ? -8.43 35.906 23.391 1 81.56 17 LEU B CA 1
ATOM 2770 C C . LEU B 1 17 ? -9.914 35.938 23.766 1 81.56 17 LEU B C 1
ATOM 2772 O O . LEU B 1 17 ? -10.281 36.531 24.781 1 81.56 17 LEU B O 1
ATOM 2776 N N . ASP B 1 18 ? -10.633 35.25 22.984 1 84.12 18 ASP B N 1
ATOM 2777 C CA . ASP B 1 18 ? -12.062 35.188 23.281 1 84.12 18 ASP B CA 1
ATOM 2778 C C . ASP B 1 18 ? -12.32 34.438 24.578 1 84.12 18 ASP B C 1
ATOM 2780 O O . ASP B 1 18 ? -13.156 34.844 25.391 1 84.12 18 ASP B O 1
ATOM 2784 N N . VAL B 1 19 ? -11.562 33.406 24.656 1 86.62 19 VAL B N 1
ATOM 2785 C CA . VAL B 1 19 ? -11.68 32.625 25.875 1 86.62 19 VAL B CA 1
ATOM 2786 C C . VAL B 1 19 ? -11.227 33.469 27.078 1 86.62 19 VAL B C 1
ATOM 2788 O O . VAL B 1 19 ? -11.883 33.438 28.125 1 86.62 19 VAL B O 1
ATOM 2791 N N . ALA B 1 20 ? -10.172 34.125 26.891 1 89.44 20 ALA B N 1
ATOM 2792 C CA . ALA B 1 20 ? -9.641 34.969 27.953 1 89.44 20 ALA B CA 1
ATOM 2793 C C . ALA B 1 20 ? -10.641 36.062 28.359 1 89.44 20 ALA B C 1
ATOM 2795 O O . ALA B 1 20 ? -10.867 36.281 29.547 1 89.44 20 ALA B O 1
ATOM 2796 N N . GLU B 1 21 ? -11.219 36.594 27.438 1 89 21 GLU B N 1
ATOM 2797 C CA . GLU B 1 21 ? -12.195 37.656 27.688 1 89 21 GLU B CA 1
ATOM 2798 C C . GLU B 1 21 ? -13.43 37.125 28.406 1 89 21 GLU B C 1
ATOM 2800 O O . GLU B 1 21 ? -13.906 37.719 29.359 1 89 21 GLU B O 1
ATOM 2805 N N . ARG B 1 22 ? -13.805 36.062 27.969 1 89.25 22 ARG B N 1
ATOM 2806 C CA . ARG B 1 22 ? -15 35.469 28.562 1 89.25 22 ARG B CA 1
ATOM 2807 C C . ARG B 1 22 ? -14.727 35 29.984 1 89.25 22 ARG B C 1
ATOM 2809 O O . ARG B 1 22 ? -15.594 35.125 30.859 1 89.25 22 ARG B O 1
ATOM 2816 N N . ALA B 1 23 ? -13.617 34.438 30.141 1 90.38 23 ALA B N 1
ATOM 2817 C CA . ALA B 1 23 ? -13.25 33.906 31.453 1 90.38 23 ALA B CA 1
ATOM 2818 C C . ALA B 1 23 ? -12.773 35 32.375 1 90.38 23 ALA B C 1
ATOM 2820 O O . ALA B 1 23 ? -12.625 34.781 33.594 1 90.38 23 ALA B O 1
ATOM 2821 N N . GLY B 1 24 ? -12.539 36.156 31.859 1 91.44 24 GLY B N 1
ATOM 2822 C CA . GLY B 1 24 ? -12.023 37.281 32.656 1 91.44 24 GLY B CA 1
ATOM 2823 C C . GLY B 1 24 ? -10.586 37.094 33.094 1 91.44 24 GLY B C 1
ATOM 2824 O O . GLY B 1 24 ? -10.234 37.406 34.219 1 91.44 24 GLY B O 1
ATOM 2825 N N . VAL B 1 25 ? -9.867 36.375 32.312 1 90.19 25 VAL B N 1
ATOM 2826 C CA . VAL B 1 25 ? -8.469 36.125 32.625 1 90.19 25 VAL B CA 1
ATOM 2827 C C . VAL B 1 25 ? -7.578 36.594 31.469 1 90.19 25 VAL B C 1
ATOM 2829 O O . VAL B 1 25 ? -8.078 37.031 30.438 1 90.19 25 VAL B O 1
ATOM 2832 N N . SER B 1 26 ? -6.293 36.656 31.75 1 85 26 SER B N 1
ATOM 2833 C CA . SER B 1 26 ? -5.348 37 30.688 1 85 26 SER B CA 1
ATOM 2834 C C . SER B 1 26 ? -5.223 35.875 29.656 1 85 26 SER B C 1
ATOM 2836 O O . SER B 1 26 ? -5.559 34.719 29.938 1 85 26 SER B O 1
ATOM 2838 N N . LYS B 1 27 ? -4.762 36.188 28.453 1 84.81 27 LYS B N 1
ATOM 2839 C CA . LYS B 1 27 ? -4.473 35.188 27.438 1 84.81 27 LYS B CA 1
ATOM 2840 C C . LYS B 1 27 ? -3.445 34.156 27.922 1 84.81 27 LYS B C 1
ATOM 2842 O O . LYS B 1 27 ? -3.527 32.969 27.609 1 84.81 27 LYS B O 1
ATOM 2847 N N . ALA B 1 28 ? -2.512 34.688 28.766 1 81.38 28 ALA B N 1
ATOM 2848 C CA . ALA B 1 28 ? -1.475 33.844 29.328 1 81.38 28 ALA B CA 1
ATOM 2849 C C . ALA B 1 28 ? -2.078 32.781 30.25 1 81.38 28 ALA B C 1
ATOM 2851 O O . ALA B 1 28 ? -1.628 31.625 30.266 1 81.38 28 ALA B O 1
ATOM 2852 N N . SER B 1 29 ? -3.059 33.188 30.938 1 84.69 29 SER B N 1
ATOM 2853 C CA . SER B 1 29 ? -3.723 32.25 31.844 1 84.69 29 SER B CA 1
ATOM 2854 C C . SER B 1 29 ? -4.453 31.156 31.062 1 84.69 29 SER B C 1
ATOM 2856 O O . SER B 1 29 ? -4.441 30 31.469 1 84.69 29 SER B O 1
ATOM 2858 N N . VAL B 1 30 ? -5.02 31.531 29.938 1 83.88 30 VAL B N 1
ATOM 2859 C CA . VAL B 1 30 ? -5.695 30.562 29.078 1 83.88 30 VAL B CA 1
ATOM 2860 C C . VAL B 1 30 ? -4.668 29.609 28.469 1 83.88 30 VAL B C 1
ATOM 2862 O O . VAL B 1 30 ? -4.887 28.391 28.422 1 83.88 30 VAL B O 1
ATOM 2865 N N . SER B 1 31 ? -3.594 30.172 28.125 1 77.25 31 SER B N 1
ATOM 2866 C CA . SER B 1 31 ? -2.51 29.375 27.562 1 77.25 31 SER B CA 1
ATOM 2867 C C . SER B 1 31 ? -1.992 28.359 28.578 1 77.25 31 SER B C 1
ATOM 2869 O O . SER B 1 31 ? -1.748 27.203 28.25 1 77.25 31 SER B O 1
ATOM 2871 N N . ARG B 1 32 ? -1.859 28.844 29.797 1 76.38 32 ARG B N 1
ATOM 2872 C CA . ARG B 1 32 ? -1.394 27.969 30.859 1 76.38 32 ARG B CA 1
ATOM 2873 C C . ARG B 1 32 ? -2.396 26.859 31.125 1 76.38 32 ARG B C 1
ATOM 2875 O O . ARG B 1 32 ? -2.008 25.719 31.391 1 76.38 32 ARG B O 1
ATOM 2882 N N . PHE B 1 33 ? -3.611 27.156 31 1 78.19 33 PHE B N 1
ATOM 2883 C CA . PHE B 1 33 ? -4.676 26.188 31.234 1 78.19 33 PHE B CA 1
ATOM 2884 C C . PHE B 1 33 ? -4.648 25.078 30.188 1 78.19 33 PHE B C 1
ATOM 2886 O O . PHE B 1 33 ? -4.793 23.906 30.531 1 78.19 33 PHE B O 1
ATOM 2893 N N . ILE B 1 34 ? -4.5 25.453 28.984 1 73.69 34 ILE B N 1
ATOM 2894 C CA . ILE B 1 34 ? -4.555 24.516 27.875 1 73.69 34 ILE B CA 1
ATOM 2895 C C . ILE B 1 34 ? -3.254 23.719 27.797 1 73.69 34 ILE B C 1
ATOM 2897 O O . ILE B 1 34 ? -3.248 22.562 27.359 1 73.69 34 ILE B O 1
ATOM 2901 N N . GLY B 1 35 ? -2.225 24.328 28.297 1 64.19 35 GLY B N 1
ATOM 2902 C CA . GLY B 1 35 ? -0.906 23.719 28.234 1 64.19 35 GLY B CA 1
ATOM 2903 C C . GLY B 1 35 ? -0.553 22.922 29.484 1 64.19 35 GLY B C 1
ATOM 2904 O O . GLY B 1 35 ? -1.439 22.469 30.203 1 64.19 35 GLY B O 1
ATOM 2905 N N . ASP B 1 36 ? 0.831 22.625 29.672 1 59.22 36 ASP B N 1
ATOM 2906 C CA . ASP B 1 36 ? 1.342 21.781 30.734 1 59.22 36 ASP B CA 1
ATOM 2907 C C . ASP B 1 36 ? 1.423 22.547 32.062 1 59.22 36 ASP B C 1
ATOM 2909 O O . ASP B 1 36 ? 1.772 21.969 33.094 1 59.22 36 ASP B O 1
ATOM 2913 N N . ASP B 1 37 ? 1.022 23.766 32 1 65.94 37 ASP B N 1
ATOM 2914 C CA . ASP B 1 37 ? 1.219 24.578 33.219 1 65.94 37 ASP B CA 1
ATOM 2915 C C . ASP B 1 37 ? -0.107 24.828 33.906 1 65.94 37 ASP B C 1
ATOM 2917 O O . ASP B 1 37 ? -0.281 25.875 34.562 1 65.94 37 ASP B O 1
ATOM 2921 N N . ARG B 1 38 ? -0.972 23.938 33.719 1 75.62 38 ARG B N 1
ATOM 2922 C CA . ARG B 1 38 ? -2.285 24.094 34.344 1 75.62 38 ARG B CA 1
ATOM 2923 C C . ARG B 1 38 ? -2.166 24.188 35.844 1 75.62 38 ARG B C 1
ATOM 2925 O O . ARG B 1 38 ? -2.93 24.906 36.5 1 75.62 38 ARG B O 1
ATOM 2932 N N . ALA B 1 39 ? -1.228 23.484 36.312 1 74.88 39 ALA B N 1
ATOM 2933 C CA . ALA B 1 39 ? -1.036 23.406 37.75 1 74.88 39 ALA B CA 1
ATOM 2934 C C . ALA B 1 39 ? -0.682 24.766 38.344 1 74.88 39 ALA B C 1
ATOM 2936 O O . ALA B 1 39 ? -0.831 25 39.531 1 74.88 39 ALA B O 1
ATOM 2937 N N . LEU B 1 40 ? -0.281 25.656 37.594 1 78.06 40 LEU B N 1
ATOM 2938 C CA . LEU B 1 40 ? 0.106 26.984 38.031 1 78.06 40 LEU B CA 1
ATOM 2939 C C . LEU B 1 40 ? -1.118 27.891 38.188 1 78.06 40 LEU B C 1
ATOM 2941 O O . LEU B 1 40 ? -1.018 28.984 38.75 1 78.06 40 LEU B O 1
ATOM 2945 N N . LEU B 1 41 ? -2.227 27.344 37.812 1 82.19 41 LEU B N 1
ATOM 2946 C CA . LEU B 1 41 ? -3.459 28.109 37.906 1 82.19 41 LEU B CA 1
ATOM 2947 C C . LEU B 1 41 ? -4.273 27.703 39.125 1 82.19 41 LEU B C 1
ATOM 2949 O O . LEU B 1 41 ? -4.238 26.547 39.531 1 82.19 41 LEU B O 1
ATOM 2953 N N . SER B 1 42 ? -4.875 28.703 39.812 1 86.25 42 SER B N 1
ATOM 2954 C CA . SER B 1 42 ? -5.797 28.375 40.875 1 86.25 42 SER B CA 1
ATOM 2955 C C . SER B 1 42 ? -7.008 27.609 40.375 1 86.25 42 SER B C 1
ATOM 2957 O O . SER B 1 42 ? -7.363 27.719 39.188 1 86.25 42 SER B O 1
ATOM 2959 N N . ASP B 1 43 ? -7.617 26.844 41.219 1 86.44 43 ASP B N 1
ATOM 2960 C CA . ASP B 1 43 ? -8.789 26.047 40.844 1 86.44 43 ASP B CA 1
ATOM 2961 C C . ASP B 1 43 ? -9.914 26.922 40.312 1 86.44 43 ASP B C 1
ATOM 2963 O O . ASP B 1 43 ? -10.625 26.531 39.406 1 86.44 43 ASP B O 1
ATOM 2967 N N . ALA B 1 44 ? -10.047 28.062 40.969 1 88.5 44 ALA B N 1
ATOM 2968 C CA . ALA B 1 44 ? -11.102 28.984 40.562 1 88.5 44 ALA B CA 1
ATOM 2969 C C . ALA B 1 44 ? -10.898 29.469 39.125 1 88.5 44 ALA B C 1
ATOM 2971 O O . ALA B 1 44 ? -11.844 29.5 38.344 1 88.5 44 ALA B O 1
ATOM 2972 N N . ILE B 1 45 ? -9.664 29.797 38.75 1 88.56 45 ILE B N 1
ATOM 2973 C CA . ILE B 1 45 ? -9.336 30.297 37.438 1 88.56 45 ILE B CA 1
ATOM 2974 C C . ILE B 1 45 ? -9.492 29.172 36.406 1 88.56 45 ILE B C 1
ATOM 2976 O O . ILE B 1 45 ? -10.047 29.391 35.312 1 88.56 45 ILE B O 1
ATOM 2980 N N . ALA B 1 46 ? -9.031 28.016 36.75 1 88.38 46 ALA B N 1
ATOM 2981 C CA . ALA B 1 46 ? -9.125 26.859 35.875 1 88.38 46 ALA B CA 1
ATOM 2982 C C . ALA B 1 46 ? -10.578 26.547 35.531 1 88.38 46 ALA B C 1
ATOM 2984 O O . ALA B 1 46 ? -10.898 26.266 34.375 1 88.38 46 ALA B O 1
ATOM 2985 N N . LEU B 1 47 ? -11.352 26.641 36.531 1 88.75 47 LEU B N 1
ATOM 2986 C CA . LEU B 1 47 ? -12.766 26.359 36.312 1 88.75 47 LEU B CA 1
ATOM 2987 C C . LEU B 1 47 ? -13.398 27.391 35.375 1 88.75 47 LEU B C 1
ATOM 2989 O O . LEU B 1 47 ? -14.211 27.031 34.531 1 88.75 47 LEU B O 1
ATOM 2993 N N . ARG B 1 48 ? -13.094 28.656 35.562 1 89.75 48 ARG B N 1
ATOM 2994 C CA . ARG B 1 48 ? -13.633 29.703 34.719 1 89.75 48 ARG B CA 1
ATOM 2995 C C . ARG B 1 48 ? -13.219 29.5 33.25 1 89.75 48 ARG B C 1
ATOM 2997 O O . ARG B 1 48 ? -14.023 29.688 32.344 1 89.75 48 ARG B O 1
ATOM 3004 N N . ILE B 1 49 ? -11.953 29.141 33.094 1 88.62 49 ILE B N 1
ATOM 3005 C CA . ILE B 1 49 ? -11.438 28.906 31.734 1 88.62 49 ILE B CA 1
ATOM 3006 C C . ILE B 1 49 ? -12.148 27.719 31.109 1 88.62 49 ILE B C 1
ATOM 3008 O O . ILE B 1 49 ? -12.547 27.766 29.938 1 88.62 49 ILE B O 1
ATOM 3012 N N . GLU B 1 50 ? -12.258 26.703 31.844 1 85.62 50 GLU B N 1
ATOM 3013 C CA . GLU B 1 50 ? -12.945 25.516 31.359 1 85.62 50 GLU B CA 1
ATOM 3014 C C . GLU B 1 50 ? -14.367 25.828 30.906 1 85.62 50 GLU B C 1
ATOM 3016 O O . GLU B 1 50 ? -14.805 25.375 29.844 1 85.62 50 GLU B O 1
ATOM 3021 N N . GLN B 1 51 ? -15.047 26.578 31.719 1 86.25 51 GLN B N 1
ATOM 3022 C CA . GLN B 1 51 ? -16.406 26.969 31.406 1 86.25 51 GLN B CA 1
ATOM 3023 C C . GLN B 1 51 ? -16.453 27.828 30.156 1 86.25 51 GLN B C 1
ATOM 3025 O O . GLN B 1 51 ? -17.359 27.672 29.312 1 86.25 51 GLN B O 1
ATOM 3030 N N . ALA B 1 52 ? -15.555 28.75 30.047 1 86.94 52 ALA B N 1
ATOM 3031 C CA . ALA B 1 52 ? -15.484 29.625 28.875 1 86.94 52 ALA B CA 1
ATOM 3032 C C . ALA B 1 52 ? -15.203 28.812 27.609 1 86.94 52 ALA B C 1
ATOM 3034 O O . ALA B 1 52 ? -15.805 29.062 26.562 1 86.94 52 ALA B O 1
ATOM 3035 N N . ILE B 1 53 ? -14.25 27.875 27.734 1 79.75 53 ILE B N 1
ATOM 3036 C CA . ILE B 1 53 ? -13.898 27.016 26.609 1 79.75 53 ILE B CA 1
ATOM 3037 C C . ILE B 1 53 ? -15.125 26.234 26.156 1 79.75 53 ILE B C 1
ATOM 3039 O O . ILE B 1 53 ? -15.414 26.156 24.953 1 79.75 53 ILE B O 1
ATOM 3043 N N . GLU B 1 54 ? -15.789 25.734 27.094 1 78.75 54 GLU B N 1
ATOM 3044 C CA . GLU B 1 54 ? -16.984 24.953 26.797 1 78.75 54 GLU B CA 1
ATOM 3045 C C . GLU B 1 54 ? -18.078 25.812 26.156 1 78.75 54 GLU B C 1
ATOM 3047 O O . GLU B 1 54 ? -18.703 25.406 25.188 1 78.75 54 GLU B O 1
ATOM 3052 N N . HIS B 1 55 ? -18.234 26.969 26.781 1 80 55 HIS B N 1
ATOM 3053 C CA . HIS B 1 55 ? -19.281 27.875 26.328 1 80 55 HIS B CA 1
ATOM 3054 C C . HIS B 1 55 ? -19 28.375 24.922 1 80 55 HIS B C 1
ATOM 3056 O O . HIS B 1 55 ? -19.922 28.484 24.094 1 80 55 HIS B O 1
ATOM 3062 N N . LEU B 1 56 ? -17.719 28.719 24.703 1 78.75 56 LEU B N 1
ATOM 3063 C CA . LEU B 1 56 ? -17.359 29.328 23.438 1 78.75 56 LEU B CA 1
ATOM 3064 C C . LEU B 1 56 ? -17.062 28.25 22.391 1 78.75 56 LEU B C 1
ATOM 3066 O O . LEU B 1 56 ? -17 28.547 21.203 1 78.75 56 LEU B O 1
ATOM 3070 N N . GLY B 1 57 ? -16.969 27.094 22.938 1 70.12 57 GLY B N 1
ATOM 3071 C CA . GLY B 1 57 ? -16.578 26 22.062 1 70.12 57 GLY B CA 1
ATOM 3072 C C . GLY B 1 57 ? -15.156 26.141 21.531 1 70.12 57 GLY B C 1
ATOM 3073 O O . GLY B 1 57 ? -14.898 25.844 20.375 1 70.12 57 GLY B O 1
ATOM 3074 N N . TYR B 1 58 ? -14.344 26.828 22.453 1 64.12 58 TYR B N 1
ATOM 3075 C CA . TYR B 1 58 ? -12.961 27.047 22.062 1 64.12 58 TYR B CA 1
ATOM 3076 C C . TYR B 1 58 ? -12.195 25.719 22.016 1 64.12 58 TYR B C 1
ATOM 3078 O O . TYR B 1 58 ? -12.258 24.922 22.953 1 64.12 58 TYR B O 1
ATOM 3086 N N . ARG B 1 59 ? -11.75 25.438 21.016 1 57.88 59 ARG B N 1
ATOM 3087 C CA . ARG B 1 59 ? -10.859 24.281 20.891 1 57.88 59 ARG B CA 1
ATOM 3088 C C . ARG B 1 59 ? -9.438 24.719 20.578 1 57.88 59 ARG B C 1
ATOM 3090 O O . ARG B 1 59 ? -9.195 25.375 19.562 1 57.88 59 ARG B O 1
ATOM 3097 N N . PRO B 1 60 ? -8.578 24.547 21.656 1 52.88 60 PRO B N 1
ATOM 3098 C CA . PRO B 1 60 ? -7.199 24.953 21.391 1 52.88 60 PRO B CA 1
ATOM 3099 C C . PRO B 1 60 ? -6.645 24.344 20.094 1 52.88 60 PRO B C 1
ATOM 3101 O O . PRO B 1 60 ? -6.926 23.188 19.781 1 52.88 60 PRO B O 1
ATOM 3104 N N . ASN B 1 61 ? -6.441 25.188 19.188 1 48.91 61 ASN B N 1
ATOM 3105 C CA . ASN B 1 61 ? -5.762 24.688 18 1 48.91 61 ASN B CA 1
ATOM 3106 C C . ASN B 1 61 ? -4.477 23.953 18.344 1 48.91 61 ASN B C 1
ATOM 3108 O O . ASN B 1 61 ? -3.578 24.516 18.969 1 48.91 61 ASN B O 1
ATOM 3112 N N . GLN B 1 62 ? -4.559 22.734 18.547 1 45.66 62 GLN B N 1
ATOM 3113 C CA . GLN B 1 62 ? -3.369 21.953 18.891 1 45.66 62 GLN B CA 1
ATOM 3114 C C . GLN B 1 62 ? -2.139 22.5 18.156 1 45.66 62 GLN B C 1
ATOM 3116 O O . GLN B 1 62 ? -1.03 22.469 18.703 1 45.66 62 GLN B O 1
ATOM 3121 N N . MET B 1 63 ? -2.35 22.938 16.906 1 43.81 63 MET B N 1
ATOM 3122 C CA . MET B 1 63 ? -1.232 23.578 16.219 1 43.81 63 MET B CA 1
ATOM 3123 C C . MET B 1 63 ? -0.765 24.812 16.984 1 43.81 63 MET B C 1
ATOM 3125 O O . MET B 1 63 ? 0.438 25.062 17.109 1 43.81 63 MET B O 1
ATOM 3129 N N . ALA B 1 64 ? -1.758 25.578 17.469 1 45.34 64 ALA B N 1
ATOM 3130 C CA . ALA B 1 64 ? -1.397 26.734 18.297 1 45.34 64 ALA B CA 1
ATOM 3131 C C . ALA B 1 64 ? -0.693 26.297 19.578 1 45.34 64 ALA B C 1
ATOM 3133 O O . ALA B 1 64 ? 0.253 26.938 20.031 1 45.34 64 ALA B O 1
ATOM 3134 N N . ARG B 1 65 ? -1.169 25.281 20.141 1 46.09 65 ARG B N 1
ATOM 3135 C CA . ARG B 1 65 ? -0.518 24.781 21.344 1 46.09 65 ARG B CA 1
ATOM 3136 C C . ARG B 1 65 ? 0.832 24.156 21.016 1 46.09 65 ARG B C 1
ATOM 3138 O O . ARG B 1 65 ? 1.788 24.297 21.781 1 46.09 65 ARG B O 1
ATOM 3145 N N . GLY B 1 66 ? 0.799 23.156 20.047 1 45.78 66 GLY B N 1
ATOM 3146 C CA . GLY B 1 66 ? 2.092 22.656 19.609 1 45.78 66 GLY B CA 1
ATOM 3147 C C . GLY B 1 66 ? 3.076 23.75 19.266 1 45.78 66 GLY B C 1
ATOM 3148 O O . GLY B 1 66 ? 4.285 23.594 19.453 1 45.78 66 GLY B O 1
ATOM 3149 N N . LEU B 1 67 ? 2.508 24.859 18.703 1 42.62 67 LEU B N 1
ATOM 3150 C CA . LEU B 1 67 ? 3.312 26.031 18.391 1 42.62 67 LEU B CA 1
ATOM 3151 C C . LEU B 1 67 ? 3.857 26.672 19.672 1 42.62 67 LEU B C 1
ATOM 3153 O O . LEU B 1 67 ? 4.992 27.156 19.688 1 42.62 67 LEU B O 1
ATOM 3157 N N . LYS B 1 68 ? 3.033 26.719 20.625 1 41.75 68 LYS B N 1
ATOM 3158 C CA . LYS B 1 68 ? 3.607 27.359 21.797 1 41.75 68 LYS B CA 1
ATOM 3159 C C . LYS B 1 68 ? 4.734 26.516 22.391 1 41.75 68 LYS B C 1
ATOM 3161 O O . LYS B 1 68 ? 5.738 27.062 22.859 1 41.75 68 LYS B O 1
ATOM 3166 N N . ARG B 1 69 ? 4.41 25.203 22.656 1 45.84 69 ARG B N 1
ATOM 3167 C CA . ARG B 1 69 ? 5.527 24.453 23.219 1 45.84 69 ARG B CA 1
ATOM 3168 C C . ARG B 1 69 ? 6.352 23.797 22.109 1 45.84 69 ARG B C 1
ATOM 3170 O O . ARG B 1 69 ? 7.379 23.172 22.391 1 45.84 69 ARG B O 1
ATOM 3177 N N . GLY B 1 70 ? 6.16 24.047 20.891 1 52.31 70 GLY B N 1
ATOM 3178 C CA . GLY B 1 70 ? 6.953 23.703 19.734 1 52.31 70 GLY B CA 1
ATOM 3179 C C . GLY B 1 70 ? 6.887 22.234 19.375 1 52.31 70 GLY B C 1
ATOM 3180 O O . GLY B 1 70 ? 7.496 21.797 18.406 1 52.31 70 GLY B O 1
ATOM 3181 N N . ARG B 1 71 ? 6.199 21.266 20.281 1 63.53 71 ARG B N 1
ATOM 3182 C CA . ARG B 1 71 ? 6.367 19.859 19.953 1 63.53 71 ARG B CA 1
ATOM 3183 C C . ARG B 1 71 ? 5.074 19.25 19.406 1 63.53 71 ARG B C 1
ATOM 3185 O O . ARG B 1 71 ? 4.105 19.078 20.156 1 63.53 71 ARG B O 1
ATOM 3192 N N . THR B 1 72 ? 4.758 19.016 18.188 1 69.88 72 THR B N 1
ATOM 3193 C CA . THR B 1 72 ? 3.588 18.438 17.516 1 69.88 72 THR B CA 1
ATOM 3194 C C . THR B 1 72 ? 3.621 16.922 17.578 1 69.88 72 THR B C 1
ATOM 3196 O O . THR B 1 72 ? 2.602 16.266 17.359 1 69.88 72 THR B O 1
ATOM 3199 N N . ARG B 1 73 ? 4.77 16.344 17.906 1 81.75 73 ARG B N 1
ATOM 3200 C CA . ARG B 1 73 ? 4.992 14.898 17.891 1 81.75 73 ARG B CA 1
ATOM 3201 C C . ARG B 1 73 ? 4.59 14.297 16.547 1 81.75 73 ARG B C 1
ATOM 3203 O O . ARG B 1 73 ? 4.055 13.188 16.484 1 81.75 73 ARG B O 1
ATOM 3210 N N . LEU B 1 74 ? 4.742 15.117 15.531 1 84 74 LEU B N 1
ATOM 3211 C CA . LEU B 1 74 ? 4.426 14.688 14.18 1 84 74 LEU B CA 1
ATOM 3212 C C . LEU B 1 74 ? 5.699 14.43 13.375 1 84 74 LEU B C 1
ATOM 3214 O O . LEU B 1 74 ? 6.633 15.234 13.414 1 84 74 LEU B O 1
ATOM 3218 N N . ILE B 1 75 ? 5.648 13.289 12.773 1 91.56 75 ILE B N 1
ATOM 3219 C CA . ILE B 1 75 ? 6.734 12.945 11.867 1 91.56 75 ILE B CA 1
ATOM 3220 C C . ILE B 1 75 ? 6.199 12.828 10.445 1 91.56 75 ILE B C 1
ATOM 3222 O O . ILE B 1 75 ? 5.129 12.258 10.219 1 91.56 75 ILE B O 1
ATOM 3226 N N . GLY B 1 76 ? 6.836 13.477 9.516 1 91.62 76 GLY B N 1
ATOM 3227 C CA . GLY B 1 76 ? 6.492 13.328 8.109 1 91.62 76 GLY B CA 1
ATOM 3228 C C . GLY B 1 76 ? 7.297 12.25 7.414 1 91.62 76 GLY B C 1
ATOM 3229 O O . GLY B 1 76 ? 8.469 12.031 7.742 1 91.62 76 GLY B O 1
ATOM 3230 N N . MET B 1 77 ? 6.656 11.641 6.48 1 93.06 77 MET B N 1
ATOM 3231 C CA . MET B 1 77 ? 7.359 10.711 5.605 1 93.06 77 MET B CA 1
ATOM 3232 C C . MET B 1 77 ? 6.988 10.953 4.145 1 93.06 77 MET B C 1
ATOM 3234 O O . MET B 1 77 ? 5.809 10.984 3.795 1 93.06 77 MET B O 1
ATOM 3238 N N . LEU B 1 78 ? 7.992 11.227 3.381 1 91.94 78 LEU B N 1
ATOM 3239 C CA . LEU B 1 78 ? 7.832 11.367 1.938 1 91.94 78 LEU B CA 1
ATOM 3240 C C . LEU B 1 78 ? 8.141 10.055 1.229 1 91.94 78 LEU B C 1
ATOM 3242 O O . LEU B 1 78 ? 9.234 9.5 1.389 1 91.94 78 LEU B O 1
ATOM 3246 N N . VAL B 1 79 ? 7.18 9.609 0.469 1 91.56 79 VAL B N 1
ATOM 3247 C CA . VAL B 1 79 ? 7.316 8.328 -0.219 1 91.56 79 VAL B CA 1
ATOM 3248 C C . VAL B 1 79 ? 7.207 8.539 -1.728 1 91.56 79 VAL B C 1
ATOM 3250 O O . VAL B 1 79 ? 6.316 9.25 -2.197 1 91.56 79 VAL B O 1
ATOM 3253 N N . ALA B 1 80 ? 8.039 7.871 -2.498 1 87.44 80 ALA B N 1
ATOM 3254 C CA . ALA B 1 80 ? 8.055 8.031 -3.951 1 87.44 80 ALA B CA 1
ATOM 3255 C C . ALA B 1 80 ? 6.824 7.395 -4.586 1 87.44 80 ALA B C 1
ATOM 3257 O O . ALA B 1 80 ? 6.254 7.941 -5.531 1 87.44 80 ALA B O 1
ATOM 3258 N N . ASP B 1 81 ? 6.488 6.191 -4.039 1 87.38 81 ASP B N 1
ATOM 3259 C CA . ASP B 1 81 ? 5.359 5.449 -4.594 1 87.38 81 ASP B CA 1
ATOM 3260 C C . ASP B 1 81 ? 4.742 4.523 -3.547 1 87.38 81 ASP B C 1
ATOM 3262 O O . ASP B 1 81 ? 5.258 3.432 -3.299 1 87.38 81 ASP B O 1
ATOM 3266 N N . ILE B 1 82 ? 3.621 4.91 -3.1 1 86.94 82 ILE B N 1
ATOM 3267 C CA . ILE B 1 82 ? 2.984 4.168 -2.016 1 86.94 82 ILE B CA 1
ATOM 3268 C C . ILE B 1 82 ? 2.404 2.863 -2.555 1 86.94 82 ILE B C 1
ATOM 3270 O O . ILE B 1 82 ? 1.993 1.993 -1.782 1 86.94 82 ILE B O 1
ATOM 3274 N N . ARG B 1 83 ? 2.357 2.621 -3.879 1 87.88 83 ARG B N 1
ATOM 3275 C CA . ARG B 1 83 ? 1.873 1.374 -4.461 1 87.88 83 ARG B CA 1
ATOM 3276 C C . ARG B 1 83 ? 2.971 0.316 -4.484 1 87.88 83 ARG B C 1
ATOM 3278 O O . ARG B 1 83 ? 2.699 -0.862 -4.723 1 87.88 83 ARG B O 1
ATOM 3285 N N . ASN B 1 84 ? 4.176 0.776 -4.273 1 90.94 84 ASN B N 1
ATOM 3286 C CA . ASN B 1 84 ? 5.273 -0.171 -4.117 1 90.94 84 ASN B CA 1
ATOM 3287 C C . ASN B 1 84 ? 5.211 -0.889 -2.773 1 90.94 84 ASN B C 1
ATOM 3289 O O . ASN B 1 84 ? 5.27 -0.25 -1.72 1 90.94 84 ASN B O 1
ATOM 3293 N N . PRO B 1 85 ? 5.141 -2.219 -2.814 1 93.19 85 PRO B N 1
ATOM 3294 C CA . PRO B 1 85 ? 4.992 -2.961 -1.562 1 93.19 85 PRO B CA 1
ATOM 3295 C C . PRO B 1 85 ? 6.156 -2.734 -0.601 1 93.19 85 PRO B C 1
ATOM 3297 O O . PRO B 1 85 ? 5.969 -2.75 0.619 1 93.19 85 PRO B O 1
ATOM 3300 N N . TYR B 1 86 ? 7.316 -2.539 -1.129 1 94.31 86 TYR B N 1
ATOM 3301 C CA . TYR B 1 86 ? 8.469 -2.238 -0.28 1 94.31 86 TYR B CA 1
ATOM 3302 C C . TYR B 1 86 ? 8.242 -0.953 0.506 1 94.31 86 TYR B C 1
ATOM 3304 O O . TYR B 1 86 ? 8.5 -0.901 1.71 1 94.31 86 TYR B O 1
ATOM 3312 N N . SER B 1 87 ? 7.754 0.083 -0.145 1 92.5 87 SER B N 1
ATOM 3313 C CA . SER B 1 87 ? 7.523 1.381 0.483 1 92.5 87 SER B CA 1
ATOM 3314 C C . SER B 1 87 ? 6.516 1.274 1.621 1 92.5 87 SER B C 1
ATOM 3316 O O . SER B 1 87 ? 6.715 1.849 2.693 1 92.5 87 SER B O 1
ATOM 3318 N N . ILE B 1 88 ? 5.512 0.526 1.399 1 92.38 88 ILE B N 1
ATOM 3319 C CA . ILE B 1 88 ? 4.457 0.361 2.391 1 92.38 88 ILE B CA 1
ATOM 3320 C C . ILE B 1 88 ? 4.996 -0.399 3.6 1 92.38 88 ILE B C 1
ATOM 3322 O O . ILE B 1 88 ? 4.676 -0.068 4.742 1 92.38 88 ILE B O 1
ATOM 3326 N N . ALA B 1 89 ? 5.742 -1.422 3.307 1 94.62 89 ALA B N 1
ATOM 3327 C CA . ALA B 1 89 ? 6.301 -2.23 4.387 1 94.62 89 ALA B CA 1
ATOM 3328 C C . ALA B 1 89 ? 7.238 -1.401 5.262 1 94.62 89 ALA B C 1
ATOM 3330 O O . ALA B 1 89 ? 7.18 -1.481 6.492 1 94.62 89 ALA B O 1
ATOM 3331 N N . VAL B 1 90 ? 8.07 -0.586 4.645 1 96.19 90 VAL B N 1
ATOM 3332 C CA . VAL B 1 90 ? 8.984 0.279 5.387 1 96.19 90 VAL B CA 1
ATOM 3333 C C . VAL B 1 90 ? 8.18 1.314 6.176 1 96.19 90 VAL B C 1
ATOM 3335 O O . VAL B 1 90 ? 8.469 1.566 7.348 1 96.19 90 VAL B O 1
ATOM 3338 N N . MET B 1 91 ? 7.219 1.895 5.527 1 94.38 91 MET B N 1
ATOM 3339 C CA . MET B 1 91 ? 6.363 2.881 6.18 1 94.38 91 MET B CA 1
ATOM 3340 C C . MET B 1 91 ? 5.727 2.301 7.438 1 94.38 91 MET B C 1
ATOM 3342 O O . MET B 1 91 ? 5.656 2.971 8.469 1 94.38 91 MET B O 1
ATOM 3346 N N . HIS B 1 92 ? 5.289 1.091 7.344 1 93.69 92 HIS B N 1
ATOM 3347 C CA . HIS B 1 92 ? 4.691 0.433 8.5 1 93.69 92 HIS B CA 1
ATOM 3348 C C . HIS B 1 92 ? 5.688 0.318 9.648 1 93.69 92 HIS B C 1
ATOM 3350 O O . HIS B 1 92 ? 5.332 0.517 10.812 1 93.69 92 HIS B O 1
ATOM 3356 N N . GLY B 1 93 ? 6.914 -0.081 9.312 1 96 93 GLY B N 1
ATOM 3357 C CA . GLY B 1 93 ? 7.961 -0.112 10.32 1 96 93 GLY B CA 1
ATOM 3358 C C . GLY B 1 93 ? 8.18 1.229 11 1 96 93 GLY B C 1
ATOM 3359 O O . GLY B 1 93 ? 8.305 1.303 12.219 1 96 93 GLY B O 1
ATOM 3360 N N . VAL B 1 94 ? 8.148 2.312 10.18 1 96.81 94 VAL B N 1
ATOM 3361 C CA . VAL B 1 94 ? 8.305 3.668 10.703 1 96.81 94 VAL B CA 1
ATOM 3362 C C . VAL B 1 94 ? 7.129 4.008 11.609 1 96.81 94 VAL B C 1
ATOM 3364 O O . VAL B 1 94 ? 7.316 4.527 12.711 1 96.81 94 VAL B O 1
ATOM 3367 N N . GLU B 1 95 ? 5.984 3.732 11.117 1 93.62 95 GLU B N 1
ATOM 3368 C CA . GLU B 1 95 ? 4.762 4.055 11.844 1 93.62 95 GLU B CA 1
ATOM 3369 C C . GLU B 1 95 ? 4.727 3.355 13.203 1 93.62 95 GLU B C 1
ATOM 3371 O O . GLU B 1 95 ? 4.379 3.967 14.211 1 93.62 95 GLU B O 1
ATOM 3376 N N . THR B 1 96 ? 5.055 2.072 13.203 1 93.31 96 THR B N 1
ATOM 3377 C CA . THR B 1 96 ? 5.07 1.297 14.438 1 93.31 96 THR B CA 1
ATOM 3378 C C . THR B 1 96 ? 6.051 1.898 15.445 1 93.31 96 THR B C 1
ATOM 3380 O O . THR B 1 96 ? 5.719 2.078 16.609 1 93.31 96 THR B O 1
ATOM 3383 N N . ALA B 1 97 ? 7.195 2.229 14.961 1 96.19 97 ALA B N 1
ATOM 3384 C CA . ALA B 1 97 ? 8.203 2.84 15.828 1 96.19 97 ALA B CA 1
ATOM 3385 C C . ALA B 1 97 ? 7.734 4.195 16.344 1 96.19 97 ALA B C 1
ATOM 3387 O O . ALA B 1 97 ? 7.922 4.52 17.516 1 96.19 97 ALA B O 1
ATOM 3388 N N . CYS B 1 98 ? 7.137 5.023 15.469 1 93.38 98 CYS B N 1
ATOM 3389 C CA . CYS B 1 98 ? 6.57 6.305 15.875 1 93.38 98 CYS B CA 1
ATOM 3390 C C . CYS B 1 98 ? 5.574 6.121 17.016 1 93.38 98 CYS B C 1
ATOM 3392 O O . CYS B 1 98 ? 5.688 6.773 18.047 1 93.38 98 CYS B O 1
ATOM 3394 N N . ARG B 1 99 ? 4.723 5.23 16.844 1 88.69 99 ARG B N 1
ATOM 3395 C CA . ARG B 1 99 ? 3.668 4.984 17.812 1 88.69 99 ARG B CA 1
ATOM 3396 C C . ARG B 1 99 ? 4.254 4.57 19.156 1 88.69 99 ARG B C 1
ATOM 3398 O O . ARG B 1 99 ? 3.812 5.047 20.203 1 88.69 99 ARG B O 1
ATOM 3405 N N . GLN B 1 100 ? 5.199 3.748 19.109 1 92.5 100 GLN B N 1
ATOM 3406 C CA . GLN B 1 100 ? 5.836 3.25 20.328 1 92.5 100 GLN B CA 1
ATOM 3407 C C . GLN B 1 100 ? 6.492 4.383 21.109 1 92.5 100 GLN B C 1
ATOM 3409 O O . GLN B 1 100 ? 6.707 4.27 22.312 1 92.5 100 GLN B O 1
ATOM 3414 N N . HIS B 1 101 ? 6.758 5.449 20.453 1 93 101 HIS B N 1
ATOM 3415 C CA . HIS B 1 101 ? 7.457 6.555 21.109 1 93 101 HIS B CA 1
ATOM 3416 C C . HIS B 1 101 ? 6.562 7.781 21.219 1 93 101 HIS B C 1
ATOM 3418 O O . HIS B 1 101 ? 7.051 8.891 21.453 1 93 101 HIS B O 1
ATOM 3424 N N . GLY B 1 102 ? 5.301 7.574 20.922 1 85.25 102 GLY B N 1
ATOM 3425 C CA . GLY B 1 102 ? 4.32 8.633 21.141 1 85.25 102 GLY B CA 1
ATOM 3426 C C . GLY B 1 102 ? 4.254 9.617 20 1 85.25 102 GLY B C 1
ATOM 3427 O O . GLY B 1 102 ? 3.816 10.758 20.172 1 85.25 102 GLY B O 1
ATOM 3428 N N . TYR B 1 103 ? 4.805 9.281 18.844 1 87.5 103 TYR B N 1
ATOM 3429 C CA . TYR B 1 103 ? 4.723 10.117 17.641 1 87.5 103 TYR B CA 1
ATOM 3430 C C . TYR B 1 103 ? 3.654 9.602 16.688 1 87.5 103 TYR B C 1
ATOM 3432 O O . TYR B 1 103 ? 3.314 8.414 16.703 1 87.5 103 TYR B O 1
ATOM 3440 N N . SER B 1 104 ? 3.145 10.555 15.875 1 84.88 104 SER B N 1
ATOM 3441 C CA . SER B 1 104 ? 2.25 10.203 14.781 1 84.88 104 SER B CA 1
ATOM 3442 C C . SER B 1 104 ? 2.924 10.422 13.43 1 84.88 104 SER B C 1
ATOM 3444 O O . SER B 1 104 ? 3.734 11.336 13.273 1 84.88 104 SER B O 1
ATOM 3446 N N . LEU B 1 105 ? 2.496 9.602 12.508 1 90.62 105 LEU B N 1
ATOM 3447 C CA . LEU B 1 105 ? 3.129 9.664 11.195 1 90.62 105 LEU B CA 1
ATOM 3448 C C . LEU B 1 105 ? 2.156 10.195 10.148 1 90.62 105 LEU B C 1
ATOM 3450 O O . LEU B 1 105 ? 1.008 9.75 10.078 1 90.62 105 LEU B O 1
ATOM 3454 N N . VAL B 1 106 ? 2.643 11.164 9.414 1 87.38 106 VAL B N 1
ATOM 3455 C CA . VAL B 1 106 ? 1.922 11.672 8.258 1 87.38 106 VAL B CA 1
ATOM 3456 C C . VAL B 1 106 ? 2.668 11.281 6.977 1 87.38 106 VAL B C 1
ATOM 3458 O O . VAL B 1 106 ? 3.861 11.562 6.844 1 87.38 106 VAL B O 1
ATOM 3461 N N . VAL B 1 107 ? 1.876 10.734 6.066 1 90.88 107 VAL B N 1
ATOM 3462 C CA . VAL B 1 107 ? 2.527 10.211 4.871 1 90.88 107 VAL B CA 1
ATOM 3463 C C . VAL B 1 107 ? 2.109 11.031 3.65 1 90.88 107 VAL B C 1
ATOM 3465 O O . VAL B 1 107 ? 0.924 11.32 3.467 1 90.88 107 VAL B O 1
ATOM 3468 N N . CYS B 1 108 ? 3.104 11.359 2.873 1 88.81 108 CYS B N 1
ATOM 3469 C CA . CYS B 1 108 ? 2.891 12.062 1.612 1 88.81 108 CYS B CA 1
ATOM 3470 C C . CYS B 1 108 ? 3.465 11.266 0.443 1 88.81 108 CYS B C 1
ATOM 3472 O O . CYS B 1 108 ? 4.664 11 0.402 1 88.81 108 CYS B O 1
ATOM 3474 N N . ASN B 1 109 ? 2.604 10.938 -0.447 1 89.56 109 ASN B N 1
ATOM 3475 C CA . ASN B 1 109 ? 3.008 10.211 -1.646 1 89.56 109 ASN B CA 1
ATOM 3476 C C . ASN B 1 109 ? 3.287 11.164 -2.809 1 89.56 109 ASN B C 1
ATOM 3478 O O . ASN B 1 109 ? 2.416 11.938 -3.205 1 89.56 109 ASN B O 1
ATOM 3482 N N . THR B 1 110 ? 4.473 11.047 -3.375 1 86 110 THR B N 1
ATOM 3483 C CA . THR B 1 110 ? 4.824 11.977 -4.441 1 86 110 THR B CA 1
ATOM 3484 C C . THR B 1 110 ? 4.434 11.406 -5.805 1 86 110 THR B C 1
ATOM 3486 O O . THR B 1 110 ? 4.379 12.133 -6.797 1 86 110 THR B O 1
ATOM 3489 N N . ASP B 1 111 ? 4.215 10.078 -5.836 1 80.44 111 ASP B N 1
ATOM 3490 C CA . ASP B 1 111 ? 3.914 9.375 -7.078 1 80.44 111 ASP B CA 1
ATOM 3491 C C . ASP B 1 111 ? 4.988 9.633 -8.133 1 80.44 111 ASP B C 1
ATOM 3493 O O . ASP B 1 1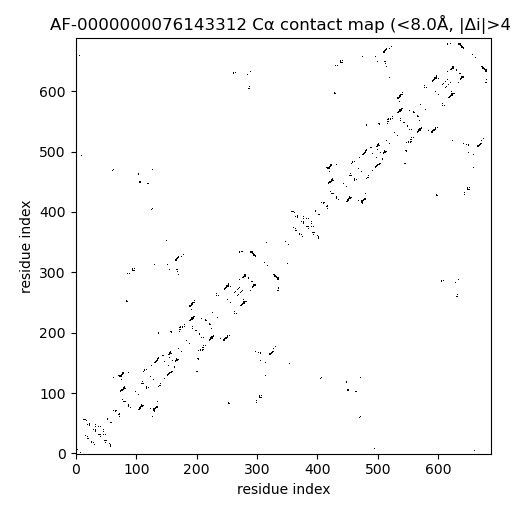11 ? 4.68 9.812 -9.312 1 80.44 111 ASP B O 1
ATOM 3497 N N . ARG B 1 112 ? 6.191 9.836 -7.688 1 78.56 112 ARG B N 1
ATOM 3498 C CA . ARG B 1 112 ? 7.383 10.039 -8.5 1 78.56 112 ARG B CA 1
ATOM 3499 C C . ARG B 1 112 ? 7.246 11.289 -9.367 1 78.56 112 ARG B C 1
ATOM 3501 O O . ARG B 1 112 ? 7.777 11.344 -10.477 1 78.56 112 ARG B O 1
ATOM 3508 N N . ASP B 1 113 ? 6.418 12.195 -8.891 1 80.19 113 ASP B N 1
ATOM 3509 C CA . ASP B 1 113 ? 6.188 13.453 -9.594 1 80.19 113 ASP B CA 1
ATOM 3510 C C . ASP B 1 113 ? 6.887 14.609 -8.883 1 80.19 113 ASP B C 1
ATOM 3512 O O . ASP B 1 113 ? 6.648 14.852 -7.695 1 80.19 113 ASP B O 1
ATOM 3516 N N . ASP B 1 114 ? 7.617 15.344 -9.609 1 78.06 114 ASP B N 1
ATOM 3517 C CA . ASP B 1 114 ? 8.445 16.406 -9.039 1 78.06 114 ASP B CA 1
ATOM 3518 C C . ASP B 1 114 ? 7.586 17.516 -8.453 1 78.06 114 ASP B C 1
ATOM 3520 O O . ASP B 1 114 ? 7.902 18.062 -7.391 1 78.06 114 ASP B O 1
ATOM 3524 N N . GLU B 1 115 ? 6.602 17.844 -9.18 1 77.94 115 GLU B N 1
ATOM 3525 C CA . GLU B 1 115 ? 5.742 18.922 -8.711 1 77.94 115 GLU B CA 1
ATOM 3526 C C . GLU B 1 115 ? 5.02 18.531 -7.422 1 77.94 115 GLU B C 1
ATOM 3528 O O . GLU B 1 115 ? 4.898 19.344 -6.5 1 77.94 115 GLU B O 1
ATOM 3533 N N . GLN B 1 116 ? 4.617 17.328 -7.363 1 78.31 116 GLN B N 1
ATOM 3534 C CA . GLN B 1 116 ? 3.984 16.828 -6.145 1 78.31 116 GLN B CA 1
ATOM 3535 C C . GLN B 1 116 ? 4.961 16.844 -4.969 1 78.31 116 GLN B C 1
ATOM 3537 O O . GLN B 1 116 ? 4.586 17.188 -3.848 1 78.31 116 GLN B O 1
ATOM 3542 N N . GLU B 1 117 ? 6.168 16.375 -5.297 1 80.5 117 GLU B N 1
ATOM 3543 C CA . GLU B 1 117 ? 7.18 16.391 -4.25 1 80.5 117 GLU B CA 1
ATOM 3544 C C . GLU B 1 117 ? 7.367 17.797 -3.68 1 80.5 117 GLU B C 1
ATOM 3546 O O . GLU B 1 117 ? 7.422 17.984 -2.463 1 80.5 117 GLU B O 1
ATOM 3551 N N . ARG B 1 118 ? 7.441 18.766 -4.52 1 78.06 118 ARG B N 1
ATOM 3552 C CA . ARG B 1 118 ? 7.594 20.156 -4.113 1 78.06 118 ARG B CA 1
ATOM 3553 C C . ARG B 1 118 ? 6.418 20.609 -3.25 1 78.06 118 ARG B C 1
ATOM 3555 O O . ARG B 1 118 ? 6.613 21.234 -2.203 1 78.06 118 ARG B O 1
ATOM 3562 N N . GLN B 1 119 ? 5.266 20.281 -3.646 1 77.06 119 GLN B N 1
ATOM 3563 C CA . GLN B 1 119 ? 4.062 20.672 -2.93 1 77.06 119 GLN B CA 1
ATOM 3564 C C . GLN B 1 119 ? 4 20.031 -1.55 1 77.06 119 GLN B C 1
ATOM 3566 O O . GLN B 1 119 ? 3.664 20.688 -0.563 1 77.06 119 GLN B O 1
ATOM 3571 N N . HIS B 1 120 ? 4.344 18.797 -1.533 1 80 120 HIS B N 1
ATOM 3572 C CA . HIS B 1 120 ? 4.32 18.078 -0.26 1 80 120 HIS B CA 1
ATOM 3573 C C . HIS B 1 120 ? 5.359 18.641 0.704 1 80 120 HIS B C 1
ATOM 3575 O O . HIS B 1 120 ? 5.082 18.812 1.894 1 80 120 HIS B O 1
ATOM 3581 N N . LEU B 1 121 ? 6.527 18.906 0.155 1 77.62 121 LEU B N 1
ATOM 3582 C CA . LEU B 1 121 ? 7.578 19.469 1.005 1 77.62 121 LEU B CA 1
ATOM 3583 C C . LEU B 1 121 ? 7.164 20.812 1.573 1 77.62 121 LEU B C 1
ATOM 3585 O O . LEU B 1 121 ? 7.391 21.094 2.754 1 77.62 121 LEU B O 1
ATOM 3589 N N . ALA B 1 122 ? 6.527 21.578 0.792 1 72.75 122 ALA B N 1
ATOM 3590 C CA . ALA B 1 122 ? 6.016 22.859 1.25 1 72.75 122 ALA B CA 1
ATOM 3591 C C . ALA B 1 122 ? 4.938 22.672 2.311 1 72.75 122 ALA B C 1
ATOM 3593 O O . ALA B 1 122 ? 4.93 23.375 3.328 1 72.75 122 ALA B O 1
ATOM 3594 N N . ALA B 1 123 ? 4.098 21.781 2.068 1 71.75 123 ALA B N 1
ATOM 3595 C CA . ALA B 1 123 ? 2.998 21.5 2.992 1 71.75 123 ALA B CA 1
ATOM 3596 C C . ALA B 1 123 ? 3.521 21 4.336 1 71.75 123 ALA B C 1
ATOM 3598 O O . ALA B 1 123 ? 3.064 21.438 5.391 1 71.75 123 ALA B O 1
ATOM 3599 N N . LEU B 1 124 ? 4.461 20.062 4.266 1 74.81 124 LEU B N 1
ATOM 3600 C CA . LEU B 1 124 ? 5.008 19.469 5.48 1 74.81 124 LEU B CA 1
ATOM 3601 C C . LEU B 1 124 ? 5.68 20.531 6.352 1 74.81 124 LEU B C 1
ATOM 3603 O O . LEU B 1 124 ? 5.609 20.453 7.582 1 74.81 124 LEU B O 1
ATOM 3607 N N . ARG B 1 125 ? 6.281 21.406 5.688 1 68.5 125 ARG B N 1
ATOM 3608 C CA . ARG B 1 125 ? 6.906 22.5 6.418 1 68.5 125 ARG B CA 1
ATOM 3609 C C . ARG B 1 125 ? 5.867 23.312 7.18 1 68.5 125 ARG B C 1
ATOM 3611 O O . ARG B 1 125 ? 6.109 23.734 8.312 1 68.5 125 ARG B O 1
ATOM 3618 N N . SER B 1 126 ? 4.777 23.406 6.633 1 64 126 SER B N 1
ATOM 3619 C CA . SER B 1 126 ? 3.713 24.219 7.215 1 64 126 SER B CA 1
ATOM 3620 C C . SER B 1 126 ? 3.029 23.484 8.367 1 64 126 SER B C 1
ATOM 3622 O O . SER B 1 126 ? 2.379 24.109 9.203 1 64 126 SER B O 1
ATOM 3624 N N . TYR B 1 127 ? 3.166 22.188 8.43 1 66.56 127 TYR B N 1
ATOM 3625 C CA . TYR B 1 127 ? 2.49 21.359 9.422 1 66.56 127 TYR B CA 1
ATOM 3626 C C . TYR B 1 127 ? 3.283 21.312 10.719 1 66.56 127 TYR B C 1
ATOM 3628 O O . TYR B 1 127 ? 2.816 20.75 11.719 1 66.56 127 TYR B O 1
ATOM 3636 N N . ASN B 1 128 ? 4.355 21.922 10.781 1 70.94 128 ASN B N 1
ATOM 3637 C CA . ASN B 1 128 ? 5.223 21.922 11.953 1 70.94 128 ASN B CA 1
ATOM 3638 C C . ASN B 1 128 ? 5.621 20.5 12.359 1 70.94 128 ASN B C 1
ATOM 3640 O O . ASN B 1 128 ? 5.508 20.141 13.531 1 70.94 128 ASN B O 1
ATOM 3644 N N . ILE B 1 129 ? 5.902 19.703 11.406 1 82 129 ILE B N 1
ATOM 3645 C CA . ILE B 1 129 ? 6.418 18.375 11.734 1 82 129 ILE B CA 1
ATOM 3646 C C . ILE B 1 129 ? 7.762 18.5 12.445 1 82 129 ILE B C 1
ATOM 3648 O O . ILE B 1 129 ? 8.484 19.484 12.25 1 82 129 ILE B O 1
ATOM 3652 N N . GLU B 1 130 ? 8.07 17.531 13.281 1 86.06 130 GLU B N 1
ATOM 3653 C CA . GLU B 1 130 ? 9.297 17.594 14.062 1 86.06 130 GLU B CA 1
ATOM 3654 C C . GLU B 1 130 ? 10.477 16.984 13.305 1 86.06 130 GLU B C 1
ATOM 3656 O O . GLU B 1 130 ? 11.633 17.297 13.594 1 86.06 130 GLU B O 1
ATOM 3661 N N . GLY B 1 131 ? 10.203 16.125 12.438 1 93.06 131 GLY B N 1
ATOM 3662 C CA . GLY B 1 131 ? 11.219 15.438 11.648 1 93.06 131 GLY B CA 1
ATOM 3663 C C . GLY B 1 131 ? 10.656 14.812 10.383 1 93.06 131 GLY B C 1
ATOM 3664 O O . GLY B 1 131 ? 9.438 14.688 10.227 1 93.06 131 GLY B O 1
ATOM 3665 N N . LEU B 1 132 ? 11.609 14.445 9.477 1 93.81 132 LEU B N 1
ATOM 3666 C CA . LEU B 1 132 ? 11.188 13.977 8.164 1 93.81 132 LEU B CA 1
ATOM 3667 C C . LEU B 1 132 ? 11.969 12.727 7.754 1 93.81 132 LEU B C 1
ATOM 3669 O O . LEU B 1 132 ? 13.195 12.695 7.883 1 93.81 132 LEU B O 1
ATOM 3673 N N . ILE B 1 133 ? 11.234 11.766 7.383 1 96 133 ILE B N 1
ATOM 3674 C CA . ILE B 1 133 ? 11.82 10.594 6.746 1 96 133 ILE B CA 1
ATOM 3675 C C . ILE B 1 133 ? 11.578 10.641 5.238 1 96 133 ILE B C 1
ATOM 3677 O O . ILE B 1 133 ? 10.445 10.812 4.793 1 96 133 ILE B O 1
ATOM 3681 N N . VAL B 1 134 ? 12.641 10.461 4.473 1 92.75 134 VAL B N 1
ATOM 3682 C CA . VAL B 1 134 ? 12.562 10.719 3.037 1 92.75 134 VAL B CA 1
ATOM 3683 C C . VAL B 1 134 ? 12.891 9.438 2.266 1 92.75 134 VAL B C 1
ATOM 3685 O O . VAL B 1 134 ? 14 8.914 2.371 1 92.75 134 VAL B O 1
ATOM 3688 N N . ASN B 1 135 ? 11.922 8.961 1.598 1 90.12 135 ASN B N 1
ATOM 3689 C CA . ASN B 1 135 ? 12.055 7.859 0.65 1 90.12 135 ASN B CA 1
ATOM 3690 C C . ASN B 1 135 ? 11.656 8.281 -0.761 1 90.12 135 ASN B C 1
ATOM 3692 O O . ASN B 1 135 ? 10.594 7.895 -1.256 1 90.12 135 ASN B O 1
ATOM 3696 N N . THR B 1 136 ? 12.391 9.242 -1.448 1 78.69 136 THR B N 1
ATOM 3697 C CA . THR B 1 136 ? 12.008 9.781 -2.748 1 78.69 136 THR B CA 1
ATOM 3698 C C . THR B 1 136 ? 13.219 9.891 -3.668 1 78.69 136 THR B C 1
ATOM 3700 O O . THR B 1 136 ? 14.32 9.5 -3.295 1 78.69 136 THR B O 1
ATOM 3703 N N . LEU B 1 137 ? 12.969 10.305 -4.918 1 68.38 137 LEU B N 1
ATOM 3704 C CA . LEU B 1 137 ? 13.984 10.422 -5.957 1 68.38 137 LEU B CA 1
ATOM 3705 C C . LEU B 1 137 ? 14.914 11.594 -5.688 1 68.38 137 LEU B C 1
ATOM 3707 O O . LEU B 1 137 ? 16.031 11.656 -6.219 1 68.38 137 LEU B O 1
ATOM 3711 N N . GLY B 1 138 ? 14.656 12.469 -4.809 1 64.19 138 GLY B N 1
ATOM 3712 C CA . GLY B 1 138 ? 15.516 13.57 -4.406 1 64.19 138 GLY B CA 1
ATOM 3713 C C . GLY B 1 138 ? 15.734 14.594 -5.504 1 64.19 138 GLY B C 1
ATOM 3714 O O . GLY B 1 138 ? 16.828 15.133 -5.648 1 64.19 138 GLY B O 1
ATOM 3715 N N . HIS B 1 139 ? 14.719 14.695 -6.379 1 66.94 139 HIS B N 1
ATOM 3716 C CA . HIS B 1 139 ? 14.891 15.625 -7.488 1 66.94 139 HIS B CA 1
ATOM 3717 C C . HIS B 1 139 ? 14.766 17.078 -7.023 1 66.94 139 HIS B C 1
ATOM 3719 O O . HIS B 1 139 ? 15.117 18 -7.754 1 66.94 139 HIS B O 1
ATOM 3725 N N . HIS B 1 140 ? 14.32 17.312 -5.867 1 70.38 140 HIS B N 1
ATOM 3726 C CA . HIS B 1 140 ? 14.195 18.641 -5.297 1 70.38 140 HIS B CA 1
ATOM 3727 C C . HIS B 1 140 ? 15.141 18.828 -4.113 1 70.38 140 HIS B C 1
ATOM 3729 O O . HIS B 1 140 ? 14.703 19.125 -3 1 70.38 140 HIS B O 1
ATOM 3735 N N . VAL B 1 141 ? 16.328 18.828 -4.41 1 77.25 141 VAL B N 1
ATOM 3736 C CA . VAL B 1 141 ? 17.391 18.812 -3.422 1 77.25 141 VAL B CA 1
ATOM 3737 C C . VAL B 1 141 ? 17.406 20.125 -2.639 1 77.25 141 VAL B C 1
ATOM 3739 O O . VAL B 1 141 ? 17.625 20.125 -1.424 1 77.25 141 VAL B O 1
ATOM 3742 N N . ASP B 1 142 ? 17.031 21.172 -3.32 1 77.56 142 ASP B N 1
ATOM 3743 C CA . ASP B 1 142 ? 17.078 22.469 -2.662 1 77.56 142 ASP B CA 1
ATOM 3744 C C . ASP B 1 142 ? 16.031 22.547 -1.545 1 77.56 142 ASP B C 1
ATOM 3746 O O . ASP B 1 142 ? 16.328 23.047 -0.452 1 77.56 142 ASP B O 1
ATOM 3750 N N . GLN B 1 143 ? 14.914 22.094 -1.881 1 76.75 143 GLN B N 1
ATOM 3751 C CA . GLN B 1 143 ? 13.852 22.109 -0.874 1 76.75 143 GLN B CA 1
ATOM 3752 C C . GLN B 1 143 ? 14.195 21.188 0.296 1 76.75 143 GLN B C 1
ATOM 3754 O O . GLN B 1 143 ? 13.914 21.516 1.451 1 76.75 143 GLN B O 1
ATOM 3759 N N . LEU B 1 144 ? 14.789 20.109 -0.005 1 83 144 LEU B N 1
ATOM 3760 C CA . LEU B 1 144 ? 15.195 19.172 1.034 1 83 144 LEU B CA 1
ATOM 3761 C C . LEU B 1 144 ? 16.297 19.766 1.911 1 83 144 LEU B C 1
ATOM 3763 O O . LEU B 1 144 ? 16.281 19.578 3.131 1 83 144 LEU B O 1
ATOM 3767 N N . LEU B 1 145 ? 17.172 20.484 1.258 1 81.75 145 LEU B N 1
ATOM 3768 C CA . LEU B 1 145 ? 18.25 21.156 1.992 1 81.75 145 LEU B CA 1
ATOM 3769 C C . LEU B 1 145 ? 17.688 22.219 2.932 1 81.75 145 LEU B C 1
ATOM 3771 O O . LEU B 1 145 ? 18.156 22.359 4.062 1 81.75 145 LEU B O 1
ATOM 3775 N N . GLU B 1 146 ? 16.719 22.891 2.441 1 77.12 146 GLU B N 1
ATOM 3776 C CA . GLU B 1 146 ? 16.078 23.906 3.277 1 77.12 146 GLU B CA 1
ATOM 3777 C C . GLU B 1 146 ? 15.406 23.266 4.492 1 77.12 146 GLU B C 1
ATOM 3779 O O . GLU B 1 146 ? 15.539 23.766 5.613 1 77.12 146 GLU B O 1
ATOM 3784 N N . LEU B 1 147 ? 14.789 22.188 4.242 1 79.69 147 LEU B N 1
ATOM 3785 C CA . LEU B 1 147 ? 14.109 21.5 5.328 1 79.69 147 LEU B CA 1
ATOM 3786 C C . LEU B 1 147 ? 15.117 20.922 6.316 1 79.69 147 LEU B C 1
ATOM 3788 O O . LEU B 1 147 ? 14.867 20.891 7.523 1 79.69 147 LEU B O 1
ATOM 3792 N N . GLN B 1 148 ? 16.188 20.453 5.785 1 84.12 148 GLN B N 1
ATOM 3793 C CA . GLN B 1 148 ? 17.234 19.875 6.621 1 84.12 148 GLN B CA 1
ATOM 3794 C C . GLN B 1 148 ? 17.781 20.891 7.617 1 84.12 148 GLN B C 1
ATOM 3796 O O . GLN B 1 148 ? 18.234 20.516 8.703 1 84.12 148 GLN B O 1
ATOM 3801 N N . ARG B 1 149 ? 17.703 22.094 7.227 1 80.62 149 ARG B N 1
ATOM 3802 C CA . ARG B 1 149 ? 18.156 23.156 8.117 1 80.62 149 ARG B CA 1
ATOM 3803 C C . ARG B 1 149 ? 17.156 23.422 9.227 1 80.62 149 ARG B C 1
ATOM 3805 O O . ARG B 1 149 ? 17.5 23.969 10.273 1 80.62 149 ARG B O 1
ATOM 3812 N N . GLU B 1 150 ? 15.945 23 8.969 1 78.44 150 GLU B N 1
ATOM 3813 C CA . GLU B 1 150 ? 14.867 23.328 9.898 1 78.44 150 GLU B CA 1
ATOM 3814 C C . GLU B 1 150 ? 14.555 22.141 10.812 1 78.44 150 GLU B C 1
ATOM 3816 O O . GLU B 1 150 ? 14.047 22.328 11.922 1 78.44 150 GLU B O 1
ATOM 3821 N N . MET B 1 151 ? 14.836 21.016 10.352 1 84.69 151 MET B N 1
ATOM 3822 C CA . MET B 1 151 ? 14.484 19.828 11.117 1 84.69 151 MET B CA 1
ATOM 3823 C C . MET B 1 151 ? 15.359 18.641 10.719 1 84.69 151 MET B C 1
ATOM 3825 O O . MET B 1 151 ? 15.93 18.625 9.625 1 84.69 151 MET B O 1
ATOM 3829 N N . PRO B 1 152 ? 15.469 17.656 11.664 1 93.19 152 PRO B N 1
ATOM 3830 C CA . PRO B 1 152 ? 16.234 16.469 11.289 1 93.19 152 PRO B CA 1
ATOM 3831 C C . PRO B 1 152 ? 15.578 15.672 10.164 1 93.19 152 PRO B C 1
ATOM 3833 O O . PRO B 1 152 ? 14.344 15.586 10.102 1 93.19 152 PRO B O 1
ATOM 3836 N N . LEU B 1 153 ? 16.438 15.109 9.328 1 93.62 153 LEU B N 1
ATOM 3837 C CA . LEU B 1 153 ? 16.016 14.312 8.18 1 93.62 153 LEU B CA 1
ATOM 3838 C C . LEU B 1 153 ? 16.797 13 8.117 1 93.62 153 LEU B C 1
ATOM 3840 O O . LEU B 1 153 ? 18 12.977 8.375 1 93.62 153 LEU B O 1
ATOM 3844 N N . VAL B 1 154 ? 16.062 11.953 7.832 1 96.69 154 VAL B N 1
ATOM 3845 C CA . VAL B 1 154 ? 16.688 10.648 7.621 1 96.69 154 VAL B CA 1
ATOM 3846 C C . VAL B 1 154 ? 16.297 10.102 6.254 1 96.69 154 VAL B C 1
ATOM 3848 O O . VAL B 1 154 ? 15.117 10.148 5.875 1 96.69 154 VAL B O 1
ATOM 3851 N N . LEU B 1 155 ? 17.281 9.672 5.504 1 95.56 155 LEU B N 1
ATOM 3852 C CA . LEU B 1 155 ? 17.047 9.062 4.199 1 95.56 155 LEU B CA 1
ATOM 3853 C C . LEU B 1 155 ? 16.859 7.551 4.328 1 95.56 155 LEU B C 1
ATOM 3855 O O . LEU B 1 155 ? 17.562 6.902 5.113 1 95.56 155 LEU B O 1
ATOM 3859 N N . VAL B 1 156 ? 15.914 7.055 3.545 1 96.44 156 VAL B N 1
ATOM 3860 C CA . VAL B 1 156 ? 15.688 5.613 3.506 1 96.44 156 VAL B CA 1
ATOM 3861 C C . VAL B 1 156 ? 15.859 5.102 2.078 1 96.44 156 VAL B C 1
ATOM 3863 O O . VAL B 1 156 ? 15.219 5.602 1.15 1 96.44 156 VAL B O 1
ATOM 3866 N N . ASP B 1 157 ? 16.719 4.082 1.872 1 93.5 157 ASP B N 1
ATOM 3867 C CA . ASP B 1 157 ? 16.922 3.32 0.642 1 93.5 157 ASP B CA 1
ATOM 3868 C C . ASP B 1 157 ? 17.641 4.156 -0.411 1 93.5 157 ASP B C 1
ATOM 3870 O O . ASP B 1 157 ? 18.422 3.623 -1.203 1 93.5 157 ASP B O 1
ATOM 3874 N N . ARG B 1 158 ? 17.453 5.469 -0.414 1 89.75 158 ARG B N 1
ATOM 3875 C CA . ARG B 1 158 ? 17.938 6.336 -1.483 1 89.75 158 ARG B CA 1
ATOM 3876 C C . ARG B 1 158 ? 18.844 7.426 -0.931 1 89.75 158 ARG B C 1
ATOM 3878 O O . ARG B 1 158 ? 18.469 8.148 -0.008 1 89.75 158 ARG B O 1
ATOM 3885 N N . LYS B 1 159 ? 19.984 7.453 -1.562 1 86.19 159 LYS B N 1
ATOM 3886 C CA . LYS B 1 159 ? 20.922 8.539 -1.254 1 86.19 159 LYS B CA 1
ATOM 3887 C C . LYS B 1 159 ? 20.578 9.797 -2.051 1 86.19 159 LYS B C 1
ATOM 3889 O O . LYS B 1 159 ? 20.172 9.711 -3.215 1 86.19 159 LYS B O 1
ATOM 3894 N N . VAL B 1 160 ? 20.641 10.891 -1.358 1 80.94 160 VAL B N 1
ATOM 3895 C CA . VAL B 1 160 ? 20.422 12.172 -2.023 1 80.94 160 VAL B CA 1
ATOM 3896 C C . VAL B 1 160 ? 21.625 13.078 -1.811 1 80.94 160 VAL B C 1
ATOM 3898 O O . VAL B 1 160 ? 21.781 13.664 -0.74 1 80.94 160 VAL B O 1
ATOM 3901 N N . GLU B 1 161 ? 22.422 13.102 -2.807 1 78.5 161 GLU B N 1
ATOM 3902 C CA . GLU B 1 161 ? 23.547 14.031 -2.711 1 78.5 161 GLU B CA 1
ATOM 3903 C C . GLU B 1 161 ? 23.109 15.469 -2.986 1 78.5 161 GLU B C 1
ATOM 3905 O O . GLU B 1 161 ? 22.281 15.703 -3.869 1 78.5 161 GLU B O 1
ATOM 3910 N N . PRO B 1 162 ? 23.438 16.406 -2.207 1 78.69 162 PRO B N 1
ATOM 3911 C CA . PRO B 1 162 ? 24.5 16.422 -1.201 1 78.69 162 PRO B CA 1
ATOM 3912 C C . PRO B 1 162 ? 23.969 16.359 0.226 1 78.69 162 PRO B C 1
ATOM 3914 O O . PRO B 1 162 ? 24.641 16.812 1.161 1 78.69 162 PRO B O 1
ATOM 3917 N N . LEU B 1 163 ? 22.812 15.859 0.343 1 82.44 163 LEU B N 1
ATOM 3918 C CA . LEU B 1 163 ? 22.234 15.867 1.684 1 82.44 163 LEU B CA 1
ATOM 3919 C C . LEU B 1 163 ? 23.094 15.062 2.652 1 82.44 163 LEU B C 1
ATOM 3921 O O . LEU B 1 163 ? 23.453 13.914 2.373 1 82.44 163 LEU B O 1
ATOM 3925 N N . HIS B 1 164 ? 23.547 15.711 3.705 1 85.12 164 HIS B N 1
ATOM 3926 C CA . HIS B 1 164 ? 24.266 15.047 4.789 1 85.12 164 HIS B CA 1
ATOM 3927 C C . HIS B 1 164 ? 23.297 14.578 5.871 1 85.12 164 HIS B C 1
ATOM 3929 O O . HIS B 1 164 ? 23.062 15.289 6.848 1 85.12 164 HIS B O 1
ATOM 3935 N N . SER B 1 165 ? 22.766 13.445 5.719 1 91.81 165 SER B N 1
ATOM 3936 C CA . SER B 1 165 ? 21.781 12.891 6.637 1 91.81 165 SER B CA 1
ATOM 3937 C C . SER B 1 165 ? 22.031 11.406 6.883 1 91.81 165 SER B C 1
ATOM 3939 O O . SER B 1 165 ? 22.719 10.742 6.102 1 91.81 165 SER B O 1
ATOM 3941 N N . ASP B 1 166 ? 21.547 10.906 8.023 1 96.19 166 ASP B N 1
ATOM 3942 C CA . ASP B 1 166 ? 21.547 9.461 8.242 1 96.19 166 ASP B CA 1
ATOM 3943 C C . ASP B 1 166 ? 20.844 8.742 7.098 1 96.19 166 ASP B C 1
ATOM 3945 O O . ASP B 1 166 ? 19.875 9.266 6.523 1 96.19 166 ASP B O 1
ATOM 3949 N N . LEU B 1 167 ? 21.391 7.641 6.727 1 96.56 167 LEU B N 1
ATOM 3950 C CA . LEU B 1 167 ? 20.844 6.812 5.664 1 96.56 167 LEU B CA 1
ATOM 3951 C C . LEU B 1 167 ? 20.656 5.371 6.133 1 96.56 167 LEU B C 1
ATOM 3953 O O . LEU B 1 167 ? 21.594 4.777 6.688 1 96.56 167 LEU B O 1
ATOM 3957 N N . VAL B 1 168 ? 19.453 4.906 5.988 1 98.06 168 VAL B N 1
ATOM 3958 C CA . VAL B 1 168 ? 19.125 3.525 6.34 1 98.06 168 VAL B CA 1
ATOM 3959 C C . VAL B 1 168 ? 18.641 2.777 5.105 1 98.06 168 VAL B C 1
ATOM 3961 O O . VAL B 1 168 ? 17.781 3.279 4.367 1 98.06 168 VAL B O 1
ATOM 3964 N N . GLY B 1 169 ? 19.156 1.612 4.801 1 97.19 169 GLY B N 1
ATOM 3965 C CA . GLY B 1 169 ? 18.719 0.855 3.643 1 97.19 169 GLY B CA 1
ATOM 3966 C C . GLY B 1 169 ? 19.328 -0.531 3.566 1 97.19 169 GLY B C 1
ATOM 3967 O O . GLY B 1 169 ? 19.625 -1.138 4.594 1 97.19 169 GLY B O 1
ATOM 3968 N N . LEU B 1 170 ? 19.375 -1.018 2.402 1 97.88 170 LEU B N 1
ATOM 3969 C CA . LEU B 1 170 ? 19.891 -2.35 2.117 1 97.88 170 LEU B CA 1
ATOM 3970 C C . LEU B 1 170 ? 21.344 -2.279 1.648 1 97.88 170 LEU B C 1
ATOM 3972 O O . LEU B 1 170 ? 21.719 -1.336 0.953 1 97.88 170 LEU B O 1
ATOM 3976 N N . ASP B 1 171 ? 22.172 -3.219 2.047 1 98.25 171 ASP B N 1
ATOM 3977 C CA . ASP B 1 171 ? 23.453 -3.441 1.384 1 98.25 171 ASP B CA 1
ATOM 3978 C C . ASP B 1 171 ? 23.25 -4.027 -0.012 1 98.25 171 ASP B C 1
ATOM 3980 O O . ASP B 1 171 ? 23.281 -5.246 -0.189 1 98.25 171 ASP B O 1
ATOM 3984 N N . ASN B 1 172 ? 23.062 -3.166 -0.939 1 97.88 172 ASN B N 1
ATOM 3985 C CA . ASN B 1 172 ? 22.688 -3.568 -2.291 1 97.88 172 ASN B CA 1
ATOM 3986 C C . ASN B 1 172 ? 23.766 -4.453 -2.926 1 97.88 172 ASN B C 1
ATOM 3988 O O . ASN B 1 172 ? 23.453 -5.488 -3.514 1 97.88 172 ASN B O 1
ATOM 3992 N N . PRO B 1 173 ? 25.047 -4.109 -2.807 1 98.19 173 PRO B N 1
ATOM 3993 C CA . PRO B 1 173 ? 26.078 -4.992 -3.363 1 98.19 173 PRO B CA 1
ATOM 3994 C C . PRO B 1 173 ? 26.031 -6.402 -2.771 1 98.19 173 PRO B C 1
ATOM 3996 O O . PRO B 1 173 ? 26.125 -7.387 -3.508 1 98.19 173 PRO B O 1
ATOM 3999 N N . ALA B 1 174 ? 25.812 -6.48 -1.521 1 98.44 174 ALA B N 1
ATOM 4000 C CA . ALA B 1 174 ? 25.734 -7.793 -0.88 1 98.44 174 ALA B CA 1
ATOM 4001 C C . ALA B 1 174 ? 24.516 -8.57 -1.382 1 98.44 174 ALA B C 1
ATOM 4003 O O . ALA B 1 174 ? 24.594 -9.781 -1.591 1 98.44 174 ALA B O 1
ATOM 4004 N N . ALA B 1 175 ? 23.422 -7.898 -1.488 1 98.62 175 ALA B N 1
ATOM 4005 C CA . ALA B 1 175 ? 22.203 -8.539 -1.983 1 98.62 175 ALA B CA 1
ATOM 4006 C C . ALA B 1 175 ? 22.422 -9.109 -3.383 1 98.62 175 ALA B C 1
ATOM 4008 O O . ALA B 1 175 ? 22.031 -10.25 -3.658 1 98.62 175 ALA B O 1
ATOM 4009 N N . VAL B 1 176 ? 23.047 -8.297 -4.219 1 98.75 176 VAL B N 1
ATOM 4010 C CA . VAL B 1 176 ? 23.297 -8.727 -5.594 1 98.75 176 VAL B CA 1
ATOM 4011 C C . VAL B 1 176 ? 24.25 -9.906 -5.613 1 98.75 176 VAL B C 1
ATOM 4013 O O . VAL B 1 176 ? 24.031 -10.891 -6.324 1 98.75 176 VAL B O 1
ATOM 4016 N N . ARG B 1 177 ? 25.297 -9.812 -4.824 1 98.69 177 ARG B N 1
ATOM 4017 C CA . ARG B 1 177 ? 26.25 -10.914 -4.734 1 98.69 177 ARG B CA 1
ATOM 4018 C C . ARG B 1 177 ? 25.562 -12.203 -4.312 1 98.69 177 ARG B C 1
ATOM 4020 O O . ARG B 1 177 ? 25.781 -13.258 -4.91 1 98.69 177 ARG B O 1
ATOM 4027 N N . MET B 1 178 ? 24.703 -12.141 -3.354 1 98.62 178 MET B N 1
ATOM 4028 C CA . MET B 1 178 ? 23.984 -13.297 -2.846 1 98.62 178 MET B CA 1
ATOM 4029 C C . MET B 1 178 ? 23.109 -13.914 -3.934 1 98.62 178 MET B C 1
ATOM 4031 O O . MET B 1 178 ? 23.062 -15.141 -4.086 1 98.62 178 MET B O 1
ATOM 4035 N N . ALA B 1 179 ? 22.438 -13.07 -4.668 1 98.69 179 ALA B N 1
ATOM 4036 C CA . ALA B 1 179 ? 21.562 -13.547 -5.734 1 98.69 179 ALA B CA 1
ATOM 4037 C C . ALA B 1 179 ? 22.359 -14.25 -6.832 1 98.69 179 ALA B C 1
ATOM 4039 O O . ALA B 1 179 ? 22.016 -15.367 -7.234 1 98.69 179 ALA B O 1
ATOM 4040 N N . VAL B 1 180 ? 23.422 -13.617 -7.273 1 98.56 180 VAL B N 1
ATOM 4041 C CA . VAL B 1 180 ? 24.234 -14.133 -8.383 1 98.56 180 VAL B CA 1
ATOM 4042 C C . VAL B 1 180 ? 24.938 -15.422 -7.957 1 98.56 180 VAL B C 1
ATOM 4044 O O . VAL B 1 180 ? 24.953 -16.406 -8.703 1 98.56 180 VAL B O 1
ATOM 4047 N N . GLU B 1 181 ? 25.438 -15.383 -6.77 1 98.19 181 GLU B N 1
ATOM 4048 C CA . GLU B 1 181 ? 26.094 -16.578 -6.238 1 98.19 181 GLU B CA 1
ATOM 4049 C C . GLU B 1 181 ? 25.109 -17.75 -6.168 1 98.19 181 GLU B C 1
ATOM 4051 O O . GLU B 1 181 ? 25.438 -18.875 -6.562 1 98.19 181 GLU B O 1
ATOM 4056 N N . HIS B 1 182 ? 23.938 -17.516 -5.676 1 98.25 182 HIS B N 1
ATOM 4057 C CA . HIS B 1 182 ? 22.922 -18.547 -5.57 1 98.25 182 HIS B CA 1
ATOM 4058 C C . HIS B 1 182 ? 22.578 -19.125 -6.941 1 98.25 182 HIS B C 1
ATOM 4060 O O . HIS B 1 182 ? 22.531 -20.344 -7.117 1 98.25 182 HIS B O 1
ATOM 4066 N N . LEU B 1 183 ? 22.375 -18.234 -7.887 1 97.88 183 LEU B N 1
ATOM 4067 C CA . LEU B 1 183 ? 22.016 -18.688 -9.227 1 97.88 183 LEU B CA 1
ATOM 4068 C C . LEU B 1 183 ? 23.141 -19.516 -9.844 1 97.88 183 LEU B C 1
ATOM 4070 O O . LEU B 1 183 ? 22.875 -20.562 -10.445 1 97.88 183 LEU B O 1
ATOM 4074 N N . GLU B 1 184 ? 24.359 -19.062 -9.641 1 97.12 184 GLU B N 1
ATOM 4075 C CA . GLU B 1 184 ? 25.5 -19.812 -10.148 1 97.12 184 GLU B CA 1
ATOM 4076 C C . GLU B 1 184 ? 25.578 -21.203 -9.523 1 97.12 184 GLU B C 1
ATOM 4078 O O . GLU B 1 184 ? 25.766 -22.203 -10.227 1 97.12 184 GLU B O 1
ATOM 4083 N N . GLN B 1 185 ? 25.375 -21.234 -8.258 1 96.44 185 GLN B N 1
ATOM 4084 C CA . GLN B 1 185 ? 25.453 -22.5 -7.516 1 96.44 185 GLN B CA 1
ATOM 4085 C C . GLN B 1 185 ? 24.344 -23.453 -7.949 1 96.44 185 GLN B C 1
ATOM 4087 O O . GLN B 1 185 ? 24.547 -24.672 -7.926 1 96.44 185 GLN B O 1
ATOM 4092 N N . GLN B 1 186 ? 23.234 -22.922 -8.352 1 96.44 186 GLN B N 1
ATOM 4093 C CA . GLN B 1 186 ? 22.094 -23.734 -8.766 1 96.44 186 GLN B CA 1
ATOM 4094 C C . GLN B 1 186 ? 22.25 -24.188 -10.211 1 96.44 186 GLN B C 1
ATOM 4096 O O . GLN B 1 186 ? 21.406 -24.922 -10.734 1 96.44 186 GLN B O 1
ATOM 4101 N N . GLY B 1 187 ? 23.281 -23.656 -10.891 1 95.12 187 GLY B N 1
ATOM 4102 C CA . GLY B 1 187 ? 23.609 -24.172 -12.211 1 95.12 187 GLY B CA 1
ATOM 4103 C C . GLY B 1 187 ? 23.172 -23.266 -13.336 1 95.12 187 GLY B C 1
ATOM 4104 O O . GLY B 1 187 ? 23.328 -23.594 -14.516 1 95.12 187 GLY B O 1
ATOM 4105 N N . TYR B 1 188 ? 22.656 -22.109 -13.016 1 96.19 188 TYR B N 1
ATOM 4106 C CA . TYR B 1 188 ? 22.281 -21.156 -14.062 1 96.19 188 TYR B CA 1
ATOM 4107 C C . TYR B 1 188 ? 23.516 -20.516 -14.68 1 96.19 188 TYR B C 1
ATOM 4109 O O . TYR B 1 188 ? 24.531 -20.328 -14.008 1 96.19 188 TYR B O 1
ATOM 4117 N N . ARG B 1 189 ? 23.391 -20.188 -15.953 1 96 189 ARG B N 1
ATOM 4118 C CA . ARG B 1 189 ? 24.562 -19.688 -16.656 1 96 189 ARG B CA 1
ATOM 4119 C C . ARG B 1 189 ? 24.25 -18.375 -17.375 1 96 189 ARG B C 1
ATOM 4121 O O . ARG B 1 189 ? 25.156 -17.578 -17.641 1 96 189 ARG B O 1
ATOM 4128 N N . ASP B 1 190 ? 23.016 -18.109 -17.719 1 97 190 ASP B N 1
ATOM 4129 C CA . ASP B 1 190 ? 22.578 -16.859 -18.328 1 97 190 ASP B CA 1
ATOM 4130 C C . ASP B 1 190 ? 21.594 -16.141 -17.406 1 97 190 ASP B C 1
ATOM 4132 O O . ASP B 1 190 ? 20.484 -16.609 -17.172 1 97 190 ASP B O 1
ATOM 4136 N N . VAL B 1 191 ? 22.031 -14.992 -16.953 1 98.06 191 VAL B N 1
ATOM 4137 C CA . VAL B 1 191 ? 21.234 -14.281 -15.969 1 98.06 191 VAL B CA 1
ATOM 4138 C C . VAL B 1 191 ? 20.828 -12.914 -16.516 1 98.06 191 VAL B C 1
ATOM 4140 O O . VAL B 1 191 ? 21.672 -12.18 -17.047 1 98.06 191 VAL B O 1
ATOM 4143 N N . LEU B 1 192 ? 19.594 -12.602 -16.484 1 98.69 192 LEU B N 1
ATOM 4144 C CA . LEU B 1 192 ? 19.078 -11.305 -16.891 1 98.69 192 LEU B CA 1
ATOM 4145 C C . LEU B 1 192 ? 18.578 -10.516 -15.68 1 98.69 192 LEU B C 1
ATOM 4147 O O . LEU B 1 192 ? 17.625 -10.938 -15.016 1 98.69 192 LEU B O 1
ATOM 4151 N N . LEU B 1 193 ? 19.234 -9.445 -15.375 1 98.81 193 LEU B N 1
ATOM 4152 C CA . LEU B 1 193 ? 18.734 -8.539 -14.352 1 98.81 193 LEU B CA 1
ATOM 4153 C C . LEU B 1 193 ? 17.656 -7.617 -14.906 1 98.81 193 LEU B C 1
ATOM 4155 O O . LEU B 1 193 ? 17.891 -6.91 -15.891 1 98.81 193 LEU B O 1
ATOM 4159 N N . VAL B 1 194 ? 16.5 -7.68 -14.312 1 98.75 194 VAL B N 1
ATOM 4160 C CA . VAL B 1 194 ? 15.391 -6.816 -14.734 1 98.75 194 VAL B CA 1
ATOM 4161 C C . VAL B 1 194 ? 15.141 -5.75 -13.664 1 98.75 194 VAL B C 1
ATOM 4163 O O . VAL B 1 194 ? 14.898 -6.074 -12.5 1 98.75 194 VAL B O 1
ATOM 4166 N N . SER B 1 195 ? 15.156 -4.492 -14.055 1 97.69 195 SER B N 1
ATOM 4167 C CA . SER B 1 195 ? 15.031 -3.375 -13.125 1 97.69 195 SER B CA 1
ATOM 4168 C C . SER B 1 195 ? 14.156 -2.268 -13.711 1 97.69 195 SER B C 1
ATOM 4170 O O . SER B 1 195 ? 14.039 -2.141 -14.93 1 97.69 195 SER B O 1
ATOM 4172 N N . GLU B 1 196 ? 13.469 -1.552 -12.773 1 93.81 196 GLU B N 1
ATOM 4173 C CA . GLU B 1 196 ? 12.867 -0.294 -13.203 1 93.81 196 GLU B CA 1
ATOM 4174 C C . GLU B 1 196 ? 13.93 0.707 -13.641 1 93.81 196 GLU B C 1
ATOM 4176 O O . GLU B 1 196 ? 15.125 0.496 -13.398 1 93.81 196 GLU B O 1
ATOM 4181 N N . ALA B 1 197 ? 13.469 1.753 -14.234 1 91.06 197 ALA B N 1
ATOM 4182 C CA . ALA B 1 197 ? 14.391 2.805 -14.641 1 91.06 197 ALA B CA 1
ATOM 4183 C C . ALA B 1 197 ? 15.156 3.355 -13.438 1 91.06 197 ALA B C 1
ATOM 4185 O O . ALA B 1 197 ? 14.586 3.541 -12.367 1 91.06 197 ALA B O 1
ATOM 4186 N N . THR B 1 198 ? 16.469 3.51 -13.617 1 88.06 198 THR B N 1
ATOM 4187 C CA . THR B 1 198 ? 17.281 4.004 -12.508 1 88.06 198 THR B CA 1
ATOM 4188 C C . THR B 1 198 ? 16.875 5.43 -12.133 1 88.06 198 THR B C 1
ATOM 4190 O O . THR B 1 198 ? 16.766 5.762 -10.953 1 88.06 198 THR B O 1
ATOM 4193 N N . ASP B 1 199 ? 16.609 6.266 -13.07 1 82.44 199 ASP B N 1
ATOM 4194 C CA . ASP B 1 199 ? 16.156 7.648 -12.906 1 82.44 199 ASP B CA 1
ATOM 4195 C C . ASP B 1 199 ? 16.906 8.336 -11.773 1 82.44 199 ASP B C 1
ATOM 4197 O O . ASP B 1 199 ? 16.312 9.039 -10.953 1 82.44 199 ASP B O 1
ATOM 4201 N N . GLY B 1 200 ? 18.156 7.965 -11.617 1 83.38 200 GLY B N 1
ATOM 4202 C CA . GLY B 1 200 ? 19 8.578 -10.594 1 83.38 200 GLY B CA 1
ATOM 4203 C C . GLY B 1 200 ? 18.844 7.934 -9.234 1 83.38 200 GLY B C 1
ATOM 4204 O O . GLY B 1 200 ? 19.484 8.352 -8.266 1 83.38 200 GLY B O 1
ATOM 4205 N N . THR B 1 201 ? 18.078 6.977 -9.07 1 88.12 201 THR B N 1
ATOM 4206 C CA . THR B 1 201 ? 17.891 6.285 -7.805 1 88.12 201 THR B CA 1
ATOM 4207 C C . THR B 1 201 ? 19.156 5.508 -7.418 1 88.12 201 THR B C 1
ATOM 4209 O O . THR B 1 201 ? 19.531 4.559 -8.102 1 88.12 201 THR B O 1
ATOM 4212 N N . SER B 1 202 ? 19.703 5.875 -6.363 1 91.12 202 SER B N 1
ATOM 4213 C CA . SER B 1 202 ? 21.016 5.355 -5.961 1 91.12 202 SER B CA 1
ATOM 4214 C C . SER B 1 202 ? 20.969 3.844 -5.762 1 91.12 202 SER B C 1
ATOM 4216 O O . SER B 1 202 ? 21.875 3.127 -6.195 1 91.12 202 SER B O 1
ATOM 4218 N N . SER B 1 203 ? 19.969 3.334 -5.098 1 93.56 203 SER B N 1
ATOM 4219 C CA . SER B 1 203 ? 19.859 1.906 -4.809 1 93.56 203 SER B CA 1
ATOM 4220 C C . SER B 1 203 ? 19.797 1.086 -6.094 1 93.56 203 SER B C 1
ATOM 4222 O O . SER B 1 203 ? 20.453 0.042 -6.199 1 93.56 203 SER B O 1
ATOM 4224 N N . ARG B 1 204 ? 19.062 1.547 -7.062 1 94.19 204 ARG B N 1
ATOM 4225 C CA . ARG B 1 204 ? 18.969 0.85 -8.344 1 94.19 204 ARG B CA 1
ATOM 4226 C C . ARG B 1 204 ? 20.312 0.873 -9.078 1 94.19 204 ARG B C 1
ATOM 4228 O O . ARG B 1 204 ? 20.719 -0.132 -9.664 1 94.19 204 ARG B O 1
ATOM 4235 N N . LEU B 1 205 ? 20.953 2.035 -9.039 1 94.69 205 LEU B N 1
ATOM 4236 C CA . LEU B 1 205 ? 22.266 2.166 -9.672 1 94.69 205 LEU B CA 1
ATOM 4237 C C . LEU B 1 205 ? 23.266 1.219 -9.023 1 94.69 205 LEU B C 1
ATOM 4239 O O . LEU B 1 205 ? 24.031 0.548 -9.727 1 94.69 205 LEU B O 1
ATOM 4243 N N . GLU B 1 206 ? 23.234 1.159 -7.77 1 96.19 206 GLU B N 1
ATOM 4244 C CA . GLU B 1 206 ? 24.125 0.278 -7.035 1 96.19 206 GLU B CA 1
ATOM 4245 C C . GLU B 1 206 ? 23.906 -1.185 -7.41 1 96.19 206 GLU B C 1
ATOM 4247 O O . GLU B 1 206 ? 24.859 -1.942 -7.59 1 96.19 206 GLU B O 1
ATOM 4252 N N . ARG B 1 207 ? 22.688 -1.59 -7.5 1 97.75 207 ARG B N 1
ATOM 4253 C CA . ARG B 1 207 ? 22.359 -2.967 -7.859 1 97.75 207 ARG B CA 1
ATOM 4254 C C . ARG B 1 207 ? 22.844 -3.287 -9.273 1 97.75 207 ARG B C 1
ATOM 4256 O O . ARG B 1 207 ? 23.406 -4.355 -9.516 1 97.75 207 ARG B O 1
ATOM 4263 N N . LEU B 1 208 ? 22.609 -2.322 -10.164 1 97.88 208 LEU B N 1
ATOM 4264 C CA . LEU B 1 208 ? 23.031 -2.514 -11.547 1 97.88 208 LEU B CA 1
ATOM 4265 C C . LEU B 1 208 ? 24.547 -2.67 -11.633 1 97.88 208 LEU B C 1
ATOM 4267 O O . LEU B 1 208 ? 25.047 -3.604 -12.273 1 97.88 208 LEU B O 1
ATOM 4271 N N . GLU B 1 209 ? 25.25 -1.778 -11 1 98 209 GLU B N 1
ATOM 4272 C CA . GLU B 1 209 ? 26.719 -1.798 -11.023 1 98 209 GLU B CA 1
ATOM 4273 C C . GLU B 1 209 ? 27.266 -3.061 -10.367 1 98 209 GLU B C 1
ATOM 4275 O O . GLU B 1 209 ? 28.188 -3.684 -10.875 1 98 209 GLU B O 1
ATOM 4280 N N . SER B 1 210 ? 26.672 -3.422 -9.297 1 98.62 210 SER B N 1
ATOM 4281 C CA . SER B 1 210 ? 27.094 -4.625 -8.586 1 98.62 210 SER B CA 1
ATOM 4282 C C . SER B 1 210 ? 26.844 -5.875 -9.422 1 98.62 210 SER B C 1
ATOM 4284 O O . SER B 1 210 ? 27.672 -6.797 -9.43 1 98.62 210 SER B O 1
ATOM 4286 N N . PHE B 1 211 ? 25.75 -5.895 -10.117 1 98.81 211 PHE B N 1
ATOM 4287 C CA . PHE B 1 211 ? 25.422 -7.039 -10.961 1 98.81 211 PHE B CA 1
ATOM 4288 C C . PHE B 1 211 ? 26.453 -7.199 -12.07 1 98.81 211 PHE B C 1
ATOM 4290 O O . PHE B 1 211 ? 26.984 -8.297 -12.281 1 98.81 211 PHE B O 1
ATOM 4297 N N . LYS B 1 212 ? 26.719 -6.098 -12.672 1 98.56 212 LYS B N 1
ATOM 4298 C CA . LYS B 1 212 ? 27.719 -6.121 -13.742 1 98.56 212 LYS B CA 1
ATOM 4299 C C . LYS B 1 212 ? 29.078 -6.609 -13.227 1 98.56 212 LYS B C 1
ATOM 4301 O O . LYS B 1 212 ? 29.719 -7.438 -13.867 1 98.56 212 LYS B O 1
ATOM 4306 N N . ALA B 1 213 ? 29.453 -6.129 -12.109 1 98.56 213 ALA B N 1
ATOM 4307 C CA . ALA B 1 213 ? 30.734 -6.508 -11.508 1 98.56 213 ALA B CA 1
ATOM 4308 C C . ALA B 1 213 ? 30.75 -7.992 -11.148 1 98.56 213 ALA B C 1
ATOM 4310 O O . ALA B 1 213 ? 31.75 -8.68 -11.367 1 98.56 213 ALA B O 1
ATOM 4311 N N . GLU B 1 214 ? 29.641 -8.477 -10.547 1 98.44 214 GLU B N 1
ATOM 4312 C CA . GLU B 1 214 ? 29.547 -9.883 -10.156 1 98.44 214 GLU B CA 1
ATOM 4313 C C . GLU B 1 214 ? 29.625 -10.805 -11.367 1 98.44 214 GLU B C 1
ATOM 4315 O O . GLU B 1 214 ? 30.328 -11.82 -11.344 1 98.44 214 GLU B O 1
ATOM 4320 N N . VAL B 1 215 ? 28.922 -10.445 -12.406 1 98.25 215 VAL B N 1
ATOM 4321 C CA . VAL B 1 215 ? 28.922 -11.258 -13.617 1 98.25 215 VAL B CA 1
ATOM 4322 C C . VAL B 1 215 ? 30.328 -11.273 -14.234 1 98.25 215 VAL B C 1
ATOM 4324 O O . VAL B 1 215 ? 30.812 -12.328 -14.656 1 98.25 215 VAL B O 1
ATOM 4327 N N . ALA B 1 216 ? 30.953 -10.102 -14.234 1 97.88 216 ALA B N 1
ATOM 4328 C CA . ALA B 1 216 ? 32.312 -9.977 -14.805 1 97.88 216 ALA B CA 1
ATOM 4329 C C . ALA B 1 216 ? 33.312 -10.844 -14.039 1 97.88 216 ALA B C 1
ATOM 4331 O O . ALA B 1 216 ? 34.281 -11.336 -14.617 1 97.88 216 ALA B O 1
ATOM 4332 N N . SER B 1 217 ? 33.062 -11.055 -12.828 1 97.44 217 SER B N 1
ATOM 4333 C CA . SER B 1 217 ? 33.969 -11.797 -11.984 1 97.44 217 SER B CA 1
ATOM 4334 C C . SER B 1 217 ? 33.719 -13.297 -12.047 1 97.44 217 SER B C 1
ATOM 4336 O O . SER B 1 217 ? 34.438 -14.086 -11.445 1 97.44 217 SER B O 1
ATOM 4338 N N . ARG B 1 218 ? 32.75 -13.688 -12.75 1 97.38 218 ARG B N 1
ATOM 4339 C CA . ARG B 1 218 ? 32.344 -15.086 -12.844 1 97.38 218 ARG B CA 1
ATOM 4340 C C . ARG B 1 218 ? 32.312 -15.555 -14.297 1 97.38 218 ARG B C 1
ATOM 4342 O O . ARG B 1 218 ? 31.266 -15.492 -14.953 1 97.38 218 ARG B O 1
ATOM 4349 N N . PRO B 1 219 ? 33.344 -16.172 -14.766 1 95.38 219 PRO B N 1
ATOM 4350 C CA . PRO B 1 219 ? 33.469 -16.5 -16.188 1 95.38 219 PRO B CA 1
ATOM 4351 C C . PRO B 1 219 ? 32.406 -17.469 -16.672 1 95.38 219 PRO B C 1
ATOM 4353 O O . PRO B 1 219 ? 32.094 -17.516 -17.859 1 95.38 219 PRO B O 1
ATOM 4356 N N . ALA B 1 220 ? 31.797 -18.188 -15.781 1 94.25 220 ALA B N 1
ATOM 4357 C CA . ALA B 1 220 ? 30.797 -19.172 -16.156 1 94.25 220 ALA B CA 1
ATOM 4358 C C . ALA B 1 220 ? 29.438 -18.531 -16.406 1 94.25 220 ALA B C 1
ATOM 4360 O O . ALA B 1 220 ? 28.531 -19.156 -16.953 1 94.25 220 ALA B O 1
ATOM 4361 N N . LEU B 1 221 ? 29.359 -17.281 -16.016 1 96.31 221 LEU B N 1
ATOM 4362 C CA . LEU B 1 221 ? 28.062 -16.609 -16.094 1 96.31 221 LEU B CA 1
ATOM 4363 C C . LEU B 1 221 ? 28.062 -15.555 -17.203 1 96.31 221 LEU B C 1
ATOM 4365 O O . LEU B 1 221 ? 29.062 -14.844 -17.391 1 96.31 221 LEU B O 1
ATOM 4369 N N . THR B 1 222 ? 27.016 -15.547 -17.953 1 97.31 222 THR B N 1
ATOM 4370 C CA . THR B 1 222 ? 26.719 -14.406 -18.812 1 97.31 222 THR B CA 1
ATOM 4371 C C . THR B 1 222 ? 25.547 -13.602 -18.234 1 97.31 222 THR B C 1
ATOM 4373 O O . THR B 1 222 ? 24.609 -14.164 -17.688 1 97.31 222 THR B O 1
ATOM 4376 N N . GLY B 1 223 ? 25.688 -12.297 -18.359 1 97.31 223 GLY B N 1
ATOM 4377 C CA . GLY B 1 223 ? 24.672 -11.445 -17.766 1 97.31 223 GLY B CA 1
ATOM 4378 C C . GLY B 1 223 ? 24.281 -10.273 -18.656 1 97.31 223 GLY B C 1
ATOM 4379 O O . GLY B 1 223 ? 25.094 -9.805 -19.453 1 97.31 223 GLY B O 1
ATOM 4380 N N . ALA B 1 224 ? 23.078 -9.867 -18.562 1 97.69 224 ALA B N 1
ATOM 4381 C CA . ALA B 1 224 ? 22.562 -8.656 -19.203 1 97.69 224 ALA B CA 1
ATOM 4382 C C . ALA B 1 224 ? 21.594 -7.918 -18.297 1 97.69 224 ALA B C 1
ATOM 4384 O O . ALA B 1 224 ? 21.141 -8.469 -17.297 1 97.69 224 ALA B O 1
ATOM 4385 N N . VAL B 1 225 ? 21.391 -6.691 -18.609 1 98.12 225 VAL B N 1
ATOM 4386 C CA . VAL B 1 225 ? 20.453 -5.859 -17.859 1 98.12 225 VAL B CA 1
ATOM 4387 C C . VAL B 1 225 ? 19.312 -5.414 -18.75 1 98.12 225 VAL B C 1
ATOM 4389 O O . VAL B 1 225 ? 19.516 -5.043 -19.906 1 98.12 225 VAL B O 1
ATOM 4392 N N . LEU B 1 226 ? 18.141 -5.543 -18.188 1 98.19 226 LEU B N 1
ATOM 4393 C CA . LEU B 1 226 ? 16.938 -5.109 -18.906 1 98.19 226 LEU B CA 1
ATOM 4394 C C . LEU B 1 226 ? 16.141 -4.125 -18.062 1 98.19 226 LEU B C 1
ATOM 4396 O O . LEU B 1 226 ? 15.828 -4.398 -16.891 1 98.19 226 LEU B O 1
ATOM 4400 N N . GLU B 1 227 ? 15.859 -3.031 -18.578 1 96.69 227 GLU B N 1
ATOM 4401 C CA . GLU B 1 227 ? 14.969 -2.059 -17.938 1 96.69 227 GLU B CA 1
ATOM 4402 C C . GLU B 1 227 ? 13.508 -2.322 -18.297 1 96.69 227 GLU B C 1
ATOM 4404 O O . GLU B 1 227 ? 13.195 -2.57 -19.469 1 96.69 227 GLU B O 1
ATOM 4409 N N . LEU B 1 228 ? 12.688 -2.236 -17.297 1 96.69 228 LEU B N 1
ATOM 4410 C CA . LEU B 1 228 ? 11.258 -2.418 -17.531 1 96.69 228 LEU B CA 1
ATOM 4411 C C . LEU B 1 228 ? 10.734 -1.359 -18.5 1 96.69 228 LEU B C 1
ATOM 4413 O O . LEU B 1 228 ? 10.953 -0.163 -18.281 1 96.69 228 LEU B O 1
ATOM 4417 N N . ASP B 1 229 ? 10.094 -1.864 -19.5 1 93.88 229 ASP B N 1
ATOM 4418 C CA . ASP B 1 229 ? 9.406 -0.989 -20.453 1 93.88 229 ASP B CA 1
ATOM 4419 C C . ASP B 1 229 ? 8.266 -1.723 -21.156 1 93.88 229 ASP B C 1
ATOM 4421 O O . ASP B 1 229 ? 7.883 -2.82 -20.75 1 93.88 229 ASP B O 1
ATOM 4425 N N . GLY B 1 230 ? 7.676 -1.061 -22.109 1 93.12 230 GLY B N 1
ATOM 4426 C CA . GLY B 1 230 ? 6.516 -1.627 -22.781 1 93.12 230 GLY B CA 1
ATOM 4427 C C . GLY B 1 230 ? 6.855 -2.814 -23.656 1 93.12 230 GLY B C 1
ATOM 4428 O O . GLY B 1 230 ? 5.961 -3.488 -24.172 1 93.12 230 GLY B O 1
ATOM 4429 N N . GLU B 1 231 ? 8.133 -3.176 -23.766 1 96.69 231 GLU B N 1
ATOM 4430 C CA . GLU B 1 231 ? 8.57 -4.258 -24.641 1 96.69 231 GLU B CA 1
ATOM 4431 C C . GLU B 1 231 ? 9.125 -5.43 -23.844 1 96.69 231 GLU B C 1
ATOM 4433 O O . GLU B 1 231 ? 9.938 -6.211 -24.344 1 96.69 231 GLU B O 1
ATOM 4438 N N . LEU B 1 232 ? 8.766 -5.523 -22.656 1 97.88 232 LEU B N 1
ATOM 4439 C CA . LEU B 1 232 ? 9.289 -6.535 -21.75 1 97.88 232 LEU B CA 1
ATOM 4440 C C . LEU B 1 232 ? 9.078 -7.934 -22.312 1 97.88 232 LEU B C 1
ATOM 4442 O O . LEU B 1 232 ? 10 -8.75 -22.328 1 97.88 232 LEU B O 1
ATOM 4446 N N . GLU B 1 233 ? 7.898 -8.25 -22.797 1 97.56 233 GLU B N 1
ATOM 4447 C CA . GLU B 1 233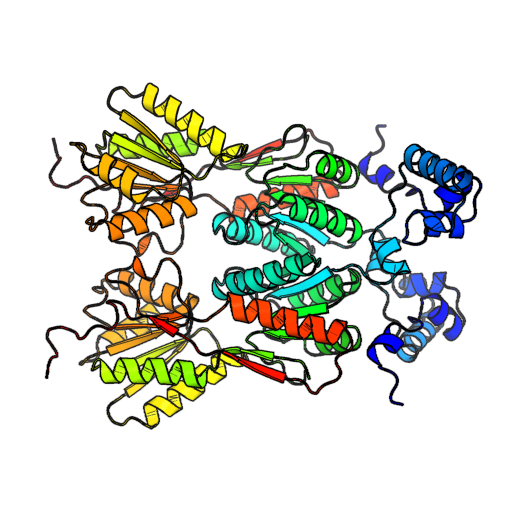 ? 7.59 -9.578 -23.312 1 97.56 233 GLU B CA 1
ATOM 4448 C C . GLU B 1 233 ? 8.492 -9.938 -24.5 1 97.56 233 GLU B C 1
ATOM 4450 O O . GLU B 1 233 ? 8.961 -11.07 -24.594 1 97.56 233 GLU B O 1
ATOM 4455 N N . THR B 1 234 ? 8.742 -8.953 -25.328 1 97.56 234 THR B N 1
ATOM 4456 C CA . THR B 1 234 ? 9.617 -9.172 -26.469 1 97.56 234 THR B CA 1
ATOM 4457 C C . THR B 1 234 ? 11.039 -9.477 -26.016 1 97.56 234 THR B C 1
ATOM 4459 O O . THR B 1 234 ? 11.672 -10.414 -26.516 1 97.56 234 THR B O 1
ATOM 4462 N N . HIS B 1 235 ? 11.5 -8.727 -25.078 1 97.88 235 HIS B N 1
ATOM 4463 C CA . HIS B 1 235 ? 12.844 -8.938 -24.547 1 97.88 235 HIS B CA 1
ATOM 4464 C C . HIS B 1 235 ? 12.961 -10.312 -23.891 1 97.88 235 HIS B C 1
ATOM 4466 O O . HIS B 1 235 ? 13.969 -11 -24.062 1 97.88 235 HIS B O 1
ATOM 4472 N N . LEU B 1 236 ? 11.961 -10.711 -23.156 1 97.69 236 LEU B N 1
ATOM 4473 C CA . LEU B 1 236 ? 11.984 -11.992 -22.469 1 97.69 236 LEU B CA 1
ATOM 4474 C C . LEU B 1 236 ? 11.922 -13.148 -23.453 1 97.69 236 LEU B C 1
ATOM 4476 O O . LEU B 1 236 ? 12.57 -14.18 -23.25 1 97.69 236 LEU B O 1
ATOM 4480 N N . ARG B 1 237 ? 11.117 -12.969 -24.484 1 97 237 ARG B N 1
ATOM 4481 C CA . ARG B 1 237 ? 11.062 -13.992 -25.531 1 97 237 ARG B CA 1
ATOM 4482 C C . ARG B 1 237 ? 12.445 -14.25 -26.109 1 97 237 ARG B C 1
ATOM 4484 O O . ARG B 1 237 ? 12.844 -15.406 -26.312 1 97 237 ARG B O 1
ATOM 4491 N N . THR B 1 238 ? 13.141 -13.18 -26.391 1 96.75 238 THR B N 1
ATOM 4492 C CA . THR B 1 238 ? 14.492 -13.273 -26.922 1 96.75 238 THR B CA 1
ATOM 4493 C C . THR B 1 238 ? 15.422 -13.961 -25.938 1 96.75 238 THR B C 1
ATOM 4495 O O . THR B 1 238 ? 16.219 -14.82 -26.312 1 96.75 238 THR B O 1
ATOM 4498 N N . PHE B 1 239 ? 15.328 -13.633 -24.734 1 97.19 239 PHE B N 1
ATOM 4499 C CA . PHE B 1 239 ? 16.172 -14.203 -23.688 1 97.19 239 PHE B CA 1
ATOM 4500 C C . PHE B 1 239 ? 15.891 -15.695 -23.531 1 97.19 239 PHE B C 1
ATOM 4502 O O . PHE B 1 239 ? 16.828 -16.484 -23.359 1 97.19 239 PHE B O 1
ATOM 4509 N N . LEU B 1 240 ? 14.617 -16.078 -23.594 1 95.06 240 LEU B N 1
ATOM 4510 C CA . LEU B 1 240 ? 14.188 -17.453 -23.375 1 95.06 240 LEU B CA 1
ATOM 4511 C C . LEU B 1 240 ? 14.602 -18.344 -24.531 1 95.06 240 LEU B C 1
ATOM 4513 O O . LEU B 1 240 ? 14.68 -19.562 -24.391 1 95.06 240 LEU B O 1
ATOM 4517 N N . ALA B 1 241 ? 14.836 -17.719 -25.641 1 94.62 241 ALA B N 1
ATOM 4518 C CA . ALA B 1 241 ? 15.195 -18.484 -26.844 1 94.62 241 ALA B CA 1
ATOM 4519 C C . ALA B 1 241 ? 16.641 -18.953 -26.766 1 94.62 241 ALA B C 1
ATOM 4521 O O . ALA B 1 241 ? 17.047 -19.859 -27.516 1 94.62 241 ALA B O 1
ATOM 4522 N N . LYS B 1 242 ? 17.359 -18.359 -25.891 1 91.44 242 LYS B N 1
ATOM 4523 C CA . LYS B 1 242 ? 18.766 -18.75 -25.75 1 91.44 242 LYS B CA 1
ATOM 4524 C C . LYS B 1 242 ? 18.875 -20.141 -25.125 1 91.44 242 LYS B C 1
ATOM 4526 O O . LYS B 1 242 ? 18.078 -20.516 -24.281 1 91.44 242 LYS B O 1
ATOM 4531 N N . PRO B 1 243 ? 19.844 -20.859 -25.531 1 90.88 243 PRO B N 1
ATOM 4532 C CA . PRO B 1 243 ? 20.047 -22.172 -24.922 1 90.88 243 PRO B CA 1
ATOM 4533 C C . PRO B 1 243 ? 20.656 -22.094 -23.531 1 90.88 243 PRO B C 1
ATOM 4535 O O . PRO B 1 243 ? 21.203 -21.047 -23.141 1 90.88 243 PRO B O 1
ATOM 4538 N N . GLY B 1 244 ? 20.438 -23.188 -22.797 1 90.38 244 GLY B N 1
ATOM 4539 C CA . GLY B 1 244 ? 21.078 -23.297 -21.484 1 90.38 244 GLY B CA 1
ATOM 4540 C C . GLY B 1 244 ? 20.188 -22.875 -20.344 1 90.38 244 GLY B C 1
ATOM 4541 O O . GLY B 1 244 ? 19.031 -22.484 -20.562 1 90.38 244 GLY B O 1
ATOM 4542 N N . ALA B 1 245 ? 20.734 -23 -19.188 1 94.19 245 ALA B N 1
ATOM 4543 C CA . ALA B 1 245 ? 20 -22.656 -17.969 1 94.19 245 ALA B CA 1
ATOM 4544 C C . ALA B 1 245 ? 19.969 -21.141 -17.766 1 94.19 245 ALA B C 1
ATOM 4546 O O . ALA B 1 245 ? 21.016 -20.516 -17.594 1 94.19 245 ALA B O 1
ATOM 4547 N N . LYS B 1 246 ? 18.828 -20.578 -17.766 1 95.94 246 LYS B N 1
ATOM 4548 C CA . LYS B 1 246 ? 18.656 -19.141 -17.672 1 95.94 246 LYS B CA 1
ATOM 4549 C C . LYS B 1 246 ? 17.828 -18.75 -16.453 1 95.94 246 LYS B C 1
ATOM 4551 O O . LYS B 1 246 ? 16.969 -19.531 -16.016 1 95.94 246 LYS B O 1
ATOM 4556 N N . ALA B 1 247 ? 18.078 -17.625 -15.969 1 97.75 247 ALA B N 1
ATOM 4557 C CA . ALA B 1 247 ? 17.328 -17.141 -14.812 1 97.75 247 ALA B CA 1
ATOM 4558 C C . ALA B 1 247 ? 17.156 -15.625 -14.867 1 97.75 247 ALA B C 1
ATOM 4560 O O . ALA B 1 247 ? 18 -14.914 -15.414 1 97.75 247 ALA B O 1
ATOM 4561 N N . LEU B 1 248 ? 16.094 -15.211 -14.367 1 98.56 248 LEU B N 1
ATOM 4562 C CA . LEU B 1 248 ? 15.844 -13.789 -14.148 1 98.56 248 LEU B CA 1
ATOM 4563 C C . LEU B 1 248 ? 16.203 -13.391 -12.719 1 98.56 248 LEU B C 1
ATOM 4565 O O . LEU B 1 248 ? 15.914 -14.133 -11.773 1 98.56 248 LEU B O 1
ATOM 4569 N N . PHE B 1 249 ? 16.875 -12.32 -12.57 1 98.88 249 PHE B N 1
ATOM 4570 C CA . PHE B 1 249 ? 17.031 -11.609 -11.305 1 98.88 249 PHE B CA 1
ATOM 4571 C C . PHE B 1 249 ? 16.234 -10.312 -11.305 1 98.88 249 PHE B C 1
ATOM 4573 O O . PHE B 1 249 ? 16.625 -9.336 -11.938 1 98.88 249 PHE B O 1
ATOM 4580 N N . CYS B 1 250 ? 15.109 -10.359 -10.617 1 98.81 250 CYS B N 1
ATOM 4581 C CA . CYS B 1 250 ? 14.266 -9.172 -10.539 1 98.81 250 CYS B CA 1
ATOM 4582 C C . CYS B 1 250 ? 14.719 -8.25 -9.414 1 98.81 250 CYS B C 1
ATOM 4584 O O . CYS B 1 250 ? 14.781 -8.664 -8.25 1 98.81 250 CYS B O 1
ATOM 4586 N N . ALA B 1 251 ? 14.914 -7.02 -9.703 1 98 251 ALA B N 1
ATOM 4587 C CA . ALA B 1 251 ? 15.586 -6.09 -8.797 1 98 251 ALA B CA 1
ATOM 4588 C C . ALA B 1 251 ? 14.656 -5.641 -7.68 1 98 251 ALA B C 1
ATOM 4590 O O . ALA B 1 251 ? 15.102 -5.023 -6.707 1 98 251 ALA B O 1
ATOM 4591 N N . ASN B 1 252 ? 13.359 -5.844 -7.766 1 96.38 252 ASN B N 1
ATOM 4592 C CA . ASN B 1 252 ? 12.375 -5.566 -6.73 1 96.38 252 ASN B CA 1
ATOM 4593 C C . ASN B 1 252 ? 11.039 -6.234 -7.039 1 96.38 252 ASN B C 1
ATOM 4595 O O . ASN B 1 252 ? 10.922 -6.984 -8.008 1 96.38 252 ASN B O 1
ATOM 4599 N N . GLY B 1 253 ? 10.109 -5.922 -6.199 1 97.06 253 GLY B N 1
ATOM 4600 C CA . GLY B 1 253 ? 8.812 -6.559 -6.336 1 97.06 253 GLY B CA 1
ATOM 4601 C C . GLY B 1 253 ? 8.07 -6.137 -7.59 1 97.06 253 GLY B C 1
ATOM 4602 O O . GLY B 1 253 ? 7.32 -6.926 -8.172 1 97.06 253 GLY B O 1
ATOM 4603 N N . VAL B 1 254 ? 8.258 -4.918 -8.008 1 96.31 254 VAL B N 1
ATOM 4604 C CA . VAL B 1 254 ? 7.617 -4.406 -9.211 1 96.31 254 VAL B CA 1
ATOM 4605 C C . VAL B 1 254 ? 8.125 -5.172 -10.43 1 96.31 254 VAL B C 1
ATOM 4607 O O . VAL B 1 254 ? 7.332 -5.625 -11.258 1 96.31 254 VAL B O 1
ATOM 4610 N N . ALA B 1 255 ? 9.391 -5.348 -10.516 1 97.94 255 ALA B N 1
ATOM 4611 C CA . ALA B 1 255 ? 9.992 -6.105 -11.609 1 97.94 255 ALA B CA 1
ATOM 4612 C C . ALA B 1 255 ? 9.555 -7.566 -11.57 1 97.94 255 ALA B C 1
ATOM 4614 O O . ALA B 1 255 ? 9.289 -8.164 -12.609 1 97.94 255 ALA B O 1
ATOM 4615 N N . ALA B 1 256 ? 9.484 -8.102 -10.367 1 98.44 256 ALA B N 1
ATOM 4616 C CA . ALA B 1 256 ? 9.062 -9.492 -10.219 1 98.44 256 ALA B CA 1
ATOM 4617 C C . ALA B 1 256 ? 7.641 -9.695 -10.75 1 98.44 256 ALA B C 1
ATOM 4619 O O . ALA B 1 256 ? 7.371 -10.656 -11.469 1 98.44 256 ALA B O 1
ATOM 4620 N N . LEU B 1 257 ? 6.773 -8.781 -10.398 1 98.06 257 LEU B N 1
ATOM 4621 C CA . LEU B 1 257 ? 5.391 -8.859 -10.859 1 98.06 257 LEU B CA 1
ATOM 4622 C C . LEU B 1 257 ? 5.312 -8.742 -12.375 1 98.06 257 LEU B C 1
ATOM 4624 O O . LEU B 1 257 ? 4.645 -9.547 -13.031 1 98.06 257 LEU B O 1
ATOM 4628 N N . ALA B 1 258 ? 6.016 -7.82 -12.922 1 98.12 258 ALA B N 1
ATOM 4629 C CA . ALA B 1 258 ? 6.016 -7.602 -14.367 1 98.12 258 ALA B CA 1
ATOM 4630 C C . ALA B 1 258 ? 6.559 -8.82 -15.109 1 98.12 258 ALA B C 1
ATOM 4632 O O . ALA B 1 258 ? 5.965 -9.273 -16.094 1 98.12 258 ALA B O 1
ATOM 4633 N N . CYS B 1 259 ? 7.609 -9.352 -14.617 1 98.44 259 CYS B N 1
ATOM 4634 C CA . CYS B 1 259 ? 8.266 -10.484 -15.266 1 98.44 259 CYS B CA 1
ATOM 4635 C C . CYS B 1 259 ? 7.391 -11.734 -15.195 1 98.44 259 CYS B C 1
ATOM 4637 O O . CYS B 1 259 ? 7.238 -12.445 -16.188 1 98.44 259 CYS B O 1
ATOM 4639 N N . THR B 1 260 ? 6.836 -11.977 -14.016 1 98.12 260 THR B N 1
ATOM 4640 C CA . THR B 1 260 ? 6.02 -13.172 -13.859 1 98.12 260 THR B CA 1
ATOM 4641 C C . THR B 1 260 ? 4.773 -13.102 -14.742 1 98.12 260 THR B C 1
ATOM 4643 O O . THR B 1 260 ? 4.383 -14.094 -15.359 1 98.12 260 THR B O 1
ATOM 4646 N N . ARG B 1 261 ? 4.184 -11.953 -14.812 1 97.38 261 ARG B N 1
ATOM 4647 C CA . ARG B 1 261 ? 3.043 -11.758 -15.695 1 97.38 261 ARG B CA 1
ATOM 4648 C C . ARG B 1 261 ? 3.432 -11.984 -17.156 1 97.38 261 ARG B C 1
ATOM 4650 O O . ARG B 1 261 ? 2.725 -12.672 -17.891 1 97.38 261 ARG B O 1
ATOM 4657 N N . ALA B 1 262 ? 4.523 -11.383 -17.547 1 97.81 262 ALA B N 1
ATOM 4658 C CA . ALA B 1 262 ? 5 -11.508 -18.922 1 97.81 262 ALA B CA 1
ATOM 4659 C C . ALA B 1 262 ? 5.309 -12.961 -19.266 1 97.81 262 ALA B C 1
ATOM 4661 O O . ALA B 1 262 ? 4.957 -13.43 -20.344 1 97.81 262 ALA B O 1
ATOM 4662 N N . LEU B 1 263 ? 5.965 -13.656 -18.375 1 97.12 263 LEU B N 1
ATOM 4663 C CA . LEU B 1 263 ? 6.293 -15.062 -18.594 1 97.12 263 LEU B CA 1
ATOM 4664 C C . LEU B 1 263 ? 5.023 -15.898 -18.766 1 97.12 263 LEU B C 1
ATOM 4666 O O . LEU B 1 263 ? 4.957 -16.75 -19.641 1 97.12 263 LEU B O 1
ATOM 4670 N N . LYS B 1 264 ? 4.059 -15.625 -17.938 1 95.69 264 LYS B N 1
ATOM 4671 C CA . LYS B 1 264 ? 2.789 -16.328 -18.047 1 95.69 264 LYS B CA 1
ATOM 4672 C C . LYS B 1 264 ? 2.111 -16.031 -19.391 1 95.69 264 LYS B C 1
ATOM 4674 O O . LYS B 1 264 ? 1.62 -16.953 -20.047 1 95.69 264 LYS B O 1
ATOM 4679 N N . ASN B 1 265 ? 2.125 -14.812 -19.781 1 95 265 ASN B N 1
ATOM 4680 C CA . ASN B 1 265 ? 1.524 -14.406 -21.047 1 95 265 ASN B CA 1
ATOM 4681 C C . ASN B 1 265 ? 2.209 -15.078 -22.234 1 95 265 ASN B C 1
ATOM 4683 O O . ASN B 1 265 ? 1.57 -15.352 -23.25 1 95 265 ASN B O 1
ATOM 4687 N N . LEU B 1 266 ? 3.445 -15.344 -22.047 1 95.69 266 LEU B N 1
ATOM 4688 C CA . LEU B 1 266 ? 4.238 -15.969 -23.109 1 95.69 266 LEU B CA 1
ATOM 4689 C C . LEU B 1 266 ? 4.047 -17.484 -23.109 1 95.69 266 LEU B C 1
ATOM 4691 O O . LEU B 1 266 ? 4.59 -18.172 -23.969 1 95.69 266 LEU B O 1
ATOM 4695 N N . GLY B 1 267 ? 3.307 -17.984 -22.125 1 93.12 267 GLY B N 1
ATOM 4696 C CA . GLY B 1 267 ? 3.021 -19.406 -22.062 1 93.12 267 GLY B CA 1
ATOM 4697 C C . GLY B 1 267 ? 4.152 -20.219 -21.453 1 93.12 267 GLY B C 1
ATOM 4698 O O . GLY B 1 267 ? 4.246 -21.438 -21.672 1 93.12 267 GLY B O 1
ATOM 4699 N N . CYS B 1 268 ? 4.977 -19.547 -20.75 1 91.81 268 CYS B N 1
ATOM 4700 C CA . CYS B 1 268 ? 6.094 -20.219 -20.109 1 91.81 268 CYS B CA 1
ATOM 4701 C C . CYS B 1 268 ? 5.613 -21.078 -18.938 1 91.81 268 CYS B C 1
ATOM 4703 O O . CYS B 1 268 ? 4.703 -20.688 -18.203 1 91.81 268 CYS B O 1
ATOM 4705 N N . ASN B 1 269 ? 6.191 -22.25 -18.875 1 90.06 269 ASN B N 1
ATOM 4706 C CA . ASN B 1 269 ? 6.02 -23.016 -17.641 1 90.06 269 ASN B CA 1
ATOM 4707 C C . ASN B 1 269 ? 6.859 -22.438 -16.5 1 90.06 269 ASN B C 1
ATOM 4709 O O . ASN B 1 269 ? 8.07 -22.656 -16.453 1 90.06 269 ASN B O 1
ATOM 4713 N N . LEU B 1 270 ? 6.094 -21.859 -15.664 1 90.25 270 LEU B N 1
ATOM 4714 C CA . LEU B 1 270 ? 6.785 -21.109 -14.617 1 90.25 270 LEU B CA 1
ATOM 4715 C C . LEU B 1 270 ? 7.707 -22.031 -13.82 1 90.25 270 LEU B C 1
ATOM 4717 O O . LEU B 1 270 ? 7.258 -23.031 -13.266 1 90.25 270 LEU B O 1
ATOM 4721 N N . PHE B 1 271 ? 8.781 -21.953 -13.805 1 90.19 271 PHE B N 1
ATOM 4722 C CA . PHE B 1 271 ? 10.148 -21.969 -13.289 1 90.19 271 PHE B CA 1
ATOM 4723 C C . PHE B 1 271 ? 10.883 -23.234 -13.734 1 90.19 271 PHE B C 1
ATOM 4725 O O . PHE B 1 271 ? 11.859 -23.641 -1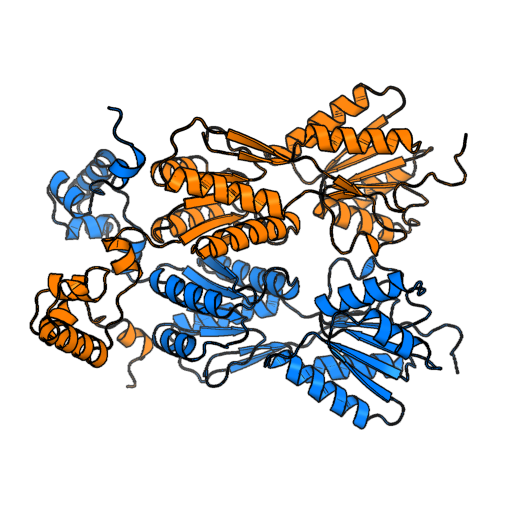3.109 1 90.19 271 PHE B O 1
ATOM 4732 N N . GLU B 1 272 ? 10.211 -23.891 -14.641 1 90.44 272 GLU B N 1
ATOM 4733 C CA . GLU B 1 272 ? 10.883 -24.969 -15.344 1 90.44 272 GLU B CA 1
ATOM 4734 C C . GLU B 1 272 ? 11.711 -24.453 -16.516 1 90.44 272 GLU B C 1
ATOM 4736 O O . GLU B 1 272 ? 12.852 -24.875 -16.719 1 90.44 272 GLU B O 1
ATOM 4741 N N . ASP B 1 273 ? 11.141 -23.469 -17.172 1 92.06 273 ASP B N 1
ATOM 4742 C CA . ASP B 1 273 ? 11.789 -22.953 -18.359 1 92.06 273 ASP B CA 1
ATOM 4743 C C . ASP B 1 273 ? 12.805 -21.875 -18.016 1 92.06 273 ASP B C 1
ATOM 4745 O O . ASP B 1 273 ? 13.75 -21.625 -18.766 1 92.06 273 ASP B O 1
ATOM 4749 N N . VAL B 1 274 ? 12.57 -21.266 -16.953 1 95.94 274 VAL B N 1
ATOM 4750 C CA . VAL B 1 274 ? 13.43 -20.156 -16.531 1 95.94 274 VAL B CA 1
ATOM 4751 C C . VAL B 1 274 ? 13.398 -20.016 -15.016 1 95.94 274 VAL B C 1
ATOM 4753 O O . VAL B 1 274 ? 12.336 -20.156 -14.398 1 95.94 274 VAL B O 1
ATOM 4756 N N . GLY B 1 275 ? 14.547 -19.875 -14.438 1 97.38 275 GLY B N 1
ATOM 4757 C CA . GLY B 1 275 ? 14.594 -19.562 -13.023 1 97.38 275 GLY B CA 1
ATOM 4758 C C . GLY B 1 275 ? 14.273 -18.109 -12.719 1 97.38 275 GLY B C 1
ATOM 4759 O O . GLY B 1 275 ? 14.328 -17.25 -13.609 1 97.38 275 GLY B O 1
ATOM 4760 N N . LEU B 1 276 ? 13.953 -17.844 -11.492 1 98.5 276 LEU B N 1
ATOM 4761 C CA . LEU B 1 276 ? 13.648 -16.469 -11.078 1 98.5 276 LEU B CA 1
ATOM 4762 C C . LEU B 1 276 ? 14 -16.25 -9.617 1 98.5 276 LEU B C 1
ATOM 4764 O O . LEU B 1 276 ? 13.648 -17.062 -8.758 1 98.5 276 LEU B O 1
ATOM 4768 N N . ILE B 1 277 ? 14.75 -15.281 -9.352 1 98.81 277 ILE B N 1
ATOM 4769 C CA . ILE B 1 277 ? 15.023 -14.766 -8.008 1 98.81 277 ILE B CA 1
ATOM 4770 C C . ILE B 1 277 ? 14.68 -13.281 -7.941 1 98.81 277 ILE B C 1
ATOM 4772 O O . ILE B 1 277 ? 14.891 -12.547 -8.906 1 98.81 277 ILE B O 1
ATOM 4776 N N . ALA B 1 278 ? 14.109 -12.883 -6.867 1 98.81 278 ALA B N 1
ATOM 4777 C CA . ALA B 1 278 ? 13.664 -11.492 -6.797 1 98.81 278 ALA B CA 1
ATOM 4778 C C . ALA B 1 278 ? 14.062 -10.859 -5.469 1 98.81 278 ALA B C 1
ATOM 4780 O O . ALA B 1 278 ? 14.031 -11.516 -4.426 1 98.81 278 ALA B O 1
ATOM 4781 N N . LEU B 1 279 ? 14.43 -9.617 -5.531 1 98.06 279 LEU B N 1
ATOM 4782 C CA . LEU B 1 279 ? 14.57 -8.82 -4.32 1 98.06 279 LEU B CA 1
ATOM 4783 C C . LEU B 1 279 ? 13.211 -8.5 -3.713 1 98.06 279 LEU B C 1
ATOM 4785 O O . LEU B 1 279 ? 12.234 -8.289 -4.441 1 98.06 279 LEU B O 1
ATOM 4789 N N . ASP B 1 280 ? 13.141 -8.367 -2.379 1 97.12 280 ASP B N 1
ATOM 4790 C CA . ASP B 1 280 ? 11.945 -8.305 -1.545 1 97.12 280 ASP B CA 1
ATOM 4791 C C . ASP B 1 280 ? 11.344 -9.688 -1.341 1 97.12 280 ASP B C 1
ATOM 4793 O O . ASP B 1 280 ? 11.883 -10.688 -1.833 1 97.12 280 ASP B O 1
ATOM 4797 N N . ASP B 1 281 ? 10.453 -9.859 -0.566 1 97.81 281 ASP B N 1
ATOM 4798 C CA . ASP B 1 281 ? 9.688 -11.078 -0.324 1 97.81 281 ASP B CA 1
ATOM 4799 C C . ASP B 1 281 ? 8.203 -10.766 -0.127 1 97.81 281 ASP B C 1
ATOM 4801 O O . ASP B 1 281 ? 7.738 -10.617 1.005 1 97.81 281 ASP B O 1
ATOM 4805 N N . LEU B 1 282 ? 7.566 -10.766 -1.29 1 97.38 282 LEU B N 1
ATOM 4806 C CA . LEU B 1 282 ? 6.16 -10.383 -1.264 1 97.38 282 LEU B CA 1
ATOM 4807 C C . LEU B 1 282 ? 5.281 -11.578 -0.905 1 97.38 282 LEU B C 1
ATOM 4809 O O . LEU B 1 282 ? 5.641 -12.727 -1.191 1 97.38 282 LEU B O 1
ATOM 4813 N N . ASP B 1 283 ? 4.113 -11.344 -0.407 1 96.44 283 ASP B N 1
ATOM 4814 C CA . ASP B 1 283 ? 3.227 -12.352 0.157 1 96.44 283 ASP B CA 1
ATOM 4815 C C . ASP B 1 283 ? 2.799 -13.367 -0.906 1 96.44 283 ASP B C 1
ATOM 4817 O O . ASP B 1 283 ? 2.533 -14.523 -0.594 1 96.44 283 ASP B O 1
ATOM 4821 N N . TRP B 1 284 ? 2.75 -12.922 -2.145 1 97.12 284 TRP B N 1
ATOM 4822 C CA . TRP B 1 284 ? 2.223 -13.781 -3.195 1 97.12 284 TRP B CA 1
ATOM 4823 C C . TRP B 1 284 ? 3.33 -14.633 -3.809 1 97.12 284 TRP B C 1
ATOM 4825 O O . TRP B 1 284 ? 3.055 -15.578 -4.555 1 97.12 284 TRP B O 1
ATOM 4835 N N . TYR B 1 285 ? 4.609 -14.367 -3.447 1 98.25 285 TYR B N 1
ATOM 4836 C CA . TYR B 1 285 ? 5.746 -15.086 -4.016 1 98.25 285 TYR B CA 1
ATOM 4837 C C . TYR B 1 285 ? 5.586 -16.594 -3.842 1 98.25 285 TYR B C 1
ATOM 4839 O O . TYR B 1 285 ? 5.789 -17.359 -4.785 1 98.25 285 TYR B O 1
ATOM 4847 N N . PRO B 1 286 ? 5.191 -17.078 -2.646 1 97.5 286 PRO B N 1
ATOM 4848 C CA . PRO B 1 286 ? 5.062 -18.531 -2.453 1 97.5 286 PRO B CA 1
ATOM 4849 C C . PRO B 1 286 ? 3.9 -19.125 -3.244 1 97.5 286 PRO B C 1
ATOM 4851 O O . PRO B 1 286 ? 3.826 -20.344 -3.408 1 97.5 286 PRO B O 1
ATOM 4854 N N . LEU B 1 287 ? 3 -18.328 -3.717 1 97.06 287 LEU B N 1
ATOM 4855 C CA . LEU B 1 287 ? 1.75 -18.812 -4.289 1 97.06 287 LEU B CA 1
ATOM 4856 C C . LEU B 1 287 ? 1.901 -19.078 -5.781 1 97.06 287 LEU B C 1
ATOM 4858 O O . LEU B 1 287 ? 1.067 -19.75 -6.383 1 97.06 287 LEU B O 1
ATOM 4862 N N . VAL B 1 288 ? 2.949 -18.547 -6.383 1 96.12 288 VAL B N 1
ATOM 4863 C CA . VAL B 1 288 ? 3.127 -18.625 -7.828 1 96.12 288 VAL B CA 1
ATOM 4864 C C . VAL B 1 288 ? 3.988 -19.844 -8.18 1 96.12 288 VAL B C 1
ATOM 4866 O O . VAL B 1 288 ? 5.141 -19.938 -7.75 1 96.12 288 VAL B O 1
ATOM 4869 N N . GLY B 1 289 ? 3.373 -20.703 -8.953 1 92.44 289 GLY B N 1
ATOM 4870 C CA . GLY B 1 289 ? 4.109 -21.906 -9.297 1 92.44 289 GLY B CA 1
ATOM 4871 C C . GLY B 1 289 ? 4.598 -22.672 -8.078 1 92.44 289 GLY B C 1
ATOM 4872 O O . GLY B 1 289 ? 3.814 -23 -7.188 1 92.44 289 GLY B O 1
ATOM 4873 N N . THR B 1 290 ? 5.875 -22.922 -8.062 1 93.88 290 THR B N 1
ATOM 4874 C CA . THR B 1 290 ? 6.484 -23.641 -6.949 1 93.88 290 THR B CA 1
ATOM 4875 C C . THR B 1 290 ? 7.078 -22.672 -5.934 1 93.88 290 THR B C 1
ATOM 4877 O O . THR B 1 290 ? 7.848 -23.078 -5.059 1 93.88 290 THR B O 1
ATOM 4880 N N . GLY B 1 291 ? 6.719 -21.391 -6.055 1 96.81 291 GLY B N 1
ATOM 4881 C CA . GLY B 1 291 ? 7.211 -20.359 -5.156 1 96.81 291 GLY B CA 1
ATOM 4882 C C . GLY B 1 291 ? 8.422 -19.625 -5.703 1 96.81 291 GLY B C 1
ATOM 4883 O O . GLY B 1 291 ? 9.312 -20.234 -6.289 1 96.81 291 GLY B O 1
ATOM 4884 N N . ILE B 1 292 ? 8.516 -18.344 -5.52 1 98.31 292 ILE B N 1
ATOM 4885 C CA . ILE B 1 292 ? 9.594 -17.5 -6.027 1 98.31 292 ILE B CA 1
ATOM 4886 C C . ILE B 1 292 ? 10.672 -17.344 -4.953 1 98.31 292 ILE B C 1
ATOM 4888 O O . ILE B 1 292 ? 10.375 -16.969 -3.82 1 98.31 292 ILE B O 1
ATOM 4892 N N . THR B 1 293 ? 11.867 -17.719 -5.262 1 98.81 293 THR B N 1
ATOM 4893 C CA . THR B 1 293 ? 13.016 -17.469 -4.398 1 98.81 293 THR B CA 1
ATOM 4894 C C . THR B 1 293 ? 13.25 -15.969 -4.215 1 98.81 293 THR B C 1
ATOM 4896 O O . THR B 1 293 ? 13.18 -15.211 -5.18 1 98.81 293 THR B O 1
ATOM 4899 N N . ALA B 1 294 ? 13.5 -15.586 -2.984 1 98.75 294 ALA B N 1
ATOM 4900 C CA . ALA B 1 294 ? 13.492 -14.156 -2.695 1 98.75 294 ALA B CA 1
ATOM 4901 C C . ALA B 1 294 ? 14.688 -13.758 -1.841 1 98.75 294 ALA B C 1
ATOM 4903 O O . ALA B 1 294 ? 15.219 -14.578 -1.083 1 98.75 294 ALA B O 1
ATOM 4904 N N . LEU B 1 295 ? 15.18 -12.57 -2.039 1 98.75 295 LEU B N 1
ATOM 4905 C CA . LEU B 1 295 ? 16.031 -11.875 -1.076 1 98.75 295 LEU B CA 1
ATOM 4906 C C . LEU B 1 295 ? 15.195 -10.914 -0.226 1 98.75 295 LEU B C 1
ATOM 4908 O O . LEU B 1 295 ? 14.977 -9.766 -0.617 1 98.75 295 LEU B O 1
ATOM 4912 N N . ALA B 1 296 ? 14.82 -11.375 0.917 1 98.69 296 ALA B N 1
ATOM 4913 C CA . ALA B 1 296 ? 13.922 -10.625 1.788 1 98.69 296 ALA B CA 1
ATOM 4914 C C . ALA B 1 296 ? 14.656 -9.477 2.475 1 98.69 296 ALA B C 1
ATOM 4916 O O . ALA B 1 296 ? 15.695 -9.688 3.107 1 98.69 296 ALA B O 1
ATOM 4917 N N . GLN B 1 297 ? 14.188 -8.281 2.283 1 98.12 297 GLN B N 1
ATOM 4918 C CA . GLN B 1 297 ? 14.703 -7.141 3.039 1 98.12 297 GLN B CA 1
ATOM 4919 C C . GLN B 1 297 ? 14.016 -7.027 4.398 1 98.12 297 GLN B C 1
ATOM 4921 O O . GLN B 1 297 ? 12.805 -7.234 4.508 1 98.12 297 GLN B O 1
ATOM 4926 N N . PRO B 1 298 ? 14.742 -6.801 5.43 1 98 298 PRO B N 1
ATOM 4927 C CA . PRO B 1 298 ? 14.117 -6.586 6.738 1 98 298 PRO B CA 1
ATOM 4928 C C . PRO B 1 298 ? 13.453 -5.215 6.863 1 98 298 PRO B C 1
ATOM 4930 O O . PRO B 1 298 ? 13.93 -4.363 7.621 1 98 298 PRO B O 1
ATOM 4933 N N . THR B 1 299 ? 12.336 -5 6.246 1 97.38 299 THR B N 1
ATOM 4934 C CA . THR B 1 299 ? 11.688 -3.707 6.074 1 97.38 299 THR B CA 1
ATOM 4935 C C . THR B 1 299 ? 11.227 -3.152 7.418 1 97.38 299 THR B C 1
ATOM 4937 O O . THR B 1 299 ? 11.289 -1.942 7.652 1 97.38 299 THR B O 1
ATOM 4940 N N . GLU B 1 300 ? 10.711 -4.02 8.328 1 96.81 300 GLU B N 1
ATOM 4941 C CA . GLU B 1 300 ? 10.336 -3.566 9.664 1 96.81 300 GLU B CA 1
ATOM 4942 C C . GLU B 1 300 ? 11.523 -2.963 10.398 1 96.81 300 GLU B C 1
ATOM 4944 O O . GLU B 1 300 ? 11.414 -1.896 11.008 1 96.81 300 GLU B O 1
ATOM 4949 N N . ALA B 1 301 ? 12.617 -3.65 10.32 1 98.38 301 ALA B N 1
ATOM 4950 C CA . ALA B 1 301 ? 13.836 -3.172 10.969 1 98.38 301 ALA B CA 1
ATOM 4951 C C . ALA B 1 301 ? 14.336 -1.887 10.32 1 98.38 301 ALA B C 1
ATOM 4953 O O . ALA B 1 301 ? 14.805 -0.977 11.008 1 98.38 301 ALA B O 1
ATOM 4954 N N . ILE B 1 302 ? 14.273 -1.827 9.008 1 98.31 302 ILE B N 1
ATOM 4955 C CA . ILE B 1 302 ? 14.695 -0.636 8.281 1 98.31 302 ILE B CA 1
ATOM 4956 C C . ILE B 1 302 ? 13.859 0.562 8.719 1 98.31 302 ILE B C 1
ATOM 4958 O O . ILE B 1 302 ? 14.406 1.614 9.062 1 98.31 302 ILE B O 1
ATOM 4962 N N . GLY B 1 303 ? 12.547 0.377 8.758 1 98.12 303 GLY B N 1
ATOM 4963 C CA . GLY B 1 303 ? 11.664 1.447 9.195 1 98.12 303 GLY B CA 1
ATOM 4964 C C . GLY B 1 303 ? 11.914 1.87 10.633 1 98.12 303 GLY B C 1
ATOM 4965 O O . GLY B 1 303 ? 12.008 3.062 10.93 1 98.12 303 GLY B O 1
ATOM 4966 N N . ALA B 1 304 ? 12.031 0.894 11.508 1 98.19 304 ALA B N 1
ATOM 4967 C CA . ALA B 1 304 ? 12.273 1.166 12.922 1 98.19 304 ALA B CA 1
ATOM 4968 C C . ALA B 1 304 ? 13.594 1.902 13.125 1 98.19 304 ALA B C 1
ATOM 4970 O O . ALA B 1 304 ? 13.672 2.863 13.891 1 98.19 304 ALA B O 1
ATOM 4971 N N . THR B 1 305 ? 14.625 1.469 12.43 1 98.5 305 THR B N 1
ATOM 4972 C CA . THR B 1 305 ? 15.953 2.076 12.539 1 98.5 305 THR B CA 1
ATOM 4973 C C . THR B 1 305 ? 15.938 3.502 12 1 98.5 305 THR B C 1
ATOM 4975 O O . THR B 1 305 ? 16.594 4.387 12.555 1 98.5 305 THR B O 1
ATOM 4978 N N . ALA B 1 306 ? 15.227 3.721 10.875 1 98.38 306 ALA B N 1
ATOM 4979 C CA . ALA B 1 306 ? 15.109 5.074 10.328 1 98.38 306 ALA B CA 1
ATOM 4980 C C . ALA B 1 306 ? 14.531 6.031 11.367 1 98.38 306 ALA B C 1
ATOM 4982 O O . ALA B 1 306 ? 15.062 7.121 11.578 1 98.38 306 ALA B O 1
ATOM 4983 N N . PHE B 1 307 ? 13.484 5.613 12.055 1 98.06 307 PHE B N 1
ATOM 4984 C CA . PHE B 1 307 ? 12.883 6.453 13.086 1 98.06 307 PHE B CA 1
ATOM 4985 C C . PHE B 1 307 ? 13.836 6.625 14.266 1 98.06 307 PHE B C 1
ATOM 4987 O O . PHE B 1 307 ? 13.945 7.719 14.828 1 98.06 307 PHE B O 1
ATOM 4994 N N . ASP B 1 308 ? 14.484 5.547 14.641 1 98.06 308 ASP B N 1
ATOM 4995 C CA . ASP B 1 308 ? 15.43 5.621 15.742 1 98.06 308 ASP B CA 1
ATOM 4996 C C . ASP B 1 308 ? 16.516 6.656 15.469 1 98.06 308 ASP B C 1
ATOM 4998 O O . ASP B 1 308 ? 16.891 7.43 16.359 1 98.06 308 ASP B O 1
ATOM 5002 N N . CYS B 1 309 ? 17.047 6.617 14.258 1 97.94 309 CYS B N 1
ATOM 5003 C CA . CYS B 1 309 ? 18.016 7.629 13.859 1 97.94 309 CYS B CA 1
ATOM 5004 C C . CYS B 1 309 ? 17.422 9.031 13.984 1 97.94 309 CYS B C 1
ATOM 5006 O O . CYS B 1 309 ? 18.078 9.938 14.516 1 97.94 309 CYS B O 1
ATOM 5008 N N . LEU B 1 310 ? 16.203 9.172 13.5 1 97.56 310 LEU B N 1
ATOM 5009 C CA . LEU B 1 310 ? 15.516 10.461 13.555 1 97.56 310 LEU B CA 1
ATOM 5010 C C . LEU B 1 310 ? 15.32 10.914 15 1 97.56 310 LEU B C 1
ATOM 5012 O O . LEU B 1 310 ? 15.562 12.078 15.328 1 97.56 310 LEU B O 1
ATOM 5016 N N . LEU B 1 311 ? 14.914 10.016 15.836 1 96.75 311 LEU B N 1
ATOM 5017 C CA . LEU B 1 311 ? 14.656 10.297 17.25 1 96.75 311 LEU B CA 1
ATOM 5018 C C . LEU B 1 311 ? 15.922 10.758 17.953 1 96.75 311 LEU B C 1
ATOM 5020 O O . LEU B 1 311 ? 15.883 11.703 18.75 1 96.75 311 LEU B O 1
ATOM 5024 N N . LYS B 1 312 ? 17.016 10.078 17.672 1 96.88 312 LYS B N 1
ATOM 5025 C CA . LYS B 1 312 ? 18.297 10.492 18.25 1 96.88 312 LYS B CA 1
ATOM 5026 C C . LYS B 1 312 ? 18.625 11.93 17.859 1 96.88 312 LYS B C 1
ATOM 5028 O O . LYS B 1 312 ? 19.078 12.711 18.703 1 96.88 312 LYS B O 1
ATOM 5033 N N . ARG B 1 313 ? 18.359 12.242 16.609 1 95.44 313 ARG B N 1
ATOM 5034 C CA . ARG B 1 313 ? 18.609 13.609 16.141 1 95.44 313 ARG B CA 1
ATOM 5035 C C . ARG B 1 313 ? 17.672 14.594 16.828 1 95.44 313 ARG B C 1
ATOM 5037 O O . ARG B 1 313 ? 18.078 15.703 17.188 1 95.44 313 ARG B O 1
ATOM 5044 N N . LEU B 1 314 ? 16.438 14.195 17 1 92.5 314 LEU B N 1
ATOM 5045 C CA . LEU B 1 314 ? 15.43 15.023 17.656 1 92.5 314 LEU B CA 1
ATOM 5046 C C . LEU B 1 314 ? 15.812 15.281 19.109 1 92.5 314 LEU B C 1
ATOM 5048 O O . LEU B 1 314 ? 15.492 16.344 19.656 1 92.5 314 LEU B O 1
ATOM 5052 N N . ARG B 1 315 ? 16.531 14.359 19.609 1 92.38 315 ARG B N 1
ATOM 5053 C CA . ARG B 1 315 ? 16.938 14.453 21.016 1 92.38 315 ARG B CA 1
ATOM 5054 C C . ARG B 1 315 ? 18.281 15.156 21.141 1 92.38 315 ARG B C 1
ATOM 5056 O O . ARG B 1 315 ? 18.859 15.219 22.234 1 92.38 315 ARG B O 1
ATOM 5063 N N . GLY B 1 316 ? 18.891 15.539 20.062 1 92.12 316 GLY B N 1
ATOM 5064 C CA . GLY B 1 316 ? 20.047 16.406 20.109 1 92.12 316 GLY B CA 1
ATOM 5065 C C . GLY B 1 316 ? 21.344 15.711 19.719 1 92.12 316 GLY B C 1
ATOM 5066 O O . GLY B 1 316 ? 22.422 16.266 19.875 1 92.12 316 GLY B O 1
ATOM 5067 N N . ASP B 1 317 ? 21.234 14.484 19.219 1 92.75 317 ASP B N 1
ATOM 5068 C CA . ASP B 1 317 ? 22.422 13.781 18.75 1 92.75 317 ASP B CA 1
ATOM 5069 C C . ASP B 1 317 ? 23.109 14.555 17.625 1 92.75 317 ASP B C 1
ATOM 5071 O O . ASP B 1 317 ? 22.5 14.828 16.594 1 92.75 317 ASP B O 1
ATOM 5075 N N . THR B 1 318 ? 24.469 14.836 17.766 1 91.12 318 THR B N 1
ATOM 5076 C CA . THR B 1 318 ? 25.219 15.609 16.797 1 91.12 318 THR B CA 1
ATOM 5077 C C . THR B 1 318 ? 26.344 14.781 16.203 1 91.12 318 THR B C 1
ATOM 5079 O O . THR B 1 318 ? 27.281 15.32 15.594 1 91.12 318 THR B O 1
ATOM 5082 N N . GLU B 1 319 ? 26.25 13.516 16.5 1 92.5 319 GLU B N 1
ATOM 5083 C CA . GLU B 1 319 ? 27.25 12.633 15.93 1 92.5 319 GLU B CA 1
ATOM 5084 C C . GLU B 1 319 ? 27.219 12.68 14.406 1 92.5 319 GLU B C 1
ATOM 5086 O O . GLU B 1 319 ? 26.219 13.094 13.812 1 92.5 319 GLU B O 1
ATOM 5091 N N . PRO B 1 320 ? 28.328 12.359 13.789 1 93.88 320 PRO B N 1
ATOM 5092 C CA . PRO B 1 320 ? 28.328 12.312 12.328 1 93.88 320 PRO B CA 1
ATOM 5093 C C . PRO B 1 320 ? 27.219 11.422 11.766 1 93.88 320 PRO B C 1
ATOM 5095 O O . PRO B 1 320 ? 26.766 10.5 12.453 1 93.88 320 PRO B O 1
ATOM 5098 N N . THR B 1 321 ? 26.875 11.766 10.562 1 94.12 321 THR B N 1
ATOM 5099 C CA . THR B 1 321 ? 25.812 10.992 9.914 1 94.12 321 THR B CA 1
ATOM 5100 C C . THR B 1 321 ? 26.234 9.531 9.766 1 94.12 321 THR B C 1
ATOM 5102 O O . THR B 1 321 ? 27.406 9.234 9.523 1 94.12 321 THR B O 1
ATOM 5105 N N . ARG B 1 322 ? 25.297 8.742 9.938 1 94.06 322 ARG B N 1
ATOM 5106 C CA . ARG B 1 322 ? 25.562 7.309 9.852 1 94.06 322 ARG B CA 1
ATOM 5107 C C . ARG B 1 322 ? 24.828 6.68 8.68 1 94.06 322 ARG B C 1
ATOM 5109 O O . ARG B 1 322 ? 23.766 7.164 8.273 1 94.06 322 ARG B O 1
ATOM 5116 N N . THR B 1 323 ? 25.422 5.699 8.109 1 95.38 323 THR B N 1
ATOM 5117 C CA . THR B 1 323 ? 24.797 4.824 7.133 1 95.38 323 THR B CA 1
ATOM 5118 C C . THR B 1 323 ? 24.594 3.422 7.707 1 95.38 323 THR B C 1
ATOM 5120 O O . THR B 1 323 ? 25.562 2.787 8.148 1 95.38 323 THR B O 1
ATOM 5123 N N . VAL B 1 324 ? 23.375 3.035 7.812 1 97.38 324 VAL B N 1
ATOM 5124 C CA . VAL B 1 324 ? 23.062 1.697 8.297 1 97.38 324 VAL B CA 1
ATOM 5125 C C . VAL B 1 324 ? 22.578 0.829 7.137 1 97.38 324 VAL B C 1
ATOM 5127 O O . VAL B 1 324 ? 21.5 1.071 6.578 1 97.38 324 VAL B O 1
ATOM 5130 N N . ASP B 1 325 ? 23.297 -0.193 6.816 1 97.44 325 ASP B N 1
ATOM 5131 C CA . ASP B 1 325 ? 22.969 -1.109 5.727 1 97.44 325 ASP B CA 1
ATOM 5132 C C . ASP B 1 325 ? 22.562 -2.48 6.262 1 97.44 325 ASP B C 1
ATOM 5134 O O . ASP B 1 325 ? 23.344 -3.125 6.977 1 97.44 325 ASP B O 1
ATOM 5138 N N . PHE B 1 326 ? 21.438 -2.914 5.922 1 98.38 326 PHE B N 1
ATOM 5139 C CA . PHE B 1 326 ? 20.953 -4.227 6.34 1 98.38 326 PHE B CA 1
ATOM 5140 C C . PHE B 1 326 ? 21.281 -5.281 5.289 1 98.38 326 PHE B C 1
ATOM 5142 O O . PHE B 1 326 ? 21.391 -4.969 4.102 1 98.38 326 PHE B O 1
ATOM 5149 N N . LEU B 1 327 ? 21.391 -6.473 5.723 1 98.38 327 LEU B N 1
ATOM 5150 C CA . LEU B 1 327 ? 21.547 -7.609 4.824 1 98.38 327 LEU B CA 1
ATOM 5151 C C . LEU B 1 327 ? 20.188 -8.25 4.523 1 98.38 327 LEU B C 1
ATOM 5153 O O . LEU B 1 327 ? 19.328 -8.312 5.395 1 98.38 327 LEU B O 1
ATOM 5157 N N . PRO B 1 328 ? 20.078 -8.703 3.297 1 98.12 328 PRO B N 1
ATOM 5158 C CA . PRO B 1 328 ? 18.859 -9.477 2.996 1 98.12 328 PRO B CA 1
ATOM 5159 C C . PRO B 1 328 ? 18.938 -10.914 3.508 1 98.12 328 PRO B C 1
ATOM 5161 O O . PRO B 1 328 ? 20 -11.359 3.951 1 98.12 328 PRO B O 1
ATOM 5164 N N . GLN B 1 329 ? 17.844 -11.523 3.551 1 98.56 329 GLN B N 1
ATOM 5165 C CA . GLN B 1 329 ? 17.766 -12.953 3.811 1 98.56 329 GLN B CA 1
ATOM 5166 C C . GLN B 1 329 ? 17.344 -13.719 2.557 1 98.56 329 GLN B C 1
ATOM 5168 O O . GLN B 1 329 ? 16.328 -13.391 1.934 1 98.56 329 GLN B O 1
ATOM 5173 N N . LEU B 1 330 ? 18.156 -14.672 2.199 1 98.62 330 LEU B N 1
ATOM 5174 C CA . LEU B 1 330 ? 17.812 -15.508 1.055 1 98.62 330 LEU B CA 1
ATOM 5175 C C . LEU B 1 330 ? 16.781 -16.562 1.438 1 98.62 330 LEU B C 1
ATOM 5177 O O . LEU B 1 330 ? 17.031 -17.391 2.318 1 98.62 330 LEU B O 1
ATOM 5181 N N . ILE B 1 331 ? 15.625 -16.531 0.899 1 98.69 331 ILE B N 1
ATOM 5182 C CA . ILE B 1 331 ? 14.57 -17.516 1.089 1 98.69 331 ILE B CA 1
ATOM 5183 C C . ILE B 1 331 ? 14.406 -18.344 -0.18 1 98.69 331 ILE B C 1
ATOM 5185 O O . ILE B 1 331 ? 13.852 -17.875 -1.176 1 98.69 331 ILE B O 1
ATOM 5189 N N . ILE B 1 332 ? 14.828 -19.516 -0.109 1 98.25 332 ILE B N 1
ATOM 5190 C CA . ILE B 1 332 ? 14.883 -20.391 -1.283 1 98.25 332 ILE B CA 1
ATOM 5191 C C . ILE B 1 332 ? 13.531 -21.078 -1.471 1 98.25 332 ILE B C 1
ATOM 5193 O O . ILE B 1 332 ? 12.992 -21.656 -0.528 1 98.25 332 ILE B O 1
ATOM 5197 N N . ARG B 1 333 ? 12.977 -20.953 -2.645 1 97.38 333 ARG B N 1
ATOM 5198 C CA . ARG B 1 333 ? 11.773 -21.672 -3.057 1 97.38 333 ARG B CA 1
ATOM 5199 C C . ARG B 1 333 ? 11.992 -22.375 -4.391 1 97.38 333 ARG B C 1
ATOM 5201 O O . ARG B 1 333 ? 13.125 -22.578 -4.816 1 97.38 333 ARG B O 1
ATOM 5208 N N . GLY B 1 334 ? 10.93 -22.734 -5.043 1 96.69 334 GLY B N 1
ATOM 5209 C CA . GLY B 1 334 ? 11.047 -23.641 -6.168 1 96.69 334 GLY B CA 1
ATOM 5210 C C . GLY B 1 334 ? 11.492 -22.953 -7.449 1 96.69 334 GLY B C 1
ATOM 5211 O O . GLY B 1 334 ? 11.914 -23.625 -8.398 1 96.69 334 GLY B O 1
ATOM 5212 N N . SER B 1 335 ? 11.531 -21.609 -7.473 1 97.88 335 SER B N 1
ATOM 5213 C CA . SER B 1 335 ? 11.781 -20.891 -8.719 1 97.88 335 SER B CA 1
ATOM 5214 C C . SER B 1 335 ? 13.258 -20.922 -9.086 1 97.88 335 SER B C 1
ATOM 5216 O O . SER B 1 335 ? 13.648 -20.5 -10.18 1 97.88 335 SER B O 1
ATOM 5218 N N . THR B 1 336 ? 14.125 -21.391 -8.18 1 97.5 336 THR B N 1
ATOM 5219 C CA . THR B 1 336 ? 15.547 -21.469 -8.5 1 97.5 336 THR B CA 1
ATOM 5220 C C . THR B 1 336 ? 16.062 -22.891 -8.281 1 97.5 336 THR B C 1
ATOM 5222 O O . THR B 1 336 ? 17.266 -23.109 -8.117 1 97.5 336 THR B O 1
ATOM 5225 N N . GLN B 1 337 ? 15.25 -23.859 -8.227 1 86.56 337 GLN B N 1
ATOM 5226 C CA . GLN B 1 337 ? 15.695 -25.234 -8.078 1 86.56 337 GLN B CA 1
ATOM 5227 C C . GLN B 1 337 ? 16.188 -25.797 -9.406 1 86.56 337 GLN B C 1
ATOM 5229 O O . GLN B 1 337 ? 15.703 -25.406 -10.469 1 86.56 337 GLN B O 1
ATOM 5234 N N . PRO B 1 338 ? 17.281 -26.656 -9.188 1 71 338 PRO B N 1
ATOM 5235 C CA . PRO B 1 338 ? 17.953 -27.219 -10.367 1 71 338 PRO B CA 1
ATOM 5236 C C . PRO B 1 338 ? 17 -27.922 -11.32 1 71 338 PRO B C 1
ATOM 5238 O O . PRO B 1 338 ? 16.031 -28.547 -10.875 1 71 338 PRO B O 1
ATOM 5241 N N . GLN B 1 339 ? 16.891 -27.375 -12.469 1 59.59 339 GLN B N 1
ATOM 5242 C CA . GLN B 1 339 ? 16.094 -28.047 -13.5 1 59.59 339 GLN B CA 1
ATOM 5243 C C . GLN B 1 339 ? 16.469 -29.516 -13.617 1 59.59 339 GLN B C 1
ATOM 5245 O O . GLN B 1 339 ? 17.625 -29.891 -13.453 1 59.59 339 GLN B O 1
ATOM 5250 N N . ARG B 1 340 ? 15.625 -30.469 -13.133 1 52.94 340 ARG B N 1
ATOM 5251 C CA . ARG B 1 340 ? 15.883 -31.906 -13.211 1 52.94 340 ARG B CA 1
ATOM 5252 C C . ARG B 1 340 ? 16.844 -32.219 -14.352 1 52.94 340 ARG B C 1
ATOM 5254 O O . ARG B 1 340 ? 17.703 -33.125 -14.211 1 52.94 340 ARG B O 1
ATOM 5261 N N . GLY B 1 341 ? 16.578 -31.828 -15.531 1 45.59 341 GLY B N 1
ATOM 5262 C CA . GLY B 1 341 ? 17.312 -32.406 -16.656 1 45.59 341 GLY B CA 1
ATOM 5263 C C . GLY B 1 341 ? 18.734 -31.859 -16.766 1 45.59 341 GLY B C 1
ATOM 5264 O O . GLY B 1 341 ? 19.5 -32.312 -17.609 1 45.59 341 GLY B O 1
ATOM 5265 N N . ASN B 1 342 ? 18.953 -30.766 -16.266 1 41.62 342 ASN B N 1
ATOM 5266 C CA . ASN B 1 342 ? 20.297 -30.281 -16.578 1 41.62 342 ASN B CA 1
ATOM 5267 C C . ASN B 1 342 ? 21.312 -30.719 -15.531 1 41.62 342 ASN B C 1
ATOM 5269 O O . ASN B 1 342 ? 21.859 -29.891 -14.805 1 41.62 342 ASN B O 1
ATOM 5273 N N . THR B 1 343 ? 21.047 -31.719 -14.75 1 37.28 343 THR B N 1
ATOM 5274 C CA . THR B 1 343 ? 22.203 -32.281 -14.062 1 37.28 343 THR B CA 1
ATOM 5275 C C . THR B 1 343 ? 23.359 -32.5 -15.039 1 37.28 343 THR B C 1
ATOM 5277 O O . THR B 1 343 ? 23.172 -33.031 -16.125 1 37.28 343 THR B O 1
ATOM 5280 N N . PRO B 1 344 ? 24.484 -31.953 -14.617 1 38.69 344 PRO B N 1
ATOM 5281 C CA . PRO B 1 344 ? 25.562 -32.438 -15.484 1 38.69 344 PRO B CA 1
ATOM 5282 C C . PRO B 1 344 ? 25.562 -33.969 -15.633 1 38.69 344 PRO B C 1
ATOM 5284 O O . PRO B 1 344 ? 25.078 -34.656 -14.742 1 38.69 344 PRO B O 1
#